Protein AF-A0A261T499-F1 (afdb_monomer)

Solvent-accessible surface area (backbone atoms only — not comparable to full-atom values): 21558 Å² total; per-residue (Å²): 135,63,75,66,61,63,52,48,68,69,45,49,63,60,60,67,48,43,62,57,56,48,48,56,54,39,64,68,35,53,83,40,78,66,40,46,52,54,44,49,53,50,52,51,50,52,51,52,50,51,52,50,49,30,61,75,69,71,56,75,77,94,83,65,94,80,44,19,73,73,61,52,52,71,59,53,93,66,90,48,74,77,70,66,90,45,70,39,83,73,48,76,42,63,59,60,94,92,41,67,51,31,30,28,33,32,39,59,86,32,37,48,50,67,31,18,70,50,79,72,43,65,44,43,93,89,49,44,31,43,29,42,26,46,45,85,91,73,40,68,28,35,31,40,35,31,75,91,76,38,34,33,23,58,48,76,80,61,105,59,63,39,69,60,52,42,56,50,35,51,74,28,47,68,59,39,50,52,52,53,74,66,44,90,48,68,49,49,44,40,82,52,45,63,30,28,36,44,51,86,36,64,48,64,71,56,57,80,62,71,56,51,78,46,71,46,99,77,68,52,37,39,36,28,40,52,62,73,64,72,47,33,67,42,44,94,49,41,65,60,43,54,75,55,47,43,18,48,32,25,49,73,84,40,82,60,90,40,34,24,72,61,84,84,55,70,47,64,10,92,78,57,41,21,39,39,33,48,25,35,23,27,38,68,81,57,42,76,77,43,57,24,37,37,33,39,34,88,94,39,81,47,42,32,49,32,44,33,35,61,64,71,73,61,94,70,94,54,79,85,67,67,26,42,47,44,81,76,48,43,36,54,86,32,39,37,36,28,40,30,24,39,78,46,82,54,97,93,41,79,46,76,47,63,37,69,63,47,50,29,37,35,50,32,42,89,43,68,71,54,48,80,37,62,31,52,85,14,31,35,73,47,76,53,78,90,123

Sequence (387 aa):
MCAMSQLWLRYRVWFKLLPVLVSGLVFLLLQSAEGAVGAFAVLIGLSVLADRIDRACGVVPDGAPHGGARLRSAAQWAPVGPQPRGDTALSEHEIGMGGPVAISWMLSDGAVVDGTAAGYAAPDAAGLRVGLVLVEHAAERVAIYSPAQKRMAVLEADAGPADVLYRRLHGDAAQTRACFEAAGHVIAFQPFRGLWLPENHAATRHPPSSMLRLETPRGHRLAAHLLLPNDLRLTPHPLRLAGAPPYALTLNGAESQRHVLALDEVFESPGGQCVVVRGYRLNEAMVPDEGLWHAWHAGRWFSLRAHVEAAIRPAVGGSITPYFTRPLSVTDDGHILFEAHQSTWTADGETREPVRSGRVALPVDWQNPPLMLAVANGVLTVALPRR

Nearest PDB structures (foldseek):
  7e5v-assembly3_C  TM=1.242E-01  e=1.861E-01  Pyrenochaetopsis sp.
  3c5n-assembly1_A  TM=1.553E-01  e=8.597E+00  Homo sapiens

Organism: NCBI:txid1395608

Structure (mmCIF, N/CA/C/O backbone):
data_AF-A0A261T499-F1
#
_entry.id   AF-A0A261T499-F1
#
loop_
_atom_site.group_PDB
_atom_site.id
_atom_site.type_symbol
_atom_site.label_atom_id
_atom_site.label_alt_id
_atom_site.label_comp_id
_atom_site.label_asym_id
_atom_site.label_entity_id
_atom_site.label_seq_id
_atom_site.pdbx_PDB_ins_code
_atom_site.Cartn_x
_atom_site.Cartn_y
_atom_site.Cartn_z
_atom_site.occupancy
_atom_site.B_iso_or_equiv
_atom_site.auth_seq_id
_atom_site.auth_comp_id
_atom_site.auth_asym_id
_atom_site.auth_atom_id
_atom_site.pdbx_PDB_model_num
ATOM 1 N N . MET A 1 1 ? -35.163 6.512 21.893 1.00 41.88 1 MET A N 1
ATOM 2 C CA . MET A 1 1 ? -35.565 6.784 20.493 1.00 41.88 1 MET A CA 1
ATOM 3 C C . MET A 1 1 ? -36.829 7.628 20.538 1.00 41.88 1 MET A C 1
ATOM 5 O O . MET A 1 1 ? -37.789 7.207 21.164 1.00 41.88 1 MET A O 1
ATOM 9 N N . CYS A 1 2 ? -36.783 8.858 20.024 1.00 33.09 2 CYS A N 1
ATOM 10 C CA . CYS A 1 2 ? -37.841 9.856 20.211 1.00 33.09 2 CYS A CA 1
ATOM 11 C C . CYS A 1 2 ? -39.031 9.575 19.274 1.00 33.09 2 CYS A C 1
ATOM 13 O O . CYS A 1 2 ? -38.811 9.256 18.109 1.00 33.09 2 CYS A O 1
ATOM 15 N N . ALA A 1 3 ? -40.274 9.727 19.748 1.00 33.78 3 ALA A N 1
ATOM 16 C CA . ALA A 1 3 ? -41.511 9.485 18.983 1.00 33.78 3 ALA A CA 1
ATOM 17 C C . ALA A 1 3 ? -41.578 10.238 17.631 1.00 33.78 3 ALA A C 1
ATOM 19 O O . ALA A 1 3 ? -42.254 9.805 16.698 1.00 33.78 3 ALA A O 1
ATOM 20 N N . MET A 1 4 ? -40.802 11.319 17.496 1.00 38.28 4 MET A N 1
ATOM 21 C CA . MET A 1 4 ? -40.621 12.085 16.260 1.00 38.28 4 MET A CA 1
ATOM 22 C C . MET A 1 4 ? -39.971 11.281 15.117 1.00 38.28 4 MET A C 1
ATOM 24 O O . MET A 1 4 ? -40.321 11.495 13.959 1.00 38.28 4 MET A O 1
ATOM 28 N N . SER A 1 5 ? -39.075 10.325 15.408 1.00 42.06 5 SER A N 1
ATOM 29 C CA . SER A 1 5 ? -38.369 9.569 14.359 1.00 42.06 5 SER A CA 1
ATOM 30 C C . SER A 1 5 ? -39.264 8.537 13.667 1.00 42.06 5 SER A C 1
ATOM 32 O O . SER A 1 5 ? -39.143 8.327 12.462 1.00 42.06 5 SER A O 1
ATOM 34 N N . GLN A 1 6 ? -40.207 7.931 14.397 1.00 42.41 6 GLN A N 1
ATOM 35 C CA . GLN A 1 6 ? -41.159 6.979 13.817 1.00 42.41 6 GLN A CA 1
ATOM 36 C C . GLN A 1 6 ? -42.264 7.665 13.007 1.00 42.41 6 GLN A C 1
ATOM 38 O O . GLN A 1 6 ? -42.678 7.125 11.981 1.00 42.41 6 GLN A O 1
ATOM 43 N N . LEU A 1 7 ? -42.702 8.866 13.408 1.00 47.28 7 LEU A N 1
ATOM 44 C CA . LEU A 1 7 ? -43.611 9.672 12.589 1.00 47.28 7 LEU A CA 1
ATOM 45 C C . LEU A 1 7 ? -42.949 10.068 11.263 1.00 47.28 7 LEU A C 1
ATOM 47 O O . LEU A 1 7 ? -43.551 9.895 10.206 1.00 47.28 7 LEU A O 1
ATOM 51 N N . TRP A 1 8 ? -41.697 10.526 11.291 1.00 52.56 8 TRP A N 1
ATOM 52 C CA . TRP A 1 8 ? -41.017 11.009 10.087 1.00 52.56 8 TRP A CA 1
ATOM 53 C C . TRP A 1 8 ? -40.777 9.901 9.044 1.00 52.56 8 TRP A C 1
ATOM 55 O O . TRP A 1 8 ? -41.040 10.095 7.858 1.00 52.56 8 TRP A O 1
ATOM 65 N N . LEU A 1 9 ? -40.411 8.690 9.483 1.00 49.94 9 LEU A N 1
ATOM 66 C CA . LEU A 1 9 ? -40.314 7.506 8.614 1.00 49.94 9 LEU A CA 1
ATOM 67 C C . LEU A 1 9 ? -41.653 7.132 7.949 1.00 49.94 9 LEU A C 1
ATOM 69 O O . LEU A 1 9 ? -41.655 6.711 6.793 1.00 49.94 9 LEU A O 1
ATOM 73 N N . ARG A 1 10 ? -42.788 7.332 8.638 1.00 50.78 10 ARG A N 1
ATOM 74 C CA . ARG A 1 10 ? -44.142 7.076 8.104 1.00 50.78 10 ARG A CA 1
ATOM 75 C C . ARG A 1 10 ? -44.589 8.111 7.064 1.00 50.78 10 ARG A C 1
ATOM 77 O O . ARG A 1 10 ? -45.304 7.755 6.132 1.00 50.78 10 ARG A O 1
ATOM 84 N N . TYR A 1 11 ? -44.157 9.368 7.191 1.00 54.22 11 TYR A N 1
ATOM 85 C CA . TYR A 1 11 ? -44.543 10.463 6.286 1.00 54.22 11 TYR A CA 1
ATOM 86 C C . TYR A 1 11 ? -43.529 10.749 5.162 1.00 54.22 11 TYR A C 1
ATOM 88 O O . TYR A 1 11 ? -43.854 11.467 4.217 1.00 54.22 11 TYR A O 1
ATOM 96 N N . ARG A 1 12 ? -42.338 10.133 5.188 1.00 52.62 12 ARG A N 1
ATOM 97 C CA . ARG A 1 12 ? -41.297 10.278 4.149 1.00 52.62 12 ARG A CA 1
ATOM 98 C C . ARG A 1 12 ? -41.783 9.911 2.740 1.00 52.62 12 ARG A C 1
ATOM 100 O O . ARG A 1 12 ? -41.360 10.530 1.770 1.00 52.62 12 ARG A O 1
ATOM 107 N N . VAL A 1 13 ? -42.696 8.943 2.614 1.00 54.34 13 VAL A N 1
ATOM 108 C CA . VAL A 1 13 ? -43.301 8.560 1.321 1.00 54.34 13 VAL A CA 1
ATOM 109 C C . VAL A 1 13 ? -44.203 9.673 0.773 1.00 54.34 13 VAL A C 1
ATOM 111 O O . VAL A 1 13 ? -44.136 9.984 -0.412 1.00 54.34 13 VAL A O 1
ATOM 114 N N . TRP A 1 14 ? -44.970 10.342 1.638 1.00 52.50 14 TRP A N 1
ATOM 115 C CA . TRP A 1 14 ? -45.800 11.491 1.259 1.00 52.50 14 TRP A CA 1
ATOM 116 C C . TRP A 1 14 ? -44.952 12.704 0.859 1.00 52.50 14 TRP A C 1
ATOM 118 O O . TRP A 1 14 ? -45.277 13.392 -0.105 1.00 52.50 14 TRP A O 1
ATOM 128 N N . PHE A 1 15 ? -43.809 12.911 1.520 1.00 57.66 15 PHE A N 1
ATOM 129 C CA . PHE A 1 15 ? -42.849 13.958 1.152 1.00 57.66 15 PHE A CA 1
ATOM 130 C C . PHE A 1 15 ? -42.160 13.692 -0.198 1.00 57.66 15 PHE A C 1
ATOM 132 O O . PHE A 1 15 ? -41.878 14.636 -0.927 1.00 57.66 15 PHE A O 1
ATOM 139 N N . LYS A 1 16 ? -41.949 12.420 -0.578 1.00 51.00 16 LYS A N 1
ATOM 140 C CA . LYS A 1 16 ? -41.441 12.029 -1.910 1.00 51.00 16 LYS A CA 1
ATOM 141 C C . LYS A 1 16 ? -42.476 12.192 -3.034 1.00 51.00 16 LYS A C 1
ATOM 143 O O . LYS A 1 16 ? -42.084 12.320 -4.188 1.00 51.00 16 LYS A O 1
ATOM 148 N N . LEU A 1 17 ? -43.773 12.209 -2.713 1.00 52.47 17 LEU A N 1
ATOM 149 C CA . LEU A 1 17 ? -44.862 12.474 -3.668 1.00 52.47 17 LEU A CA 1
ATOM 150 C C . LEU A 1 17 ? -45.180 13.973 -3.810 1.00 52.47 17 LEU A C 1
ATOM 152 O O . LEU A 1 17 ? -45.775 14.390 -4.804 1.00 52.47 17 LEU A O 1
ATOM 156 N N . LEU A 1 18 ? -44.738 14.794 -2.853 1.00 59.03 18 LEU A N 1
ATOM 157 C CA . LEU A 1 18 ? -44.906 16.247 -2.859 1.00 59.03 18 LEU A CA 1
ATOM 158 C C . LEU A 1 18 ? -44.341 16.923 -4.130 1.00 59.03 18 LEU A C 1
ATOM 160 O O . LEU A 1 18 ? -45.045 17.756 -4.690 1.00 59.03 18 LEU A O 1
ATOM 164 N N . PRO A 1 19 ? -43.156 16.555 -4.666 1.00 56.09 19 PRO A N 1
ATOM 165 C CA . PRO A 1 19 ? -42.637 17.120 -5.911 1.00 56.09 19 PRO A CA 1
ATOM 166 C C . PRO A 1 19 ? -43.511 16.800 -7.124 1.00 56.09 19 PRO A C 1
ATOM 168 O O . PRO A 1 19 ? -43.588 17.616 -8.034 1.00 56.09 19 PRO A O 1
ATOM 171 N N . VAL A 1 20 ? -44.201 15.654 -7.141 1.00 58.53 20 VAL A N 1
ATOM 172 C CA . VAL A 1 20 ? -45.107 15.262 -8.237 1.00 58.53 20 VAL A CA 1
ATOM 173 C C . VAL A 1 20 ? -46.404 16.076 -8.180 1.00 58.53 20 VAL A C 1
ATOM 175 O O . VAL A 1 20 ? -46.843 16.605 -9.199 1.00 58.53 20 VAL A O 1
ATOM 178 N N . LEU A 1 21 ? -46.976 16.255 -6.985 1.00 59.22 21 LEU A N 1
ATOM 179 C CA . LEU A 1 21 ? -48.156 17.105 -6.771 1.00 59.22 21 LEU A CA 1
ATOM 180 C C . LEU A 1 21 ? -47.856 18.588 -7.028 1.00 59.22 21 LEU A C 1
ATOM 182 O O . LEU A 1 21 ? -48.647 19.277 -7.669 1.00 59.22 21 LEU A O 1
ATOM 186 N N . VAL A 1 22 ? -46.688 19.062 -6.586 1.00 61.69 22 VAL A N 1
ATOM 187 C CA . VAL A 1 22 ? -46.204 20.415 -6.876 1.00 61.69 22 VAL A CA 1
ATOM 188 C C . VAL A 1 22 ? -45.954 20.561 -8.375 1.00 61.69 22 VAL A C 1
ATOM 190 O O . VAL A 1 22 ? -46.435 21.523 -8.946 1.00 61.69 22 VAL A O 1
ATOM 193 N N . SER A 1 23 ? -45.344 19.589 -9.061 1.00 58.81 23 SER A N 1
ATOM 194 C CA . SER A 1 23 ? -45.152 19.650 -10.523 1.00 58.81 23 SER A CA 1
ATOM 195 C C . SER A 1 23 ? -46.475 19.740 -11.297 1.00 58.81 23 SER A C 1
ATOM 197 O O . SER A 1 23 ? -46.552 20.483 -12.271 1.00 58.81 23 SER A O 1
ATOM 199 N N . GLY A 1 24 ? -47.536 19.062 -10.840 1.00 61.91 24 GLY A N 1
ATOM 200 C CA . GLY A 1 24 ? -48.885 19.198 -11.409 1.00 61.91 24 GLY A CA 1
ATOM 201 C C . GLY A 1 24 ? -49.500 20.590 -11.204 1.00 61.91 24 GLY A C 1
ATOM 202 O O . GLY A 1 24 ? -50.109 21.140 -12.119 1.00 61.91 24 GLY A O 1
ATOM 203 N N . LEU A 1 25 ? -49.284 21.200 -10.033 1.00 60.16 25 LEU A N 1
ATOM 204 C CA . LEU A 1 25 ? -49.713 22.573 -9.734 1.00 60.16 25 LEU A CA 1
ATOM 205 C C . LEU A 1 25 ? -48.889 23.617 -10.515 1.00 60.16 25 LEU A C 1
ATOM 207 O O . LEU A 1 25 ? -49.425 24.617 -10.985 1.00 60.16 25 LEU A O 1
ATOM 211 N N . VAL A 1 26 ? -47.593 23.360 -10.700 1.00 56.72 26 VAL A N 1
ATOM 212 C CA . VAL A 1 26 ? -46.662 24.188 -11.479 1.00 56.72 26 VAL A CA 1
ATOM 213 C C . VAL A 1 26 ? -46.995 24.140 -12.970 1.00 56.72 26 VAL A C 1
ATOM 215 O O . VAL A 1 26 ? -46.956 25.178 -13.620 1.00 56.72 26 VAL A O 1
ATOM 218 N N . PHE A 1 27 ? -47.424 22.992 -13.504 1.00 61.62 27 PHE A N 1
ATOM 219 C CA . PHE A 1 27 ? -47.911 22.868 -14.884 1.00 61.62 27 PHE A CA 1
ATOM 220 C C . PHE A 1 27 ? -49.176 23.710 -15.145 1.00 61.62 27 PHE A C 1
ATOM 222 O O . PHE A 1 27 ? -49.336 24.264 -16.229 1.00 61.62 27 PHE A O 1
ATOM 229 N N . LEU A 1 28 ? -50.044 23.868 -14.138 1.00 58.56 28 LEU A N 1
ATOM 230 C CA . LEU A 1 28 ? -51.220 24.748 -14.199 1.00 58.56 28 LEU A CA 1
ATOM 231 C C . LEU A 1 28 ? -50.858 26.241 -14.067 1.00 58.56 28 LEU A C 1
ATOM 233 O O . LEU A 1 28 ? -51.515 27.083 -14.673 1.00 58.56 28 LEU A O 1
ATOM 237 N N . LEU A 1 29 ? -49.806 26.571 -13.308 1.00 54.56 29 LEU A N 1
ATOM 238 C CA . LEU A 1 29 ? -49.325 27.944 -13.084 1.00 54.56 29 LEU A CA 1
ATOM 239 C C . LEU A 1 29 ? -48.330 28.442 -14.156 1.00 54.56 29 LEU A C 1
ATOM 241 O O . LEU A 1 29 ? -48.080 29.640 -14.245 1.00 54.56 29 LEU A O 1
ATOM 245 N N . LEU A 1 30 ? -47.810 27.552 -15.008 1.00 52.25 30 LEU A N 1
ATOM 246 C CA . LEU A 1 30 ? -46.896 27.837 -16.130 1.00 52.25 30 LEU A CA 1
ATOM 247 C C . LEU A 1 30 ? -47.550 28.558 -17.327 1.00 52.25 30 LEU A C 1
ATOM 249 O O . LEU A 1 30 ? -46.896 28.785 -18.341 1.00 52.25 30 LEU A O 1
ATOM 253 N N . GLN A 1 31 ? -48.817 28.962 -17.211 1.00 60.72 31 GLN A N 1
ATOM 254 C CA . GLN A 1 31 ? -49.488 29.832 -18.187 1.00 60.72 31 GLN A CA 1
ATOM 255 C C . GLN A 1 31 ? -48.967 31.285 -18.143 1.00 60.72 31 GLN A C 1
ATOM 257 O O . GLN A 1 31 ? -49.288 32.077 -19.026 1.00 60.72 31 GLN A O 1
ATOM 262 N N . SER A 1 32 ? -48.150 31.653 -17.146 1.00 61.84 32 SER A N 1
ATOM 263 C CA . SER A 1 32 ? -47.455 32.943 -17.100 1.00 61.84 32 SER A CA 1
ATOM 264 C C . SER A 1 32 ? -46.033 32.816 -16.537 1.00 61.84 32 SER A C 1
ATOM 266 O O . SER A 1 32 ? -45.743 31.970 -15.688 1.00 61.84 32 SER A O 1
ATOM 268 N N . ALA A 1 33 ? -45.128 33.681 -17.007 1.00 57.72 33 ALA A N 1
ATOM 269 C CA . ALA A 1 33 ? -43.724 33.696 -16.584 1.00 57.72 33 ALA A CA 1
ATOM 270 C C . ALA A 1 33 ? -43.556 33.939 -15.069 1.00 57.72 33 ALA A C 1
ATOM 272 O O . ALA A 1 33 ? -42.641 33.401 -14.450 1.00 57.72 33 ALA A O 1
ATOM 273 N N . GLU A 1 34 ? -44.469 34.690 -14.452 1.00 65.75 34 GLU A N 1
ATOM 274 C CA . GLU A 1 34 ? -44.460 34.976 -13.012 1.00 65.75 34 GLU A CA 1
ATOM 275 C C . GLU A 1 34 ? -44.826 33.740 -12.172 1.00 65.75 34 GLU A C 1
ATOM 277 O O . GLU A 1 34 ? -44.215 33.490 -11.129 1.00 65.75 34 GLU A O 1
ATOM 282 N N . GLY A 1 35 ? -45.757 32.909 -12.659 1.00 61.03 35 GLY A N 1
ATOM 283 C CA . GLY A 1 35 ? -46.141 31.654 -12.008 1.00 61.03 35 GLY A CA 1
ATOM 284 C C . GLY A 1 35 ? -45.000 30.633 -11.969 1.00 61.03 35 GLY A C 1
ATOM 285 O O . GLY A 1 35 ? -44.821 29.939 -10.966 1.00 61.03 35 GLY A O 1
ATOM 286 N N . ALA A 1 36 ? -44.165 30.604 -13.012 1.00 59.94 36 ALA A N 1
ATOM 287 C CA . ALA A 1 36 ? -42.978 29.753 -13.073 1.00 59.94 36 ALA A CA 1
ATOM 288 C C . ALA A 1 36 ? -41.906 30.158 -12.041 1.00 59.94 36 ALA A C 1
ATOM 290 O O . ALA A 1 36 ? -41.300 29.295 -11.403 1.00 59.94 36 ALA A O 1
ATOM 291 N N . VAL A 1 37 ? -41.698 31.461 -11.822 1.00 66.44 37 VAL A N 1
ATOM 292 C CA . VAL A 1 37 ? -40.736 31.955 -10.821 1.00 66.44 37 VAL A CA 1
ATOM 293 C C . VAL A 1 37 ? -41.206 31.623 -9.401 1.00 66.44 37 VAL A C 1
ATOM 295 O O . VAL A 1 37 ? -40.421 31.121 -8.594 1.00 66.44 37 VAL A O 1
ATOM 298 N N . GLY A 1 38 ? -42.495 31.825 -9.104 1.00 67.94 38 GLY A N 1
ATOM 299 C CA . GLY A 1 38 ? -43.076 31.472 -7.802 1.00 67.94 38 GLY A CA 1
ATOM 300 C C . GLY A 1 38 ? -42.990 29.971 -7.502 1.00 67.94 38 GLY A C 1
ATOM 301 O O . GLY A 1 38 ? -42.601 29.569 -6.405 1.00 67.94 38 GLY A O 1
ATOM 302 N N . ALA A 1 39 ? -43.267 29.137 -8.503 1.00 62.66 39 ALA A N 1
ATOM 303 C CA . ALA A 1 39 ? -43.126 27.687 -8.438 1.00 62.66 39 ALA A CA 1
ATOM 304 C C . ALA A 1 39 ? -41.700 27.228 -8.086 1.00 62.66 39 ALA A C 1
ATOM 306 O O . ALA A 1 39 ? -41.509 26.395 -7.194 1.00 62.66 39 ALA A O 1
ATOM 307 N N . PHE A 1 40 ? -40.695 27.795 -8.758 1.00 65.12 40 PHE A N 1
ATOM 308 C CA . PHE A 1 40 ? -39.290 27.497 -8.484 1.00 65.12 40 PHE A CA 1
ATOM 309 C C . PHE A 1 40 ? -38.877 27.931 -7.077 1.00 65.12 40 PHE A C 1
ATOM 311 O O . PHE A 1 40 ? -38.222 27.163 -6.373 1.00 65.12 40 PHE A O 1
ATOM 318 N N . ALA A 1 41 ? -39.302 29.115 -6.628 1.00 70.25 41 ALA A N 1
ATOM 319 C CA . ALA A 1 41 ? -39.014 29.592 -5.278 1.00 70.25 41 ALA A CA 1
ATOM 320 C C . ALA A 1 41 ? -39.595 28.659 -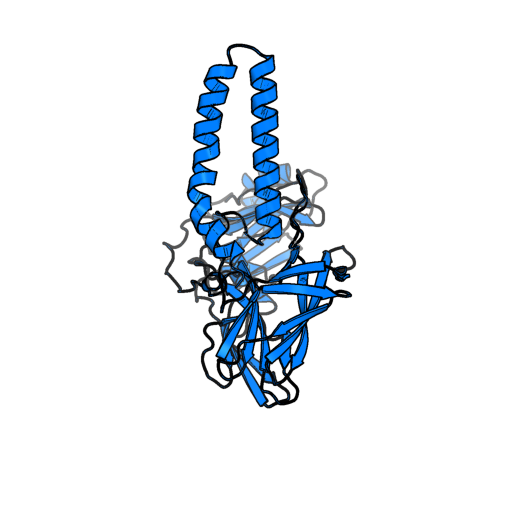4.199 1.00 70.25 41 ALA A C 1
ATOM 322 O O . ALA A 1 41 ? -38.923 28.366 -3.209 1.00 70.25 41 ALA A O 1
ATOM 323 N N . VAL A 1 42 ? -40.806 28.131 -4.412 1.00 70.81 42 VAL A N 1
ATOM 324 C CA . VAL A 1 42 ? -41.444 27.168 -3.500 1.00 70.81 42 VAL A CA 1
ATOM 325 C C . VAL A 1 42 ? -40.721 25.819 -3.506 1.00 70.81 42 VAL A C 1
ATOM 327 O O . VAL A 1 42 ? -40.474 25.268 -2.435 1.00 70.81 42 VAL A O 1
ATOM 330 N N . LEU A 1 43 ? -40.323 25.296 -4.671 1.00 67.38 43 LEU A N 1
ATOM 331 C CA . LEU A 1 43 ? -39.550 24.049 -4.764 1.00 67.38 43 LEU A CA 1
ATOM 332 C C . LEU A 1 43 ? -38.178 24.167 -4.090 1.00 67.38 43 LEU A C 1
ATOM 334 O O . LEU A 1 43 ? -37.771 23.259 -3.362 1.00 67.38 43 LEU A O 1
ATOM 338 N N . ILE A 1 44 ? -37.491 25.296 -4.276 1.00 68.81 44 ILE A N 1
ATOM 339 C CA . ILE A 1 44 ? -36.230 25.596 -3.589 1.00 68.81 44 ILE A CA 1
ATOM 340 C C . ILE A 1 44 ? -36.475 25.696 -2.080 1.00 68.81 44 ILE A C 1
ATOM 342 O O . ILE A 1 44 ? -35.766 25.057 -1.306 1.00 68.81 44 ILE A O 1
ATOM 346 N N . GLY A 1 45 ? -37.509 26.423 -1.648 1.00 69.88 45 GLY A N 1
ATOM 347 C CA . GLY A 1 45 ? -37.864 26.564 -0.234 1.00 69.88 45 GLY A CA 1
ATOM 348 C C . GLY A 1 45 ? -38.184 25.227 0.441 1.00 69.88 45 GLY A C 1
ATOM 349 O O . GLY A 1 45 ? -37.682 24.952 1.530 1.00 69.88 45 GLY A O 1
ATOM 350 N N . LEU A 1 46 ? -38.953 24.362 -0.224 1.00 69.50 46 LEU A N 1
ATOM 351 C CA . LEU A 1 46 ? -39.267 23.012 0.251 1.00 69.50 46 LEU A CA 1
ATOM 352 C C . LEU A 1 46 ? -38.029 22.112 0.290 1.00 69.50 46 LEU A C 1
ATOM 354 O O . LEU A 1 46 ? -37.864 21.362 1.249 1.00 69.50 46 LEU A O 1
ATOM 358 N N . SER A 1 47 ? -37.137 22.221 -0.697 1.00 59.75 47 SER A N 1
ATOM 359 C CA . SER A 1 47 ? -35.870 21.477 -0.722 1.00 59.75 47 SER A CA 1
ATOM 360 C C . SER A 1 47 ? -34.941 21.913 0.415 1.00 59.75 47 SER A C 1
ATOM 362 O O . SER A 1 47 ? -34.373 21.073 1.107 1.00 59.75 47 SER A O 1
ATOM 364 N N . VAL A 1 48 ? -34.846 23.220 0.680 1.00 63.62 48 VAL A N 1
ATOM 365 C CA . VAL A 1 48 ? -34.069 23.778 1.801 1.00 63.62 48 VAL A CA 1
ATOM 366 C C . VAL A 1 48 ? -34.671 23.381 3.151 1.00 63.62 48 VAL A C 1
ATOM 368 O O . VAL A 1 48 ? -33.936 23.103 4.099 1.00 63.62 48 VAL A O 1
ATOM 371 N N . LEU A 1 49 ? -36.001 23.345 3.261 1.00 65.12 49 LEU A N 1
ATOM 372 C CA . LEU A 1 49 ? -36.685 22.922 4.481 1.00 65.12 49 LEU A CA 1
ATOM 373 C C . LEU A 1 49 ? -36.495 21.422 4.740 1.00 65.12 49 LEU A C 1
ATOM 375 O O . LEU A 1 49 ? -36.201 21.047 5.874 1.00 65.12 49 LEU A O 1
ATOM 379 N N . ALA A 1 50 ? -36.609 20.585 3.706 1.00 59.44 50 ALA A N 1
ATOM 380 C CA . ALA A 1 50 ? -36.333 19.154 3.791 1.00 59.44 50 ALA A CA 1
ATOM 381 C C . ALA A 1 50 ? -34.886 18.900 4.236 1.00 59.44 50 ALA A C 1
ATOM 383 O O . ALA A 1 50 ? -34.668 18.187 5.210 1.00 59.44 50 ALA A O 1
ATOM 384 N N . ASP A 1 51 ? -33.920 19.590 3.628 1.00 52.66 51 ASP A N 1
ATOM 385 C CA . ASP A 1 51 ? -32.505 19.500 3.996 1.00 52.66 51 ASP A CA 1
ATOM 386 C C . ASP A 1 51 ? -32.230 19.987 5.435 1.00 52.66 51 ASP A C 1
ATOM 388 O O . ASP A 1 51 ? -31.423 19.408 6.162 1.00 52.66 51 ASP A O 1
ATOM 392 N N . ARG A 1 52 ? -32.933 21.021 5.919 1.00 57.25 52 ARG A N 1
ATOM 393 C CA . ARG A 1 52 ? -32.848 21.440 7.332 1.00 57.25 52 ARG A CA 1
ATOM 394 C C . ARG A 1 52 ? -33.424 20.401 8.292 1.00 57.25 52 ARG A C 1
ATOM 396 O O . ARG A 1 52 ? -32.875 20.227 9.380 1.00 57.25 52 ARG A O 1
ATOM 403 N N . ILE A 1 53 ? -34.512 19.730 7.918 1.00 56.88 53 ILE A N 1
ATOM 404 C CA . ILE A 1 53 ? -35.128 18.677 8.734 1.00 56.88 53 ILE A CA 1
ATOM 405 C C . ILE A 1 53 ? -34.245 17.422 8.745 1.00 56.88 53 ILE A C 1
ATOM 407 O O . ILE A 1 53 ? -34.026 16.863 9.820 1.00 56.88 53 ILE A O 1
ATOM 411 N N . ASP A 1 54 ? -33.663 17.040 7.607 1.00 50.06 54 ASP A N 1
ATOM 412 C CA . ASP A 1 54 ? -32.691 15.945 7.499 1.00 50.06 54 ASP A CA 1
ATOM 413 C C . ASP A 1 54 ? -31.451 16.217 8.360 1.00 50.06 54 ASP A C 1
ATOM 415 O O . ASP A 1 54 ? -31.039 15.360 9.147 1.00 50.06 54 ASP A O 1
ATOM 419 N N . ARG A 1 55 ? -30.929 17.453 8.329 1.00 50.28 55 ARG A N 1
ATOM 420 C CA . ARG A 1 55 ? -29.840 17.909 9.210 1.00 50.28 55 ARG A CA 1
ATOM 421 C C . ARG A 1 55 ? -30.206 17.857 10.694 1.00 50.28 55 ARG A C 1
ATOM 423 O O . ARG A 1 55 ? -29.396 17.407 11.501 1.00 50.28 55 ARG A O 1
ATOM 430 N N . ALA A 1 56 ? -31.411 18.290 11.068 1.00 47.28 56 ALA A N 1
ATOM 431 C CA . ALA A 1 56 ? -31.880 18.249 12.455 1.00 47.28 56 ALA A CA 1
ATOM 432 C C . ALA A 1 56 ? -32.122 16.813 12.958 1.00 47.28 56 ALA A C 1
ATOM 434 O O . ALA A 1 56 ? -31.964 16.538 14.148 1.00 47.28 56 ALA A O 1
ATOM 435 N N . CYS A 1 57 ? -32.473 15.895 12.055 1.00 42.22 57 CYS A N 1
ATOM 436 C CA . CYS A 1 57 ? -32.748 14.493 12.365 1.00 42.22 57 CYS A CA 1
ATOM 437 C C . CYS A 1 57 ? -31.538 13.563 12.162 1.00 42.22 57 CYS A C 1
ATOM 439 O O . CYS A 1 57 ? -31.644 12.371 12.451 1.00 42.22 57 CYS A O 1
ATOM 441 N N . GLY A 1 58 ? -30.395 14.082 11.697 1.00 42.53 58 GLY A N 1
ATOM 442 C CA . GLY A 1 58 ? -29.185 13.294 11.442 1.00 42.53 58 GLY A CA 1
ATOM 443 C C . GLY A 1 58 ? -29.330 12.287 10.297 1.00 42.53 58 GLY A C 1
ATOM 444 O O . GLY A 1 58 ? -28.661 11.253 10.305 1.00 42.53 58 GLY A O 1
ATOM 445 N N . VAL A 1 59 ? -30.221 12.552 9.341 1.00 41.47 59 VAL A N 1
ATOM 446 C CA . VAL A 1 59 ? -30.447 11.689 8.177 1.00 41.47 59 VAL A CA 1
ATOM 447 C C . VAL A 1 59 ? -29.418 12.052 7.110 1.00 41.47 59 VAL A C 1
ATOM 449 O O . VAL A 1 59 ? -29.384 13.178 6.623 1.00 41.47 59 VAL A O 1
ATOM 452 N N . VAL A 1 60 ? -28.551 11.101 6.767 1.00 46.66 60 VAL A N 1
ATOM 453 C CA . VAL A 1 60 ? -27.594 11.254 5.664 1.00 46.66 60 VAL A CA 1
ATOM 454 C C . VAL A 1 60 ? -28.297 10.878 4.346 1.00 46.66 60 VAL A C 1
ATOM 456 O O . VAL A 1 60 ? -29.060 9.908 4.357 1.00 46.66 60 VAL A O 1
ATOM 459 N N . PRO A 1 61 ? -28.090 11.605 3.226 1.00 39.06 61 PRO A N 1
ATOM 460 C CA . PRO A 1 61 ? -28.804 11.352 1.973 1.00 39.06 61 PRO A CA 1
ATOM 461 C C . PRO A 1 61 ? -28.589 9.930 1.435 1.00 39.06 61 PRO A C 1
ATOM 463 O O . PRO A 1 61 ? -27.465 9.420 1.432 1.00 39.06 61 PRO A O 1
ATOM 466 N N . ASP A 1 62 ? -29.663 9.311 0.932 1.00 36.31 62 ASP A N 1
ATOM 467 C CA . ASP A 1 62 ? -29.619 8.007 0.259 1.00 36.31 62 ASP A CA 1
ATOM 468 C C . ASP A 1 62 ? -28.668 8.081 -0.958 1.00 36.31 62 ASP A C 1
ATOM 470 O O . ASP A 1 62 ? -28.926 8.835 -1.895 1.00 36.31 62 ASP A O 1
ATOM 474 N N . GLY A 1 63 ? -27.585 7.292 -0.972 1.00 39.59 63 GLY A N 1
ATOM 475 C CA . GLY A 1 63 ? -26.744 7.110 -2.169 1.00 39.59 63 GLY A CA 1
ATOM 476 C C . GLY A 1 63 ? -25.245 6.947 -1.919 1.00 39.59 63 GLY A C 1
ATOM 477 O O . GLY A 1 63 ? -24.545 6.367 -2.744 1.00 39.59 63 GLY A O 1
ATOM 478 N N . ALA A 1 64 ? -24.737 7.369 -0.763 1.00 39.44 64 ALA A N 1
ATOM 479 C CA . ALA A 1 64 ? -23.414 6.955 -0.318 1.00 39.44 64 ALA A CA 1
ATOM 480 C C . ALA A 1 64 ? -23.586 5.657 0.485 1.00 39.44 64 ALA A C 1
ATOM 482 O O . ALA A 1 64 ? -24.389 5.630 1.416 1.00 39.44 64 ALA A O 1
ATOM 483 N N . PRO A 1 65 ? -22.916 4.543 0.150 1.00 36.81 65 PRO A N 1
ATOM 484 C CA . PRO A 1 65 ? -23.222 3.317 0.873 1.00 36.81 65 PRO A CA 1
ATOM 485 C C . PRO A 1 65 ? -22.659 3.436 2.300 1.00 36.81 65 PRO A C 1
ATOM 487 O O . PRO A 1 65 ? -21.490 3.751 2.528 1.00 36.81 65 PRO A O 1
ATOM 490 N N . HIS A 1 66 ? -23.529 3.342 3.294 1.00 41.47 66 HIS A N 1
ATOM 491 C CA . HIS A 1 66 ? -23.217 3.609 4.697 1.00 41.47 66 HIS A CA 1
ATOM 492 C C . HIS A 1 66 ? -23.376 2.309 5.481 1.00 41.47 66 HIS A C 1
ATOM 494 O O . HIS A 1 66 ? -24.395 1.639 5.326 1.00 41.47 66 HIS A O 1
ATOM 500 N N . GLY A 1 67 ? -22.377 1.942 6.295 1.00 43.75 67 GLY A N 1
ATOM 501 C CA . GLY A 1 67 ? -22.483 0.841 7.264 1.00 43.75 67 GLY A CA 1
ATOM 502 C C . GLY A 1 67 ? -21.315 -0.153 7.297 1.00 43.75 67 GLY A C 1
ATOM 503 O O . GLY A 1 67 ? -20.663 -0.418 6.285 1.00 43.75 67 GLY A O 1
ATOM 504 N N . GLY A 1 68 ? -21.083 -0.716 8.489 1.00 51.94 68 GLY A N 1
ATOM 505 C CA . GLY A 1 68 ? -19.893 -1.460 8.919 1.00 51.94 68 GLY A CA 1
ATOM 506 C C . GLY A 1 68 ? -19.414 -2.677 8.116 1.00 51.94 68 GLY A C 1
ATOM 507 O O . GLY A 1 68 ? -18.266 -3.088 8.275 1.00 51.94 68 GLY A O 1
ATOM 508 N N . ALA A 1 69 ? -20.205 -3.198 7.174 1.00 56.78 69 ALA A N 1
ATOM 509 C CA . ALA A 1 69 ? -19.726 -4.196 6.211 1.00 56.78 69 ALA A CA 1
ATOM 510 C C . ALA A 1 69 ? -18.611 -3.641 5.302 1.00 56.78 69 ALA A C 1
ATOM 512 O O . ALA A 1 69 ? -17.737 -4.387 4.872 1.00 56.78 69 ALA A O 1
ATOM 513 N N . ARG A 1 70 ? -18.594 -2.321 5.059 1.00 67.75 70 ARG A N 1
ATOM 514 C CA . ARG A 1 70 ? -17.615 -1.662 4.183 1.00 67.75 70 ARG A CA 1
ATOM 515 C C . ARG A 1 70 ? -16.201 -1.606 4.730 1.00 67.75 70 ARG A C 1
ATOM 517 O O . ARG A 1 70 ? -15.313 -1.324 3.945 1.00 67.75 70 ARG A O 1
ATOM 524 N N . LEU A 1 71 ? -15.977 -1.794 6.029 1.00 81.38 71 LEU A N 1
ATOM 525 C CA . LEU A 1 71 ? -14.620 -1.758 6.596 1.00 81.38 71 LEU A CA 1
ATOM 526 C C . LEU A 1 71 ? -13.971 -3.145 6.624 1.00 81.38 71 LEU A C 1
ATOM 528 O O . LEU A 1 71 ? -12.808 -3.280 6.995 1.00 81.38 71 LEU A O 1
ATOM 532 N N . ARG A 1 72 ? -14.710 -4.184 6.222 1.00 82.62 72 ARG A N 1
ATOM 533 C CA . ARG A 1 72 ? -14.155 -5.515 6.005 1.00 82.62 72 ARG A CA 1
ATOM 534 C C . ARG A 1 72 ? -13.584 -5.586 4.599 1.00 82.62 72 ARG A C 1
ATOM 536 O O . ARG A 1 72 ? -14.131 -5.008 3.664 1.00 82.62 72 ARG A O 1
ATOM 543 N N . SER A 1 73 ? -12.466 -6.282 4.465 1.00 80.25 73 SER A N 1
ATOM 544 C CA . SER A 1 73 ? -11.881 -6.522 3.148 1.00 80.25 73 SER A CA 1
ATOM 545 C C . SER A 1 73 ? -12.738 -7.529 2.384 1.00 80.25 73 SER A C 1
ATOM 547 O O . SER A 1 73 ? -13.205 -8.502 2.974 1.00 80.25 73 SER A O 1
ATOM 549 N N . ALA A 1 74 ? -12.911 -7.308 1.082 1.00 67.69 74 ALA A N 1
ATOM 550 C CA . ALA A 1 74 ? -13.495 -8.295 0.165 1.00 67.69 74 ALA A CA 1
ATOM 551 C C . ALA A 1 74 ? -12.450 -9.325 -0.325 1.00 67.69 74 ALA A C 1
ATOM 553 O O . ALA A 1 74 ? -12.768 -10.221 -1.098 1.00 67.69 74 ALA A O 1
ATOM 554 N N . ALA A 1 75 ? -11.206 -9.168 0.139 1.00 62.28 75 ALA A N 1
ATOM 555 C CA . ALA A 1 75 ? -9.997 -9.879 -0.243 1.00 62.28 75 ALA A CA 1
ATOM 556 C C . ALA A 1 75 ? -10.140 -11.407 -0.307 1.00 62.28 75 ALA A C 1
ATOM 558 O O . ALA A 1 75 ? -10.108 -12.104 0.707 1.00 62.28 75 ALA A O 1
ATOM 559 N N . GLN A 1 76 ? -10.193 -11.921 -1.529 1.00 65.56 76 GLN A N 1
ATOM 560 C CA . GLN A 1 76 ? -9.769 -13.270 -1.873 1.00 65.56 76 GLN A CA 1
ATOM 561 C C . GLN A 1 76 ? -8.889 -13.139 -3.110 1.00 65.56 76 GLN A C 1
ATOM 563 O O . GLN A 1 76 ? -9.237 -12.397 -4.028 1.00 65.56 76 GLN A O 1
ATOM 568 N N . TRP A 1 77 ? -7.753 -13.839 -3.145 1.00 66.00 77 TRP A N 1
ATOM 569 C CA . TRP A 1 77 ? -6.962 -13.938 -4.368 1.00 66.00 77 TRP A CA 1
ATOM 570 C C . TRP A 1 77 ? -7.796 -14.652 -5.430 1.00 66.00 77 TRP A C 1
ATOM 572 O O . TRP A 1 77 ? -7.826 -15.879 -5.491 1.00 66.00 77 TRP A O 1
ATOM 582 N N . ALA A 1 78 ? -8.483 -13.885 -6.267 1.00 58.94 78 ALA A N 1
ATOM 583 C CA . ALA A 1 78 ? -8.960 -14.391 -7.535 1.00 58.94 78 ALA A CA 1
ATOM 584 C C . ALA A 1 78 ? -7.752 -14.412 -8.484 1.00 58.94 78 ALA A C 1
ATOM 586 O O . ALA A 1 78 ? -7.070 -13.393 -8.610 1.00 58.94 78 ALA A O 1
ATOM 587 N N . PRO A 1 79 ? -7.430 -15.538 -9.137 1.00 52.19 79 PRO A N 1
ATOM 588 C CA . PRO A 1 79 ? -6.460 -15.521 -10.219 1.00 52.19 79 PRO A CA 1
ATOM 589 C C . PRO A 1 79 ? -7.008 -14.622 -11.332 1.00 52.19 79 PRO A C 1
ATOM 591 O O . PRO A 1 79 ? -8.030 -14.938 -11.942 1.00 52.19 79 PRO A O 1
ATOM 594 N N . VAL A 1 80 ? -6.358 -13.481 -11.569 1.00 58.38 80 VAL A N 1
ATOM 595 C CA . VAL A 1 80 ? -6.798 -12.521 -12.583 1.00 58.38 80 VAL A CA 1
ATOM 596 C C . VAL A 1 80 ? -5.943 -12.670 -13.835 1.00 58.38 80 VAL A C 1
ATOM 598 O O . VAL A 1 80 ? -4.803 -12.231 -13.889 1.00 58.38 80 VAL A O 1
ATOM 601 N N . GLY A 1 81 ? -6.556 -13.251 -14.864 1.00 58.09 81 GLY A N 1
ATOM 602 C CA . GLY A 1 81 ? -6.197 -13.039 -16.265 1.00 58.09 81 GLY A CA 1
ATOM 603 C C . GLY A 1 81 ? -4.925 -13.726 -16.790 1.00 58.09 81 GLY A C 1
ATOM 604 O O . GLY A 1 81 ? -4.063 -14.176 -16.037 1.00 58.09 81 GLY A O 1
ATOM 605 N N . PRO A 1 82 ? -4.813 -13.856 -18.125 1.00 58.44 82 PRO A N 1
ATOM 606 C CA . PRO A 1 82 ? -3.599 -14.340 -18.774 1.00 58.44 82 PRO A CA 1
ATOM 607 C C . PRO A 1 82 ? -2.440 -13.356 -18.562 1.00 58.44 82 PRO A C 1
ATOM 609 O O . PRO A 1 82 ? -2.663 -12.151 -18.455 1.00 58.44 82 PRO A O 1
ATOM 612 N N . GLN A 1 83 ? -1.201 -13.861 -18.569 1.00 66.12 83 GLN A N 1
ATOM 613 C CA . GLN A 1 83 ? -0.018 -12.997 -18.550 1.00 66.12 83 GLN A CA 1
ATOM 614 C C . GLN A 1 83 ? -0.098 -11.954 -19.679 1.00 66.12 83 GLN A C 1
ATOM 616 O O . GLN A 1 83 ? -0.423 -12.325 -20.817 1.00 66.12 83 GLN A O 1
ATOM 621 N N . PRO A 1 84 ? 0.205 -10.674 -19.392 1.00 66.62 84 PRO A N 1
ATOM 622 C CA . PRO A 1 84 ? 0.264 -9.653 -20.425 1.00 66.62 84 PRO A CA 1
ATOM 623 C C . PRO A 1 84 ? 1.260 -10.073 -21.510 1.00 66.62 84 PRO A C 1
ATOM 625 O O . PRO A 1 84 ? 2.387 -10.472 -21.225 1.00 66.62 84 PRO A O 1
ATOM 628 N N . ARG A 1 85 ? 0.812 -10.032 -22.770 1.00 68.44 85 ARG A N 1
ATOM 629 C CA . ARG A 1 85 ? 1.592 -10.479 -23.941 1.00 68.44 85 ARG A CA 1
ATOM 630 C C . ARG A 1 85 ? 2.478 -9.381 -24.540 1.00 68.44 85 ARG A C 1
ATOM 632 O O . ARG A 1 85 ? 3.187 -9.642 -25.505 1.00 68.44 85 ARG A O 1
ATOM 639 N N . GLY A 1 86 ? 2.417 -8.167 -24.000 1.00 81.75 86 GLY A N 1
ATOM 640 C CA . GLY A 1 86 ? 3.099 -6.987 -24.516 1.00 81.75 86 GLY A CA 1
ATOM 641 C C . GLY A 1 86 ? 3.278 -5.925 -23.437 1.00 81.75 86 GLY A C 1
ATOM 642 O O . GLY A 1 86 ? 2.883 -6.121 -22.285 1.00 81.75 86 GLY A O 1
ATOM 643 N N . ASP A 1 87 ? 3.871 -4.804 -23.831 1.00 86.44 87 ASP A N 1
ATOM 644 C CA . ASP A 1 87 ? 4.110 -3.677 -22.937 1.00 86.44 87 ASP A CA 1
ATOM 645 C C . ASP A 1 87 ? 2.763 -3.098 -22.462 1.00 86.44 87 ASP A C 1
ATOM 647 O O . ASP A 1 87 ? 1.833 -2.914 -23.248 1.00 86.44 87 ASP A O 1
ATOM 651 N N . THR A 1 88 ? 2.634 -2.870 -21.158 1.00 86.94 88 THR A N 1
ATOM 652 C CA . THR A 1 88 ? 1.376 -2.509 -20.493 1.00 86.94 88 THR A CA 1
ATOM 653 C C . THR A 1 88 ? 1.585 -1.276 -19.621 1.00 86.94 88 THR A C 1
ATOM 655 O O . THR A 1 88 ? 2.461 -1.278 -18.756 1.00 86.94 88 THR A O 1
ATOM 658 N N . ALA A 1 89 ? 0.774 -0.236 -19.817 1.00 86.88 89 ALA A N 1
ATOM 659 C CA . ALA A 1 89 ? 0.746 0.917 -18.921 1.00 86.88 89 ALA A CA 1
ATOM 660 C C . ALA A 1 89 ? 0.133 0.507 -17.570 1.00 86.88 89 ALA A C 1
ATOM 662 O O . ALA A 1 89 ? -0.938 -0.098 -17.524 1.00 86.88 89 ALA A O 1
ATOM 663 N N . LEU A 1 90 ? 0.832 0.800 -16.473 1.00 85.44 90 LEU A N 1
ATOM 664 C CA . LEU A 1 90 ? 0.426 0.429 -15.114 1.00 85.44 90 LEU A CA 1
ATOM 665 C C . LEU A 1 90 ? -0.261 1.573 -14.367 1.00 85.44 90 LEU A C 1
ATOM 667 O O . LEU A 1 90 ? -1.160 1.335 -13.559 1.00 85.44 90 LEU A O 1
ATOM 671 N N . SER A 1 91 ? 0.200 2.799 -14.599 1.00 82.62 91 SER A N 1
ATOM 672 C CA . SER A 1 91 ? -0.314 4.008 -13.960 1.00 82.62 91 SER A CA 1
ATOM 673 C C . SER A 1 91 ? 0.086 5.244 -14.744 1.00 82.62 91 SER A C 1
ATOM 675 O O . SER A 1 91 ? 1.173 5.284 -15.317 1.00 82.62 91 SER A O 1
ATOM 677 N N . GLU A 1 92 ? -0.773 6.255 -14.701 1.00 81.69 92 GLU A N 1
ATOM 678 C CA . GLU A 1 92 ? -0.563 7.568 -15.301 1.00 81.69 92 GLU A CA 1
ATOM 679 C C . GLU A 1 92 ? -0.670 8.617 -14.193 1.00 81.69 92 GLU A C 1
ATOM 681 O O . GLU A 1 92 ? -1.615 8.596 -13.399 1.00 81.69 92 GLU A O 1
ATOM 686 N N . HIS A 1 93 ? 0.310 9.511 -14.117 1.00 74.44 93 HIS A N 1
ATOM 687 C CA . HIS A 1 93 ? 0.377 10.563 -13.112 1.00 74.44 93 HIS A CA 1
ATOM 688 C C . HIS A 1 93 ? 0.669 11.895 -13.792 1.00 74.44 93 HIS A C 1
ATOM 690 O O . HIS A 1 93 ? 1.680 12.047 -14.470 1.00 74.44 93 HIS A O 1
ATOM 696 N N . GLU A 1 94 ? -0.202 12.875 -13.593 1.00 73.19 94 GLU A N 1
ATOM 697 C CA . GLU A 1 94 ? 0.022 14.234 -14.077 1.00 73.19 94 GLU A CA 1
ATOM 698 C C . GLU A 1 94 ? 0.905 15.005 -13.088 1.00 73.19 94 GLU A C 1
ATOM 700 O O . GLU A 1 94 ? 0.607 15.078 -11.890 1.00 73.19 94 GLU A O 1
ATOM 705 N N . ILE A 1 95 ? 2.008 15.580 -13.572 1.00 67.56 95 ILE A N 1
ATOM 706 C CA . ILE A 1 95 ? 2.904 16.392 -12.743 1.00 67.56 95 ILE A CA 1
ATOM 707 C C . ILE A 1 95 ? 2.339 17.819 -12.647 1.00 67.56 95 ILE A C 1
ATOM 709 O O . ILE A 1 95 ? 2.730 18.711 -13.394 1.00 67.56 95 ILE A O 1
ATOM 713 N N . GLY A 1 96 ? 1.421 18.042 -11.701 1.00 61.16 96 GLY A N 1
ATOM 714 C CA . GLY A 1 96 ? 0.754 19.337 -11.492 1.00 61.16 96 GLY A CA 1
ATOM 715 C C . GLY A 1 96 ? -0.462 19.553 -12.403 1.00 61.16 96 GLY A C 1
ATOM 716 O O . GLY A 1 96 ? -0.763 18.723 -13.246 1.00 61.16 96 GLY A O 1
ATOM 717 N N . MET A 1 97 ? -1.200 20.655 -12.218 1.00 66.31 97 MET A N 1
ATOM 718 C CA . MET A 1 97 ? -2.380 20.952 -13.047 1.00 66.31 97 MET A CA 1
ATOM 719 C C . MET A 1 97 ? -1.960 21.420 -14.450 1.00 66.31 97 MET A C 1
ATOM 721 O O . MET A 1 97 ? -1.375 22.494 -14.584 1.00 66.31 97 MET A O 1
ATOM 725 N N . GLY A 1 98 ? -2.298 20.651 -15.483 1.00 64.88 98 GLY A N 1
ATOM 726 C CA . GLY A 1 98 ? -1.931 20.882 -16.883 1.00 64.88 98 GLY A CA 1
ATOM 727 C C . GLY A 1 98 ? -0.501 20.460 -17.241 1.00 64.88 98 GLY A C 1
ATOM 728 O O . GLY A 1 98 ? 0.032 20.943 -18.241 1.00 64.88 98 GLY A O 1
ATOM 729 N N . GLY A 1 99 ? 0.145 19.645 -16.404 1.00 63.50 99 GLY A N 1
ATOM 730 C CA . GLY A 1 99 ? 1.548 19.254 -16.554 1.00 63.50 99 GLY A CA 1
ATOM 731 C C . GLY A 1 99 ? 1.770 18.004 -17.414 1.00 63.50 99 GLY A C 1
ATOM 732 O O . GLY A 1 99 ? 0.814 17.382 -17.879 1.00 63.50 99 GLY A O 1
ATOM 733 N N . PRO A 1 100 ? 3.036 17.608 -17.646 1.00 65.62 100 PRO A N 1
ATOM 734 C CA . PRO A 1 100 ? 3.336 16.384 -18.377 1.00 65.62 100 PRO A CA 1
ATOM 735 C C . PRO A 1 100 ? 2.824 15.157 -17.613 1.00 65.62 100 PRO A C 1
ATOM 737 O O . PRO A 1 100 ? 2.893 15.093 -16.382 1.00 65.62 100 PRO A O 1
ATOM 740 N N . VAL A 1 101 ? 2.319 14.175 -18.362 1.00 72.81 101 VAL A N 1
ATOM 741 C CA . VAL A 1 101 ? 1.857 12.898 -17.813 1.00 72.81 101 VAL A CA 1
ATOM 742 C C . VAL A 1 101 ? 3.030 11.926 -17.784 1.00 72.81 101 VAL A C 1
ATOM 744 O O . VAL A 1 101 ? 3.585 11.568 -18.820 1.00 72.81 101 VAL A O 1
ATOM 747 N N . ALA A 1 102 ? 3.397 11.501 -16.583 1.00 78.81 102 ALA A N 1
ATOM 748 C CA . ALA A 1 102 ? 4.342 10.430 -16.341 1.00 78.81 102 ALA A CA 1
ATOM 749 C C . ALA A 1 102 ? 3.600 9.092 -16.298 1.00 78.81 102 ALA A C 1
ATOM 751 O O . ALA A 1 102 ? 2.690 8.894 -15.490 1.00 78.81 102 ALA A O 1
ATOM 752 N N . ILE A 1 103 ? 4.008 8.159 -17.152 1.00 83.94 103 ILE A N 1
ATOM 753 C CA . ILE A 1 103 ? 3.435 6.818 -17.235 1.00 83.94 103 ILE A CA 1
ATOM 754 C C . ILE A 1 103 ? 4.465 5.800 -16.757 1.00 83.94 103 ILE A C 1
ATOM 756 O O . ILE A 1 103 ? 5.611 5.791 -17.220 1.00 83.94 103 ILE A O 1
ATOM 760 N N . SER A 1 104 ? 4.045 4.905 -15.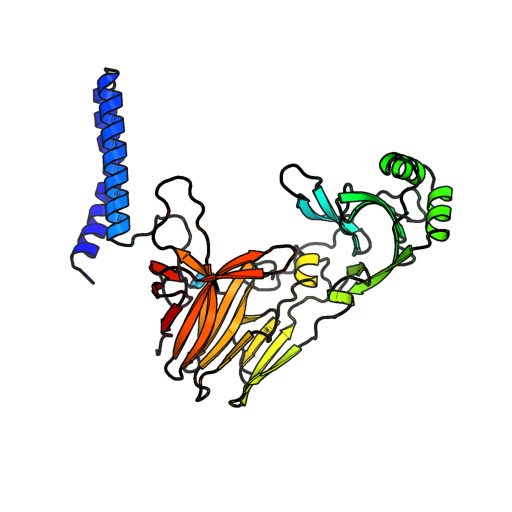868 1.00 88.81 104 SER A N 1
ATOM 761 C CA . SER A 1 104 ? 4.827 3.728 -15.492 1.00 88.81 104 SER A CA 1
ATOM 762 C C . SER A 1 104 ? 4.436 2.563 -16.402 1.00 88.81 104 SER A C 1
ATOM 764 O O . SER A 1 104 ? 3.260 2.198 -16.463 1.00 88.81 104 SER A O 1
ATOM 766 N N . TRP A 1 105 ? 5.397 1.952 -17.094 1.00 89.00 105 TRP A N 1
ATOM 767 C CA . TRP A 1 105 ? 5.158 0.802 -17.973 1.00 89.00 105 TRP A CA 1
ATOM 768 C C . TRP A 1 105 ? 5.739 -0.474 -17.396 1.00 89.00 105 TRP A C 1
ATOM 770 O O . TRP A 1 105 ? 6.835 -0.483 -16.843 1.00 89.00 105 TRP A O 1
ATOM 780 N N . MET A 1 106 ? 5.029 -1.574 -17.613 1.00 91.12 106 MET A N 1
ATOM 781 C CA . MET A 1 106 ? 5.580 -2.917 -17.549 1.00 91.12 106 MET A CA 1
ATOM 782 C C . MET A 1 106 ? 5.873 -3.390 -18.966 1.00 91.12 106 MET A C 1
ATOM 784 O O . MET A 1 106 ? 4.952 -3.568 -19.759 1.00 91.12 106 MET A O 1
ATOM 788 N N . LEU A 1 107 ? 7.142 -3.607 -19.284 1.00 90.44 107 LEU A N 1
ATOM 789 C CA . LEU A 1 107 ? 7.565 -4.171 -20.557 1.00 90.44 107 LEU A CA 1
ATOM 790 C C . LEU A 1 107 ? 7.199 -5.659 -20.639 1.00 90.44 107 LEU A C 1
ATOM 792 O O . LEU A 1 107 ? 6.989 -6.336 -19.632 1.00 90.44 107 LEU A O 1
ATOM 796 N N . SER A 1 108 ? 7.156 -6.180 -21.859 1.00 87.56 108 SER A N 1
ATOM 797 C CA . SER A 1 108 ? 6.831 -7.574 -22.197 1.00 87.56 108 SER A CA 1
ATOM 798 C C . SER A 1 108 ? 7.653 -8.638 -21.454 1.00 87.56 108 SER A C 1
ATOM 800 O O . SER A 1 108 ? 7.193 -9.766 -21.289 1.00 87.56 108 SER A O 1
ATOM 802 N N . ASP A 1 109 ? 8.850 -8.306 -20.973 1.00 89.44 109 ASP A N 1
ATOM 803 C CA . ASP A 1 109 ? 9.703 -9.192 -20.175 1.00 89.44 109 ASP A CA 1
ATOM 804 C C . ASP A 1 109 ? 9.499 -9.053 -18.651 1.00 89.44 109 ASP A C 1
ATOM 806 O O . ASP A 1 109 ? 10.201 -9.702 -17.871 1.00 89.44 109 ASP A O 1
ATOM 810 N N . GLY A 1 110 ? 8.535 -8.231 -18.225 1.00 91.06 110 GLY A N 1
ATOM 811 C CA . GLY A 1 110 ? 8.196 -7.949 -16.831 1.00 91.06 110 GLY A CA 1
ATOM 812 C C . GLY A 1 110 ? 8.986 -6.801 -16.201 1.00 91.06 110 GLY A C 1
ATOM 813 O O . GLY A 1 110 ? 8.847 -6.577 -14.998 1.00 91.06 110 GLY A O 1
ATOM 814 N N . ALA A 1 111 ? 9.828 -6.094 -16.960 1.00 93.69 111 ALA A N 1
ATOM 815 C CA . ALA A 1 111 ? 10.558 -4.948 -16.435 1.00 93.69 111 ALA A CA 1
ATOM 816 C C . ALA A 1 111 ? 9.662 -3.734 -16.242 1.00 93.69 111 ALA A C 1
ATOM 818 O O . ALA A 1 111 ? 8.887 -3.390 -17.129 1.00 93.69 111 ALA A O 1
ATOM 819 N N . VAL A 1 112 ? 9.778 -3.085 -15.086 1.00 92.81 112 VAL A N 1
ATOM 820 C CA . VAL A 1 112 ? 8.995 -1.896 -14.771 1.00 92.81 112 VAL A CA 1
ATOM 821 C C . VAL A 1 112 ? 9.854 -0.652 -14.884 1.00 92.81 112 VAL A C 1
ATOM 823 O O . VAL A 1 112 ? 10.854 -0.500 -14.187 1.00 92.81 112 VAL A O 1
ATOM 826 N N . VAL A 1 113 ? 9.443 0.234 -15.773 1.00 89.38 113 VAL A N 1
ATOM 827 C CA . VAL A 1 113 ? 10.123 1.478 -16.117 1.00 89.38 113 VAL A CA 1
ATOM 828 C C . VAL A 1 113 ? 9.177 2.627 -15.804 1.00 89.38 113 VAL A C 1
ATOM 830 O O . VAL A 1 113 ? 8.019 2.619 -16.223 1.00 89.38 113 VAL A O 1
ATOM 833 N N . ASP A 1 114 ? 9.644 3.573 -14.999 1.00 83.69 114 ASP A N 1
ATOM 834 C CA . ASP A 1 114 ? 8.817 4.656 -14.472 1.00 83.69 114 ASP A CA 1
ATOM 835 C C . ASP A 1 114 ? 9.120 5.992 -15.155 1.00 83.69 114 ASP A C 1
ATOM 837 O O . ASP A 1 114 ? 10.181 6.172 -15.757 1.00 83.69 114 ASP A O 1
ATOM 841 N N . GLY A 1 115 ? 8.180 6.930 -15.047 1.00 74.12 115 GLY A N 1
ATOM 842 C CA . GLY A 1 115 ? 8.383 8.314 -15.456 1.00 74.12 115 GLY A CA 1
ATOM 843 C C . GLY A 1 115 ? 8.335 8.550 -16.960 1.00 74.12 115 GLY A C 1
ATOM 844 O O . GLY A 1 115 ? 8.854 9.550 -17.421 1.00 74.12 115 GLY A O 1
ATOM 845 N N . THR A 1 116 ? 7.762 7.669 -17.769 1.00 68.94 116 THR A N 1
ATOM 846 C CA . THR A 1 116 ? 7.852 7.825 -19.231 1.00 68.94 116 THR A CA 1
ATOM 847 C C . THR A 1 116 ? 6.813 8.799 -19.781 1.00 68.94 116 THR A C 1
ATOM 849 O O . THR A 1 116 ? 5.667 8.788 -19.337 1.00 68.94 116 THR A O 1
ATOM 852 N N . ALA A 1 117 ? 7.189 9.609 -20.772 1.00 63.34 117 ALA A N 1
ATOM 853 C CA . ALA A 1 117 ? 6.252 10.483 -21.491 1.00 63.34 117 ALA A CA 1
ATOM 854 C C . ALA A 1 117 ? 5.516 9.742 -22.631 1.00 63.34 117 ALA A C 1
ATOM 856 O O . ALA A 1 117 ? 4.430 10.134 -23.050 1.00 63.34 117 ALA A O 1
ATOM 857 N N . ALA A 1 118 ? 6.106 8.651 -23.133 1.00 63.62 118 ALA A N 1
ATOM 858 C CA . ALA A 1 118 ? 5.553 7.764 -24.153 1.00 63.62 118 ALA A CA 1
ATOM 859 C C . ALA A 1 118 ? 6.066 6.328 -23.934 1.00 63.62 118 ALA A C 1
ATOM 861 O O . ALA A 1 118 ? 7.077 6.128 -23.261 1.00 63.62 118 ALA A O 1
ATOM 862 N N . GLY A 1 119 ? 5.390 5.326 -24.506 1.00 65.75 119 GLY A N 1
ATOM 863 C CA . GLY A 1 119 ? 5.829 3.926 -24.428 1.00 65.75 119 GLY A CA 1
ATOM 864 C C . GLY A 1 119 ? 7.232 3.686 -25.013 1.00 65.75 119 GLY A C 1
ATOM 865 O O . GLY A 1 119 ? 7.772 4.510 -25.755 1.00 65.75 119 GLY A O 1
ATOM 866 N N . TYR A 1 120 ? 7.828 2.534 -24.697 1.00 72.12 120 TYR A N 1
ATOM 867 C CA . TYR A 1 120 ? 9.137 2.146 -25.228 1.00 72.12 120 TYR A CA 1
ATOM 868 C C . TYR A 1 120 ? 9.020 1.533 -26.627 1.00 72.12 120 TYR A C 1
ATOM 870 O O . TYR A 1 120 ? 8.150 0.708 -26.897 1.00 72.12 120 TYR A O 1
ATOM 878 N N . ALA A 1 121 ? 9.951 1.883 -27.509 1.00 77.06 121 ALA A N 1
ATOM 879 C CA . ALA A 1 121 ? 10.060 1.313 -28.847 1.00 77.06 121 ALA A CA 1
ATOM 880 C C . ALA A 1 121 ? 11.297 0.416 -28.965 1.00 77.06 121 ALA A C 1
ATOM 882 O O . ALA A 1 121 ? 12.307 0.647 -28.302 1.00 77.06 121 ALA A O 1
ATOM 883 N N . ALA A 1 122 ? 11.233 -0.605 -29.820 1.00 76.38 122 ALA A N 1
ATOM 884 C CA . ALA A 1 122 ? 12.390 -1.432 -30.160 1.00 76.38 122 ALA A CA 1
ATOM 885 C C . ALA A 1 122 ? 12.994 -0.967 -31.497 1.00 76.38 122 ALA A C 1
ATOM 887 O O . ALA A 1 122 ? 12.367 -1.198 -32.531 1.00 76.38 122 ALA A O 1
ATOM 888 N N . PRO A 1 123 ? 14.186 -0.339 -31.507 1.00 64.12 123 PRO A N 1
ATOM 889 C CA . PRO A 1 123 ? 14.876 0.030 -32.742 1.00 64.12 123 PRO A CA 1
ATOM 890 C C . PRO A 1 123 ? 15.470 -1.176 -33.490 1.00 64.12 123 PRO A C 1
ATOM 892 O O . PRO A 1 123 ? 15.810 -1.052 -34.664 1.00 64.12 123 PRO A O 1
ATOM 895 N N . ASP A 1 124 ? 15.613 -2.345 -32.846 1.00 64.56 124 ASP A N 1
ATOM 896 C CA . ASP A 1 124 ? 16.140 -3.557 -33.478 1.00 64.56 124 ASP A CA 1
ATOM 897 C C . ASP A 1 124 ? 15.515 -4.869 -32.983 1.00 64.56 124 ASP A C 1
ATOM 899 O O . ASP A 1 124 ? 14.847 -4.943 -31.953 1.00 64.56 124 ASP A O 1
ATOM 903 N N . ALA A 1 125 ? 15.781 -5.945 -33.732 1.00 57.22 125 ALA A N 1
ATOM 904 C CA . ALA A 1 125 ? 15.470 -7.316 -33.326 1.00 57.22 125 ALA A CA 1
ATOM 905 C C . ALA A 1 125 ? 16.387 -7.834 -32.199 1.00 57.22 125 ALA A C 1
ATOM 907 O O . ALA A 1 125 ? 16.094 -8.871 -31.606 1.00 57.22 125 ALA A O 1
ATOM 908 N N . ALA A 1 126 ? 17.496 -7.138 -31.906 1.00 53.59 126 ALA A N 1
ATOM 909 C CA . ALA A 1 126 ? 18.417 -7.496 -30.825 1.00 53.59 126 ALA A CA 1
ATOM 910 C C . ALA A 1 126 ? 17.873 -7.116 -29.435 1.00 53.59 126 ALA A C 1
ATOM 912 O O . ALA A 1 126 ? 18.418 -7.549 -28.419 1.00 53.59 126 ALA A O 1
ATOM 913 N N . GLY A 1 127 ? 16.775 -6.358 -29.392 1.00 78.19 127 GLY A N 1
ATOM 914 C CA . GLY A 1 127 ? 15.884 -6.262 -28.247 1.00 78.19 127 GLY A CA 1
ATOM 915 C C . GLY A 1 127 ? 16.131 -5.073 -27.328 1.00 78.19 127 GLY A C 1
ATOM 916 O O . GLY A 1 127 ? 15.459 -5.007 -26.303 1.00 78.19 127 GLY A O 1
ATOM 917 N N . LEU A 1 128 ? 17.035 -4.136 -27.653 1.00 88.31 128 LEU A N 1
ATOM 918 C CA . LEU A 1 128 ? 17.130 -2.886 -26.884 1.00 88.31 128 LEU A CA 1
ATOM 919 C C . LEU A 1 128 ? 15.809 -2.112 -26.994 1.00 88.31 128 LEU A C 1
ATOM 921 O O . LEU A 1 128 ? 15.092 -2.214 -27.986 1.00 88.31 128 LEU A O 1
ATOM 925 N N . ARG A 1 129 ? 15.464 -1.359 -25.953 1.00 89.12 129 ARG A N 1
ATOM 926 C CA . ARG A 1 129 ? 14.223 -0.586 -25.868 1.00 89.12 129 ARG A CA 1
ATOM 927 C C . ARG A 1 129 ? 14.568 0.868 -25.599 1.00 89.12 129 ARG A C 1
ATOM 929 O O . ARG A 1 129 ? 15.280 1.143 -24.641 1.00 89.12 129 ARG A O 1
ATOM 936 N N . VAL A 1 130 ? 14.062 1.789 -26.408 1.00 88.94 130 VAL A N 1
ATOM 937 C CA . VAL A 1 130 ? 14.318 3.230 -26.275 1.00 88.94 130 VAL A CA 1
ATOM 938 C C . VAL A 1 130 ? 13.021 3.934 -25.896 1.00 88.94 130 VAL A C 1
ATOM 940 O O . VAL A 1 130 ? 11.981 3.680 -26.503 1.00 88.94 130 VAL A O 1
ATOM 943 N N . GLY A 1 131 ? 13.078 4.809 -24.897 1.00 88.12 131 GLY A N 1
ATOM 944 C CA . GLY A 1 131 ? 11.932 5.568 -24.400 1.00 88.12 131 GLY A CA 1
ATOM 945 C C . GLY A 1 131 ? 12.326 6.978 -23.971 1.00 88.12 131 GLY A C 1
ATOM 946 O O . GLY A 1 131 ? 13.501 7.256 -23.724 1.00 88.12 131 GLY A O 1
ATOM 947 N N . LEU A 1 132 ? 11.336 7.865 -23.887 1.00 85.94 132 LEU A N 1
ATOM 948 C CA . LEU A 1 132 ? 11.478 9.181 -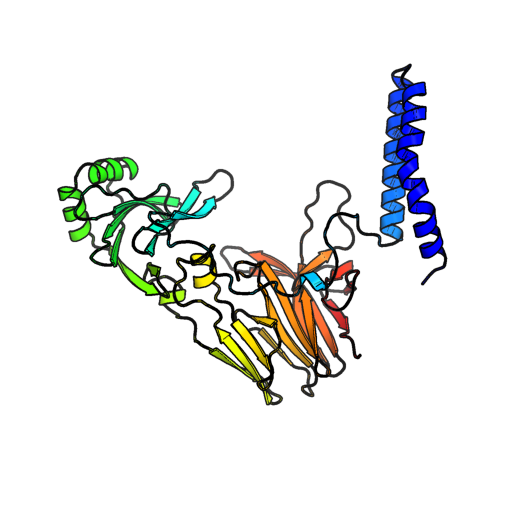23.266 1.00 85.94 132 LEU A CA 1
ATOM 949 C C . LEU A 1 132 ? 11.027 9.089 -21.811 1.00 85.94 132 LEU A C 1
ATOM 951 O O . LEU A 1 132 ? 9.902 8.667 -21.544 1.00 85.94 132 LEU A O 1
ATOM 955 N N . VAL A 1 133 ? 11.898 9.490 -20.889 1.00 84.62 133 VAL A N 1
ATOM 956 C CA . VAL A 1 133 ? 11.640 9.512 -19.446 1.00 84.62 133 VAL A CA 1
ATOM 957 C C . VAL A 1 133 ? 11.738 10.931 -18.905 1.00 84.62 133 VAL A C 1
ATOM 959 O O . VAL A 1 133 ? 12.592 11.712 -19.313 1.00 84.62 133 VAL A O 1
ATOM 962 N N . LEU A 1 134 ? 10.856 11.253 -17.975 1.00 78.12 134 LEU A N 1
ATOM 963 C CA . LEU A 1 134 ? 10.846 12.451 -17.161 1.00 78.12 134 LEU A CA 1
ATOM 964 C C . LEU A 1 134 ? 11.704 12.174 -15.931 1.00 78.12 134 LEU A C 1
ATOM 966 O O . LEU A 1 134 ? 11.428 11.260 -15.153 1.00 78.12 134 LEU A O 1
ATOM 970 N N . VAL A 1 135 ? 12.757 12.965 -15.771 1.00 73.94 135 VAL A N 1
ATOM 971 C CA . VAL A 1 135 ? 13.601 12.968 -14.573 1.00 73.94 135 VAL A CA 1
ATOM 972 C C . VAL A 1 135 ? 13.260 14.180 -13.701 1.00 73.94 135 VAL A C 1
ATOM 974 O O . VAL A 1 135 ? 12.281 14.887 -13.957 1.00 73.94 135 VAL A O 1
ATOM 977 N N . GLU A 1 136 ? 14.035 14.408 -12.639 1.00 67.44 136 GLU A N 1
ATOM 978 C CA . GLU A 1 136 ? 13.834 15.510 -11.691 1.00 67.44 136 GLU A CA 1
ATOM 979 C C . GLU A 1 136 ? 13.509 16.846 -12.391 1.00 67.44 136 GLU A C 1
ATOM 981 O O . GLU A 1 136 ? 14.078 17.189 -13.429 1.00 67.44 136 GLU A O 1
ATOM 986 N N . HIS A 1 137 ? 12.553 17.592 -11.823 1.00 64.69 137 HIS A N 1
ATOM 987 C CA . HIS A 1 137 ? 12.018 18.845 -12.379 1.00 64.69 137 HIS A CA 1
ATOM 988 C C . HIS A 1 137 ? 11.349 18.725 -13.761 1.00 64.69 137 HIS A C 1
ATOM 990 O O . HIS A 1 137 ? 11.298 19.703 -14.504 1.00 64.69 137 HIS A O 1
ATOM 996 N N . ALA A 1 138 ? 10.801 17.548 -14.085 1.00 66.88 138 ALA A N 1
ATOM 997 C CA . ALA A 1 138 ? 10.086 17.272 -15.335 1.00 66.88 138 ALA A CA 1
ATOM 998 C C . ALA A 1 138 ? 10.943 17.463 -16.600 1.00 66.88 138 ALA A C 1
ATOM 1000 O O . ALA A 1 138 ? 10.423 17.742 -17.680 1.00 66.88 138 ALA A O 1
ATOM 1001 N N . ALA A 1 139 ? 12.264 17.305 -16.481 1.00 76.00 139 ALA A N 1
ATOM 1002 C CA . ALA A 1 139 ? 13.148 17.335 -17.635 1.00 76.00 139 ALA A CA 1
ATOM 1003 C C . ALA A 1 139 ? 13.041 16.017 -18.415 1.00 76.00 139 ALA A C 1
ATOM 1005 O O . ALA A 1 139 ? 13.182 14.937 -17.845 1.00 76.00 139 ALA A O 1
ATOM 1006 N N . GLU A 1 140 ? 12.839 16.094 -19.728 1.00 83.19 140 GLU A N 1
ATOM 1007 C CA . GLU A 1 140 ? 12.857 14.911 -20.589 1.00 83.19 140 GLU A CA 1
ATOM 1008 C C . GLU A 1 140 ? 14.294 14.433 -20.846 1.00 83.19 140 GLU A C 1
ATOM 1010 O O . GLU A 1 140 ? 15.228 15.220 -21.065 1.00 83.19 140 GLU A O 1
ATOM 1015 N N . ARG A 1 141 ? 14.474 13.113 -20.816 1.00 87.00 141 ARG A N 1
ATOM 1016 C CA . ARG A 1 141 ? 15.715 12.391 -21.110 1.00 87.00 141 ARG A CA 1
ATOM 1017 C C . ARG A 1 141 ? 15.403 11.150 -21.933 1.00 87.00 141 ARG A C 1
ATOM 1019 O O . ARG A 1 141 ? 14.281 10.649 -21.930 1.00 87.00 141 ARG A O 1
ATOM 1026 N N . VAL A 1 142 ? 16.412 10.629 -22.625 1.00 89.25 142 VAL A N 1
ATOM 1027 C CA . VAL A 1 142 ? 16.283 9.364 -23.354 1.00 89.25 142 VAL A CA 1
ATOM 1028 C C . VAL A 1 142 ? 16.796 8.227 -22.483 1.00 89.25 142 VAL A C 1
ATOM 1030 O O . VAL A 1 142 ? 17.930 8.267 -22.010 1.00 89.25 142 VAL A O 1
ATOM 1033 N N . ALA A 1 143 ? 15.969 7.204 -22.292 1.00 90.62 143 ALA A N 1
ATOM 1034 C CA . ALA A 1 143 ? 16.343 5.972 -21.618 1.00 90.62 143 ALA A CA 1
ATOM 1035 C C . ALA A 1 143 ? 16.490 4.830 -22.627 1.00 90.62 143 ALA A C 1
ATOM 1037 O O . ALA A 1 143 ? 15.646 4.652 -23.507 1.00 90.62 143 ALA A O 1
ATOM 1038 N N . ILE A 1 144 ? 17.539 4.025 -22.463 1.00 92.56 144 ILE A N 1
ATOM 1039 C CA . ILE A 1 144 ? 17.765 2.793 -23.217 1.00 92.56 144 ILE A CA 1
ATOM 1040 C C . ILE A 1 144 ? 17.763 1.624 -22.235 1.00 92.56 144 ILE A C 1
ATOM 1042 O O . ILE A 1 144 ? 18.646 1.515 -21.387 1.00 92.56 144 ILE A O 1
ATOM 1046 N N . TYR A 1 145 ? 16.790 0.729 -22.358 1.00 93.25 145 TYR A N 1
ATOM 1047 C CA . TYR A 1 145 ? 16.691 -0.499 -21.581 1.00 93.25 145 TYR A CA 1
ATOM 1048 C C . TYR A 1 145 ? 17.177 -1.711 -22.384 1.00 93.25 145 TYR A C 1
ATOM 1050 O O . TYR A 1 145 ? 16.856 -1.869 -23.562 1.00 93.25 145 TYR A O 1
ATOM 1058 N N . SER A 1 146 ? 17.930 -2.594 -21.730 1.00 93.00 146 SER A N 1
ATOM 1059 C CA . SER A 1 146 ? 18.391 -3.869 -22.276 1.00 93.00 146 SER A CA 1
ATOM 1060 C C . SER A 1 146 ? 17.695 -5.043 -21.575 1.00 93.00 146 SER A C 1
ATOM 1062 O O . SER A 1 146 ? 18.076 -5.387 -20.451 1.00 93.00 146 SER A O 1
ATOM 1064 N N . PRO A 1 147 ? 16.730 -5.722 -22.230 1.00 91.69 147 PRO A N 1
ATOM 1065 C CA . PRO A 1 147 ? 16.082 -6.922 -21.700 1.00 91.69 147 PRO A CA 1
ATOM 1066 C C . PRO A 1 147 ? 17.050 -8.074 -21.434 1.00 91.69 147 PRO A C 1
ATOM 1068 O O . PRO A 1 147 ? 16.826 -8.857 -20.513 1.00 91.69 147 PRO A O 1
ATOM 1071 N N . ALA A 1 148 ? 18.121 -8.192 -22.223 1.00 91.50 148 ALA A N 1
ATOM 1072 C CA . ALA A 1 148 ? 19.121 -9.242 -22.050 1.00 91.50 148 ALA A CA 1
ATOM 1073 C C . ALA A 1 148 ? 19.991 -9.001 -20.808 1.00 91.50 148 ALA A C 1
ATOM 1075 O O . ALA A 1 148 ? 20.298 -9.940 -20.081 1.00 91.50 148 ALA A O 1
ATOM 1076 N N . GLN A 1 149 ? 20.369 -7.742 -20.554 1.00 93.19 149 GLN A N 1
ATOM 1077 C CA . GLN A 1 149 ? 21.245 -7.390 -19.433 1.00 93.19 149 GLN A CA 1
ATOM 1078 C C . GLN A 1 149 ? 20.490 -6.989 -18.161 1.00 93.19 149 GLN A C 1
ATOM 1080 O O . GLN A 1 149 ? 21.121 -6.872 -17.116 1.00 93.19 149 GLN A O 1
ATOM 1085 N N . LYS A 1 150 ? 19.172 -6.753 -18.236 1.00 95.00 150 LYS A N 1
ATOM 1086 C CA . LYS A 1 150 ? 18.349 -6.201 -17.143 1.00 95.00 150 LYS A CA 1
ATOM 1087 C C . LYS A 1 150 ? 18.938 -4.901 -16.593 1.00 95.00 150 LYS A C 1
ATOM 1089 O O . LYS A 1 150 ? 19.134 -4.733 -15.394 1.00 95.00 150 LYS A O 1
ATOM 1094 N N . ARG A 1 151 ? 19.257 -3.984 -17.506 1.00 95.19 151 ARG A N 1
ATOM 1095 C CA . ARG A 1 151 ? 19.913 -2.705 -17.211 1.00 95.19 151 ARG A CA 1
ATOM 1096 C C . ARG A 1 151 ? 19.308 -1.589 -18.046 1.00 95.19 151 ARG A C 1
ATOM 1098 O O . ARG A 1 151 ? 18.949 -1.819 -19.200 1.00 95.19 151 ARG A O 1
ATOM 1105 N N . MET A 1 152 ? 19.234 -0.392 -17.477 1.00 93.69 152 MET A N 1
ATOM 1106 C CA . MET A 1 152 ? 18.749 0.808 -18.151 1.00 93.69 152 MET A CA 1
ATOM 1107 C C . MET A 1 152 ? 19.790 1.917 -18.075 1.00 93.69 152 MET A C 1
ATOM 1109 O O . MET A 1 152 ? 20.198 2.301 -16.985 1.00 93.69 152 MET A O 1
ATOM 1113 N N . ALA A 1 153 ? 20.200 2.443 -19.221 1.00 92.62 153 ALA A N 1
ATOM 1114 C CA . ALA A 1 153 ? 20.971 3.672 -19.305 1.00 92.62 153 ALA A CA 1
ATOM 1115 C C . ALA A 1 153 ? 20.007 4.854 -19.421 1.00 92.62 153 ALA A C 1
ATOM 1117 O O . ALA A 1 153 ? 19.101 4.818 -20.254 1.00 92.62 153 ALA A O 1
ATOM 1118 N N . VAL A 1 154 ? 20.209 5.898 -18.622 1.00 90.00 154 VAL A N 1
ATOM 1119 C CA . VAL A 1 154 ? 19.549 7.194 -18.822 1.00 90.00 154 VAL A CA 1
ATOM 1120 C C . VAL A 1 154 ? 20.610 8.126 -19.378 1.00 90.00 154 VAL A C 1
ATOM 1122 O O . VAL A 1 154 ? 21.631 8.355 -18.734 1.00 90.00 154 VAL A O 1
ATOM 1125 N N . LEU A 1 155 ? 20.416 8.581 -20.611 1.00 88.38 155 LEU A N 1
ATOM 1126 C CA . LEU A 1 155 ? 21.389 9.423 -21.287 1.00 88.38 155 LEU A CA 1
ATOM 1127 C C . LEU A 1 155 ? 21.295 10.845 -20.744 1.00 88.38 155 LEU A C 1
ATOM 1129 O O . LEU A 1 155 ? 20.198 11.394 -20.615 1.00 88.38 155 LEU A O 1
ATOM 1133 N N . GLU A 1 156 ? 22.451 11.438 -20.462 1.00 78.88 156 GLU A N 1
ATOM 1134 C CA . GLU A 1 156 ? 22.545 12.859 -20.150 1.00 78.88 156 GLU A CA 1
ATOM 1135 C C . GLU A 1 156 ? 22.035 13.696 -21.326 1.00 78.88 156 GLU A C 1
ATOM 1137 O O . GLU A 1 156 ? 22.085 13.277 -22.487 1.00 78.88 156 GLU A O 1
ATOM 1142 N N . ALA A 1 157 ? 21.525 14.891 -21.029 1.00 65.06 157 ALA A N 1
ATOM 1143 C CA . ALA A 1 157 ? 21.160 15.812 -22.093 1.00 65.06 157 ALA A CA 1
ATOM 1144 C C . ALA A 1 157 ? 22.426 16.288 -22.811 1.00 65.06 157 ALA A C 1
ATOM 1146 O O . ALA A 1 157 ? 23.213 17.054 -22.255 1.00 65.06 157 ALA A O 1
ATOM 1147 N N . ASP A 1 158 ? 22.581 15.887 -24.072 1.00 63.25 158 ASP A N 1
ATOM 1148 C CA . ASP A 1 158 ? 23.369 16.669 -25.021 1.00 63.25 158 ASP A CA 1
ATOM 1149 C C . ASP A 1 158 ? 22.767 18.089 -25.115 1.00 63.25 158 ASP A C 1
ATOM 1151 O O . ASP A 1 158 ? 21.630 18.328 -24.706 1.00 63.25 158 ASP A O 1
ATOM 1155 N N . ALA A 1 159 ? 23.492 19.051 -25.694 1.00 56.31 159 ALA A N 1
ATOM 1156 C CA . ALA A 1 159 ? 23.047 20.443 -25.868 1.00 56.31 159 ALA A CA 1
ATOM 1157 C C . ALA A 1 159 ? 21.814 20.634 -26.799 1.00 56.31 159 ALA A C 1
ATOM 1159 O O . ALA A 1 159 ? 21.628 21.708 -27.369 1.00 56.31 159 ALA A O 1
ATOM 1160 N N . GLY A 1 160 ? 20.981 19.607 -26.989 1.00 71.00 160 GLY A N 1
ATOM 1161 C CA . GLY A 1 160 ? 19.795 19.618 -27.832 1.00 71.00 160 GLY A CA 1
ATOM 1162 C C . GLY A 1 160 ? 18.592 18.877 -27.227 1.00 71.00 160 GLY A C 1
ATOM 1163 O O . GLY A 1 160 ? 18.703 18.236 -26.183 1.00 71.00 160 GLY A O 1
ATOM 1164 N N . PRO A 1 161 ? 17.421 18.970 -27.880 1.00 81.69 161 PRO A N 1
ATOM 1165 C CA . PRO A 1 161 ? 16.167 18.408 -27.375 1.00 81.69 161 PRO A CA 1
ATOM 1166 C C . PRO A 1 161 ? 16.163 16.871 -27.275 1.00 81.69 161 PRO A C 1
ATOM 1168 O O . PRO A 1 161 ? 16.658 16.173 -28.167 1.00 81.69 161 PRO A O 1
ATOM 1171 N N . ALA A 1 162 ? 15.554 16.331 -26.212 1.00 84.19 162 ALA A N 1
ATOM 1172 C CA . ALA A 1 162 ? 15.488 14.889 -25.955 1.00 84.19 162 ALA A CA 1
ATOM 1173 C C . ALA A 1 162 ? 14.699 14.120 -27.032 1.00 84.19 162 ALA A C 1
ATOM 1175 O O . ALA A 1 162 ? 15.063 12.996 -27.376 1.00 84.19 162 ALA A O 1
ATOM 1176 N N . ASP A 1 163 ? 13.670 14.728 -27.624 1.00 83.38 163 ASP A N 1
ATOM 1177 C CA . ASP A 1 163 ? 12.862 14.141 -28.699 1.00 83.38 163 ASP A CA 1
ATOM 1178 C C . ASP A 1 163 ? 13.666 13.925 -29.995 1.00 83.38 163 ASP A C 1
ATOM 1180 O O . ASP A 1 163 ? 13.436 12.962 -30.734 1.00 83.38 163 ASP A O 1
ATOM 1184 N N . VAL A 1 164 ? 14.632 14.804 -30.279 1.00 86.31 164 VAL A N 1
ATOM 1185 C CA . VAL A 1 164 ? 15.531 14.679 -31.433 1.00 86.31 164 VAL A CA 1
ATOM 1186 C C . VAL A 1 164 ? 16.485 13.509 -31.217 1.00 86.31 164 VAL A C 1
ATOM 1188 O O . VAL A 1 164 ? 16.654 12.677 -32.113 1.00 86.31 164 VAL A O 1
ATOM 1191 N N . LEU A 1 165 ? 17.061 13.405 -30.016 1.00 86.88 165 LEU A N 1
ATOM 1192 C CA . LEU A 1 165 ? 17.903 12.274 -29.635 1.00 86.88 165 LEU A CA 1
ATOM 1193 C C . LEU A 1 165 ? 17.115 10.959 -29.683 1.00 86.88 165 LEU A C 1
ATOM 1195 O O . LEU A 1 165 ? 17.590 9.986 -30.265 1.00 86.88 165 LEU A O 1
ATOM 1199 N N . TYR A 1 166 ? 15.894 10.946 -29.145 1.00 87.12 166 TYR A N 1
ATOM 1200 C CA . TYR A 1 166 ? 15.001 9.792 -29.182 1.00 87.12 166 TYR A CA 1
ATOM 1201 C C . TYR A 1 166 ? 14.739 9.330 -30.615 1.00 87.12 166 TYR A C 1
ATOM 1203 O O . TYR A 1 166 ? 14.969 8.165 -30.922 1.00 87.12 166 TYR A O 1
ATOM 1211 N N . ARG A 1 167 ? 14.324 10.233 -31.517 1.00 86.06 167 ARG A N 1
ATOM 1212 C CA . ARG A 1 167 ? 14.044 9.889 -32.924 1.00 86.06 167 ARG A CA 1
ATOM 1213 C C . ARG A 1 167 ? 15.269 9.338 -33.645 1.00 86.06 167 ARG A C 1
ATOM 1215 O O . ARG A 1 167 ? 15.143 8.405 -34.435 1.00 86.06 167 ARG A O 1
ATOM 1222 N N . ARG A 1 168 ? 16.448 9.894 -33.358 1.00 86.50 168 ARG A N 1
ATOM 1223 C CA . ARG A 1 168 ? 17.720 9.424 -33.913 1.00 86.50 168 ARG A CA 1
ATOM 1224 C C . ARG A 1 168 ? 18.025 7.992 -33.466 1.00 86.50 168 ARG A C 1
ATOM 1226 O O . ARG A 1 168 ? 18.254 7.134 -34.309 1.00 86.50 168 ARG A O 1
ATOM 1233 N N . LEU A 1 169 ? 17.972 7.728 -32.161 1.00 87.50 169 LEU A N 1
ATOM 1234 C CA . LEU A 1 169 ? 18.262 6.404 -31.601 1.00 87.50 169 LEU A CA 1
ATOM 1235 C C . LEU A 1 169 ? 17.201 5.370 -31.992 1.00 87.50 169 LEU A C 1
ATOM 1237 O O . LEU A 1 169 ? 17.526 4.252 -32.375 1.00 87.50 169 LEU A O 1
ATOM 1241 N N . HIS A 1 170 ? 15.931 5.768 -32.014 1.00 83.94 170 HIS A N 1
ATOM 1242 C CA . HIS A 1 170 ? 14.838 4.939 -32.512 1.00 83.94 170 HIS A CA 1
ATOM 1243 C C . HIS A 1 170 ? 15.082 4.442 -33.952 1.00 83.94 170 HIS A C 1
ATOM 1245 O O . HIS A 1 170 ? 14.677 3.335 -34.297 1.00 83.94 170 HIS A O 1
ATOM 1251 N N . GLY A 1 171 ? 15.711 5.254 -34.808 1.00 83.19 171 GLY A N 1
ATOM 1252 C CA . GLY A 1 171 ? 16.008 4.899 -36.199 1.00 83.19 171 GLY A CA 1
ATOM 1253 C C . GLY A 1 171 ? 17.343 4.180 -36.421 1.00 83.19 171 GLY A C 1
ATOM 1254 O O . GLY A 1 171 ? 17.571 3.690 -37.526 1.00 83.19 171 GLY A O 1
ATOM 1255 N N . ASP A 1 172 ? 18.218 4.116 -35.412 1.00 88.38 172 ASP A N 1
ATOM 1256 C CA . ASP A 1 172 ? 19.583 3.602 -35.546 1.00 88.38 172 ASP A CA 1
ATOM 1257 C C . ASP A 1 172 ? 19.963 2.681 -34.375 1.00 88.38 172 ASP A C 1
ATOM 1259 O O . ASP A 1 172 ? 20.339 3.097 -33.272 1.00 88.38 172 ASP A O 1
ATOM 1263 N N . ALA A 1 173 ? 19.893 1.381 -34.648 1.00 87.12 173 ALA A N 1
ATOM 1264 C CA . ALA A 1 173 ? 20.239 0.318 -33.714 1.00 87.12 173 ALA A CA 1
ATOM 1265 C C . ALA A 1 173 ? 21.717 0.320 -33.298 1.00 87.12 173 ALA A C 1
ATOM 1267 O O . ALA A 1 173 ? 22.041 0.056 -32.137 1.00 87.12 173 ALA A O 1
ATOM 1268 N N . ALA A 1 174 ? 22.621 0.599 -34.242 1.00 88.69 174 ALA A N 1
ATOM 1269 C CA . ALA A 1 174 ? 24.056 0.593 -33.984 1.00 88.69 174 ALA A CA 1
ATOM 1270 C C . ALA A 1 174 ? 24.424 1.766 -33.0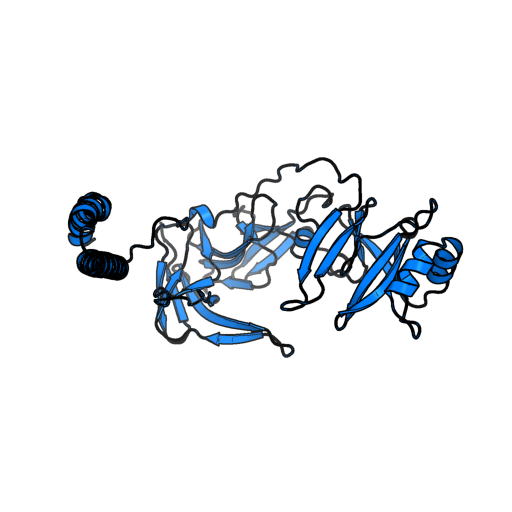75 1.00 88.69 174 ALA A C 1
ATOM 1272 O O . ALA A 1 174 ? 25.146 1.584 -32.092 1.00 88.69 174 ALA A O 1
ATOM 1273 N N . GLN A 1 175 ? 23.850 2.940 -33.346 1.00 89.50 175 GLN A N 1
ATOM 1274 C CA . GLN A 1 175 ? 24.017 4.104 -32.490 1.00 89.50 175 GLN A CA 1
ATOM 1275 C C . GLN A 1 175 ? 23.388 3.894 -31.110 1.00 89.50 175 GLN A C 1
ATOM 1277 O O . GLN A 1 175 ? 24.017 4.219 -30.107 1.00 89.50 175 GLN A O 1
ATOM 1282 N N . THR A 1 176 ? 22.197 3.294 -31.030 1.00 90.44 176 THR A N 1
ATOM 1283 C CA . THR A 1 176 ? 21.564 2.949 -29.745 1.00 90.44 176 THR A CA 1
ATOM 1284 C C . THR A 1 176 ? 22.453 2.042 -28.902 1.00 90.44 176 THR A C 1
ATOM 1286 O O . THR A 1 176 ? 22.646 2.305 -27.714 1.00 90.44 176 THR A O 1
ATOM 1289 N N . ARG A 1 177 ? 23.044 1.004 -29.506 1.00 90.75 177 ARG A N 1
ATOM 1290 C CA . ARG A 1 177 ? 23.979 0.114 -28.808 1.00 90.75 177 ARG A CA 1
ATOM 1291 C C . ARG A 1 177 ? 25.221 0.860 -28.329 1.00 90.75 177 ARG A C 1
ATOM 1293 O O . ARG A 1 177 ? 25.562 0.746 -27.157 1.00 90.75 177 ARG A O 1
ATOM 1300 N N . ALA A 1 178 ? 25.838 1.664 -29.195 1.00 91.00 178 ALA A N 1
ATOM 1301 C CA . ALA A 1 178 ? 27.010 2.458 -28.837 1.00 91.00 178 ALA A CA 1
ATOM 1302 C C . ALA A 1 178 ? 26.716 3.435 -27.683 1.00 91.00 178 ALA A C 1
ATOM 1304 O O . ALA A 1 178 ? 27.502 3.530 -26.745 1.00 91.00 178 ALA A O 1
ATOM 1305 N N . CYS A 1 179 ? 25.563 4.114 -27.705 1.00 90.75 179 CYS A N 1
ATOM 1306 C CA . CYS A 1 179 ? 25.135 5.000 -26.621 1.00 90.75 179 CYS A CA 1
ATOM 1307 C C . CYS A 1 179 ? 24.887 4.244 -25.310 1.00 90.75 179 CYS A C 1
ATOM 1309 O O . CYS A 1 179 ? 25.273 4.733 -24.253 1.00 90.75 179 CYS A O 1
ATOM 1311 N N . PHE A 1 180 ? 24.272 3.059 -25.361 1.00 91.19 180 PHE A N 1
ATOM 1312 C CA . PHE A 1 180 ? 24.059 2.229 -24.174 1.00 91.19 180 PHE A CA 1
ATOM 1313 C C . PHE A 1 180 ? 25.382 1.745 -23.561 1.00 91.19 180 PHE A C 1
ATOM 1315 O O . PHE A 1 180 ? 25.544 1.785 -22.345 1.00 91.19 180 PHE A O 1
ATOM 1322 N N . GLU A 1 181 ? 26.335 1.314 -24.389 1.00 90.38 181 GLU A N 1
ATOM 1323 C CA . GLU A 1 181 ? 27.652 0.839 -23.940 1.00 90.38 181 GLU A CA 1
ATOM 1324 C C . GLU A 1 181 ? 28.542 1.971 -23.408 1.00 90.38 181 GLU A C 1
ATOM 1326 O O . GLU A 1 181 ? 29.321 1.755 -22.482 1.00 90.38 181 GLU A O 1
ATOM 1331 N N . ALA A 1 182 ? 28.404 3.179 -23.961 1.00 90.25 182 ALA A N 1
ATOM 1332 C CA . ALA A 1 182 ? 29.135 4.367 -23.524 1.00 90.25 182 ALA A CA 1
ATOM 1333 C C . ALA A 1 182 ? 28.496 5.084 -22.320 1.00 90.25 182 ALA A C 1
ATOM 1335 O O . ALA A 1 182 ? 29.092 6.020 -21.783 1.00 90.25 182 ALA A O 1
ATOM 1336 N N . ALA A 1 183 ? 27.289 4.692 -21.899 1.00 87.06 183 ALA A N 1
ATOM 1337 C CA . ALA A 1 183 ? 26.573 5.367 -20.824 1.00 87.06 183 ALA A CA 1
ATOM 1338 C C . ALA A 1 183 ? 27.321 5.244 -19.486 1.00 87.06 183 ALA A C 1
ATOM 1340 O O . ALA A 1 183 ? 27.543 4.148 -18.972 1.00 87.06 183 ALA A O 1
ATOM 1341 N N . GLY A 1 184 ? 27.668 6.389 -18.891 1.00 76.75 184 GLY A N 1
ATOM 1342 C CA . GLY A 1 184 ? 28.349 6.440 -17.593 1.00 76.75 184 GLY A CA 1
ATOM 1343 C C . GLY A 1 184 ? 27.443 6.082 -16.411 1.00 76.75 184 GLY A C 1
ATOM 1344 O O . GLY A 1 184 ? 27.927 5.577 -15.399 1.00 76.75 184 GLY A O 1
ATOM 1345 N N . HIS A 1 185 ? 26.131 6.305 -16.543 1.00 83.19 185 HIS A N 1
ATOM 1346 C CA . HIS A 1 185 ? 25.139 5.964 -15.529 1.00 83.19 185 HIS A CA 1
ATOM 1347 C C . HIS A 1 185 ? 24.172 4.900 -16.051 1.00 83.19 185 HIS A C 1
ATOM 1349 O O . HIS A 1 185 ? 23.447 5.108 -17.027 1.00 83.19 185 HIS A O 1
ATOM 1355 N N . VAL A 1 186 ? 24.164 3.745 -15.384 1.00 91.44 186 VAL A N 1
ATOM 1356 C CA . VAL A 1 186 ? 23.316 2.606 -15.735 1.00 91.44 186 VAL A CA 1
ATOM 1357 C C . VAL A 1 186 ? 22.682 2.048 -14.471 1.00 91.44 186 VAL A C 1
ATOM 1359 O O . VAL A 1 186 ? 23.388 1.685 -13.536 1.00 91.44 186 VAL A O 1
ATOM 1362 N N . ILE A 1 187 ? 21.360 1.931 -14.486 1.00 92.88 187 ILE A N 1
ATOM 1363 C CA . ILE A 1 187 ? 20.539 1.403 -13.401 1.00 92.88 187 ILE A CA 1
ATOM 1364 C C . ILE A 1 187 ? 20.363 -0.099 -13.622 1.00 92.88 187 ILE A C 1
ATOM 1366 O O . ILE A 1 187 ? 19.865 -0.524 -14.672 1.00 92.88 187 ILE A O 1
ATOM 1370 N N . ALA A 1 188 ? 20.769 -0.917 -12.652 1.00 95.75 188 ALA A N 1
ATOM 1371 C CA . ALA A 1 188 ? 20.515 -2.355 -12.695 1.00 95.75 188 ALA A CA 1
ATOM 1372 C C . ALA A 1 188 ? 19.071 -2.672 -12.284 1.00 95.75 188 ALA A C 1
ATOM 1374 O O . ALA A 1 188 ? 18.474 -1.960 -11.481 1.00 95.75 188 ALA A O 1
ATOM 1375 N N . PHE A 1 189 ? 18.498 -3.743 -12.832 1.00 96.88 189 PHE A N 1
ATOM 1376 C CA . PHE A 1 189 ? 17.171 -4.228 -12.463 1.00 96.88 189 PHE A CA 1
ATOM 1377 C C . PHE A 1 189 ? 17.296 -5.548 -11.710 1.00 96.88 189 PHE A C 1
ATOM 1379 O O . PHE A 1 189 ? 18.029 -6.450 -12.119 1.00 96.88 189 PHE A O 1
ATOM 1386 N N . GLN A 1 190 ? 16.545 -5.678 -10.623 1.00 96.38 190 GLN A N 1
ATOM 1387 C CA . GLN A 1 190 ? 16.538 -6.852 -9.763 1.00 96.38 190 GLN A CA 1
ATOM 1388 C C . GLN A 1 190 ? 15.195 -7.585 -9.855 1.00 96.38 190 GLN A C 1
ATOM 1390 O O . GLN A 1 190 ? 14.146 -6.946 -10.000 1.00 96.38 190 GLN A O 1
ATOM 1395 N N . PRO A 1 191 ? 15.203 -8.926 -9.783 1.00 96.25 191 PRO A N 1
ATOM 1396 C CA . PRO A 1 191 ? 13.978 -9.700 -9.847 1.00 96.25 191 PRO A CA 1
ATOM 1397 C C . PRO A 1 191 ? 13.181 -9.531 -8.551 1.00 96.25 191 PRO A C 1
ATOM 1399 O O . PRO A 1 191 ? 13.710 -9.688 -7.451 1.00 96.25 191 PRO A O 1
ATOM 1402 N N . PHE A 1 192 ? 11.883 -9.277 -8.677 1.00 95.75 192 PHE A N 1
ATOM 1403 C CA . PHE A 1 192 ? 10.968 -9.210 -7.546 1.00 95.75 192 PHE A CA 1
ATOM 1404 C C . PHE A 1 192 ? 9.604 -9.771 -7.936 1.00 95.75 192 PHE A C 1
ATOM 1406 O O . PHE A 1 192 ? 8.845 -9.138 -8.665 1.00 95.75 192 PHE A O 1
ATOM 1413 N N . ARG A 1 193 ? 9.290 -10.973 -7.438 1.00 93.50 193 ARG A N 1
ATOM 1414 C CA . ARG A 1 193 ? 7.971 -11.617 -7.585 1.00 93.50 193 ARG A CA 1
ATOM 1415 C C . ARG A 1 193 ? 7.425 -11.550 -9.021 1.00 93.50 193 ARG A C 1
ATOM 1417 O O . ARG A 1 193 ? 6.342 -11.028 -9.258 1.00 93.50 193 ARG A O 1
ATOM 1424 N N . GLY A 1 194 ? 8.210 -12.022 -9.990 1.00 92.31 194 GLY A N 1
ATOM 1425 C CA . GLY A 1 194 ? 7.849 -12.030 -11.415 1.00 92.31 194 GLY A CA 1
ATOM 1426 C C . GLY A 1 194 ? 8.104 -10.723 -12.179 1.00 92.31 194 GLY A C 1
ATOM 1427 O O . GLY A 1 194 ? 8.053 -10.738 -13.405 1.00 92.31 194 GLY A O 1
ATOM 1428 N N . LEU A 1 195 ? 8.428 -9.623 -11.495 1.00 94.94 195 LEU A N 1
ATOM 1429 C CA . LEU A 1 195 ? 8.824 -8.346 -12.099 1.00 94.94 195 LEU A CA 1
ATOM 1430 C C . LEU A 1 195 ? 10.347 -8.192 -12.139 1.00 94.94 195 LEU A C 1
ATOM 1432 O O . LEU A 1 195 ? 11.062 -8.823 -11.357 1.00 94.94 195 LEU A O 1
ATOM 1436 N N . TRP A 1 196 ? 10.826 -7.282 -12.985 1.00 96.44 196 TRP A N 1
ATOM 1437 C CA . TRP A 1 196 ? 12.159 -6.689 -12.872 1.00 96.44 196 TRP A CA 1
ATOM 1438 C C . TRP A 1 196 ? 12.004 -5.232 -12.460 1.00 96.44 196 TRP A C 1
ATOM 1440 O O . TRP A 1 196 ? 11.451 -4.433 -13.213 1.00 96.44 196 TRP A O 1
ATOM 1450 N N . LEU A 1 197 ? 12.465 -4.890 -11.263 1.00 96.06 197 LEU A N 1
ATOM 1451 C CA . LEU A 1 197 ? 12.357 -3.539 -10.720 1.00 96.06 197 LEU A CA 1
ATOM 1452 C C . LEU A 1 197 ? 13.739 -2.879 -10.700 1.00 96.06 197 LEU A C 1
ATOM 1454 O O . LEU A 1 197 ? 14.722 -3.581 -10.450 1.00 96.06 197 LEU A O 1
ATOM 1458 N N . PRO A 1 198 ? 13.840 -1.560 -10.924 1.00 93.94 198 PRO A N 1
ATOM 1459 C CA . PRO A 1 198 ? 15.082 -0.820 -10.728 1.00 93.94 198 PRO A CA 1
ATOM 1460 C C . PRO A 1 198 ? 15.687 -1.108 -9.349 1.00 93.94 198 PRO A C 1
ATOM 1462 O O . PRO A 1 198 ? 14.961 -1.189 -8.363 1.00 93.94 198 PRO A O 1
ATOM 1465 N N . GLU A 1 199 ? 17.008 -1.236 -9.240 1.00 92.75 199 GLU A N 1
ATOM 1466 C CA . GLU A 1 199 ? 17.695 -1.541 -7.973 1.00 92.75 199 GLU A CA 1
ATOM 1467 C C . GLU A 1 199 ? 17.397 -0.513 -6.874 1.00 92.75 199 GLU A C 1
ATOM 1469 O O . GLU A 1 199 ? 17.409 -0.827 -5.683 1.00 92.75 199 GLU A O 1
ATOM 1474 N N . ASN A 1 200 ? 17.065 0.707 -7.290 1.00 89.69 200 ASN A N 1
ATOM 1475 C CA . ASN A 1 200 ? 16.729 1.829 -6.441 1.00 89.69 200 ASN A CA 1
ATOM 1476 C C . ASN A 1 200 ? 15.239 1.827 -6.000 1.00 89.69 200 ASN A C 1
ATOM 1478 O O . ASN A 1 200 ? 14.839 2.701 -5.226 1.00 89.69 200 ASN A O 1
ATOM 1482 N N . HIS A 1 201 ? 14.430 0.854 -6.423 1.00 91.69 201 HIS A N 1
ATOM 1483 C CA . HIS A 1 201 ? 13.039 0.693 -6.003 1.00 91.69 201 HIS A CA 1
ATOM 1484 C C . HIS A 1 201 ? 12.939 0.244 -4.530 1.00 91.69 201 HIS A C 1
ATOM 1486 O O . HIS A 1 201 ? 13.766 -0.516 -4.027 1.00 91.69 201 HIS A O 1
ATOM 1492 N N . ALA A 1 202 ? 11.904 0.679 -3.803 1.00 90.56 202 ALA A N 1
ATOM 1493 C CA . ALA A 1 202 ? 11.754 0.359 -2.377 1.00 90.56 202 ALA A CA 1
ATOM 1494 C C . ALA A 1 202 ? 11.693 -1.160 -2.115 1.00 90.56 202 ALA A C 1
ATOM 1496 O O . ALA A 1 202 ? 12.392 -1.667 -1.243 1.00 90.56 202 ALA A O 1
ATOM 1497 N N . ALA A 1 203 ? 10.926 -1.893 -2.929 1.00 92.81 203 ALA A N 1
ATOM 1498 C CA . ALA A 1 203 ? 10.775 -3.349 -2.823 1.00 92.81 203 ALA A CA 1
ATOM 1499 C C . ALA A 1 203 ? 12.060 -4.158 -3.093 1.00 92.81 203 ALA A C 1
ATOM 1501 O O . ALA A 1 203 ? 12.128 -5.322 -2.709 1.00 92.81 203 ALA A O 1
ATOM 1502 N N . THR A 1 204 ? 13.062 -3.578 -3.762 1.00 92.38 204 THR A N 1
ATOM 1503 C CA . THR A 1 204 ? 14.361 -4.230 -4.007 1.00 92.38 204 THR A CA 1
ATOM 1504 C C . THR A 1 204 ? 15.395 -3.813 -2.969 1.00 92.38 204 THR A C 1
ATOM 1506 O O . THR A 1 204 ? 16.134 -4.663 -2.482 1.00 92.38 204 THR A O 1
ATOM 1509 N N . ARG A 1 205 ? 15.417 -2.533 -2.561 1.00 92.25 205 ARG A N 1
ATOM 1510 C CA . ARG A 1 205 ? 16.303 -2.052 -1.482 1.00 92.25 205 ARG A CA 1
ATOM 1511 C C . ARG A 1 205 ? 15.936 -2.633 -0.119 1.00 92.25 205 ARG A C 1
ATOM 1513 O O . ARG A 1 205 ? 16.816 -2.971 0.669 1.00 92.25 205 ARG A O 1
ATOM 1520 N N . HIS A 1 206 ? 14.639 -2.749 0.148 1.00 90.50 206 HIS A N 1
ATOM 1521 C CA . HIS A 1 206 ? 14.084 -3.267 1.393 1.00 90.50 206 HIS A CA 1
ATOM 1522 C C . HIS A 1 206 ? 12.992 -4.299 1.082 1.00 90.50 206 HIS A C 1
ATOM 1524 O O . HIS A 1 206 ? 11.802 -3.997 1.202 1.00 90.50 206 HIS A O 1
ATOM 1530 N N . PRO A 1 207 ? 13.373 -5.519 0.651 1.00 91.56 207 PRO A N 1
ATOM 1531 C CA . PRO A 1 207 ? 12.403 -6.548 0.311 1.00 91.56 207 PRO A CA 1
ATOM 1532 C C . PRO A 1 207 ? 11.473 -6.859 1.490 1.00 91.56 207 PRO A C 1
ATOM 1534 O O . PRO A 1 207 ? 11.958 -7.042 2.611 1.00 91.56 207 PRO A O 1
ATOM 1537 N N . PRO A 1 208 ? 10.148 -6.948 1.269 1.00 93.25 208 PRO A N 1
ATOM 1538 C CA . PRO A 1 208 ? 9.209 -7.267 2.332 1.00 93.25 208 PRO A CA 1
ATOM 1539 C C . PRO A 1 208 ? 9.494 -8.645 2.924 1.00 93.25 208 PRO A C 1
ATOM 1541 O O . PRO A 1 208 ? 9.561 -9.651 2.209 1.00 93.25 208 PRO A O 1
ATOM 1544 N N . SER A 1 209 ? 9.610 -8.690 4.249 1.00 95.00 209 SER A N 1
ATOM 1545 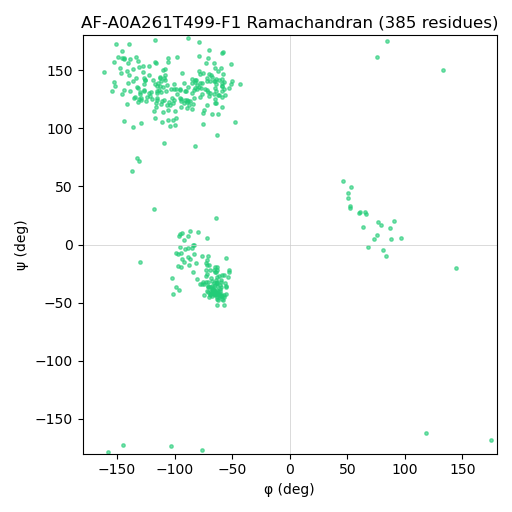C CA . SER A 1 209 ? 9.692 -9.934 5.009 1.00 95.00 209 SER A CA 1
ATOM 1546 C C . SER A 1 209 ? 8.468 -10.810 4.745 1.00 95.00 209 SER A C 1
ATOM 1548 O O . SER A 1 209 ? 7.355 -10.320 4.588 1.00 95.00 209 SER A O 1
ATOM 1550 N N . SER A 1 210 ? 8.631 -12.134 4.764 1.00 95.50 210 SER A N 1
ATOM 1551 C CA . SER A 1 210 ? 7.489 -13.058 4.657 1.00 95.50 210 SER A CA 1
ATOM 1552 C C . SER A 1 210 ? 6.515 -12.939 5.836 1.00 95.50 210 SER A C 1
ATOM 1554 O O . SER A 1 210 ? 5.346 -13.315 5.724 1.00 95.50 210 SER A O 1
ATOM 1556 N N . MET A 1 211 ? 6.993 -12.418 6.966 1.00 97.25 211 MET A N 1
ATOM 1557 C CA . MET A 1 211 ? 6.207 -12.183 8.163 1.00 97.25 211 MET A CA 1
ATOM 1558 C C . MET A 1 211 ? 6.777 -11.012 8.964 1.00 97.25 211 MET A C 1
ATOM 1560 O O . MET A 1 211 ? 7.984 -10.937 9.194 1.00 97.25 211 MET A O 1
ATOM 1564 N N . LEU A 1 212 ? 5.890 -10.142 9.437 1.00 98.00 212 LEU A N 1
ATOM 1565 C CA . LEU A 1 212 ? 6.180 -9.115 10.434 1.00 98.00 212 LEU A CA 1
ATOM 1566 C C . LEU A 1 212 ? 5.849 -9.656 11.823 1.00 98.00 212 LEU A C 1
ATOM 1568 O O . LEU A 1 212 ? 4.918 -10.450 11.970 1.00 98.00 212 LEU A O 1
ATOM 1572 N N . ARG A 1 213 ? 6.598 -9.233 12.842 1.00 98.00 213 ARG A N 1
ATOM 1573 C CA . ARG A 1 213 ? 6.381 -9.641 14.233 1.00 98.00 213 ARG A CA 1
ATOM 1574 C C . ARG A 1 213 ? 6.589 -8.463 15.169 1.00 98.00 213 ARG A C 1
ATOM 1576 O O . ARG A 1 213 ? 7.550 -7.718 15.002 1.00 98.00 213 ARG A O 1
ATOM 1583 N N . LEU A 1 214 ? 5.721 -8.352 16.163 1.00 98.19 214 LEU A N 1
ATOM 1584 C CA . LEU A 1 214 ? 5.845 -7.405 17.259 1.00 98.19 214 LEU A CA 1
ATOM 1585 C C . LEU A 1 214 ? 5.286 -8.043 18.534 1.00 98.19 214 LEU A C 1
ATOM 1587 O O . LEU A 1 214 ? 4.176 -8.571 18.530 1.00 98.19 214 LEU A O 1
ATOM 1591 N N . GLU A 1 215 ? 6.053 -7.997 19.618 1.00 97.75 215 GLU A N 1
ATOM 1592 C CA . GLU A 1 215 ? 5.565 -8.323 20.958 1.00 97.75 215 GLU A CA 1
ATOM 1593 C C . GLU A 1 215 ? 5.327 -7.014 21.710 1.00 97.75 215 GLU A C 1
ATOM 1595 O O . GLU A 1 215 ? 6.198 -6.144 21.756 1.00 97.75 215 GLU A O 1
ATOM 1600 N N . THR A 1 216 ? 4.120 -6.839 22.233 1.00 95.88 216 THR A N 1
ATOM 1601 C CA . THR A 1 216 ? 3.740 -5.642 22.977 1.00 95.88 216 THR A CA 1
ATOM 1602 C C . THR A 1 216 ? 4.285 -5.693 24.411 1.00 95.88 216 THR A C 1
ATOM 1604 O O . THR A 1 216 ? 4.603 -6.776 24.918 1.00 95.88 216 THR A O 1
ATOM 1607 N N . PRO A 1 217 ? 4.352 -4.553 25.123 1.00 94.75 217 PRO A N 1
ATOM 1608 C CA . PRO A 1 217 ? 4.769 -4.514 26.525 1.00 94.75 217 PRO A CA 1
ATOM 1609 C C . PRO A 1 217 ? 3.995 -5.442 27.477 1.00 94.75 217 PRO A C 1
ATOM 1611 O O . PRO A 1 217 ? 4.557 -5.849 28.496 1.00 94.75 217 PRO A O 1
ATOM 1614 N N . ARG A 1 218 ? 2.727 -5.780 27.193 1.00 95.12 218 ARG A N 1
ATOM 1615 C CA . ARG A 1 218 ? 1.933 -6.729 28.007 1.00 95.12 218 ARG A CA 1
ATOM 1616 C C . ARG A 1 218 ? 1.946 -8.167 27.492 1.00 95.12 218 ARG A C 1
ATOM 1618 O O . ARG A 1 218 ? 1.239 -9.011 28.037 1.00 95.12 218 ARG A O 1
ATOM 1625 N N . GLY A 1 219 ? 2.791 -8.471 26.507 1.00 94.06 219 GLY A N 1
ATOM 1626 C CA . GLY A 1 219 ? 3.020 -9.832 26.021 1.00 94.06 219 GLY A CA 1
ATOM 1627 C C . GLY A 1 219 ? 2.047 -10.288 24.934 1.00 94.06 219 GLY A C 1
ATOM 1628 O O . GLY A 1 219 ? 1.987 -11.483 24.636 1.00 94.06 219 GLY A O 1
ATOM 1629 N N . HIS A 1 220 ? 1.293 -9.373 24.315 1.00 95.94 220 HIS A N 1
ATOM 1630 C CA . HIS A 1 220 ? 0.570 -9.699 23.091 1.00 95.94 220 HIS A CA 1
ATOM 1631 C C . HIS A 1 220 ? 1.545 -9.864 21.934 1.00 95.94 220 HIS A C 1
ATOM 1633 O O . HIS A 1 220 ? 2.393 -9.015 21.677 1.00 95.94 220 HIS A O 1
ATOM 1639 N N . ARG A 1 221 ? 1.394 -10.956 21.191 1.00 97.88 221 ARG A N 1
ATOM 1640 C CA . ARG A 1 221 ? 2.214 -11.265 20.022 1.00 97.88 221 ARG A CA 1
ATOM 1641 C C . ARG A 1 221 ? 1.419 -10.984 18.765 1.00 97.88 221 ARG A C 1
ATOM 1643 O O . ARG A 1 221 ? 0.560 -11.777 18.380 1.00 97.88 221 ARG A O 1
ATOM 1650 N N . LEU A 1 222 ? 1.711 -9.860 18.132 1.00 98.31 222 LEU A N 1
ATOM 1651 C CA . LEU A 1 222 ? 1.215 -9.530 16.808 1.00 98.31 222 LEU A CA 1
ATOM 1652 C C . LEU A 1 222 ? 2.143 -10.160 15.771 1.00 98.31 222 LEU A C 1
ATOM 1654 O O . LEU A 1 222 ? 3.365 -9.997 15.820 1.00 98.31 222 LEU A O 1
ATOM 1658 N N . ALA A 1 223 ? 1.561 -10.868 14.814 1.00 98.25 223 ALA A N 1
ATOM 1659 C CA . ALA A 1 223 ? 2.276 -11.314 13.629 1.00 98.25 223 ALA A CA 1
ATOM 1660 C C . ALA A 1 223 ? 1.439 -11.025 12.389 1.00 98.25 223 ALA A C 1
ATOM 1662 O O . ALA A 1 223 ? 0.216 -11.140 12.431 1.00 98.25 223 ALA A O 1
ATOM 1663 N N . ALA A 1 224 ? 2.086 -10.647 11.292 1.00 98.12 224 ALA A N 1
ATOM 1664 C CA . ALA A 1 224 ? 1.404 -10.363 10.040 1.00 98.12 224 ALA A CA 1
ATOM 1665 C C . ALA A 1 224 ? 2.070 -11.130 8.895 1.00 98.12 224 ALA A C 1
ATOM 1667 O O . ALA A 1 224 ? 3.277 -11.004 8.707 1.00 98.12 224 ALA A O 1
ATOM 1668 N N . HIS A 1 225 ? 1.309 -11.934 8.151 1.00 97.06 225 HIS A N 1
ATOM 1669 C CA . HIS A 1 225 ? 1.817 -12.809 7.087 1.00 97.06 225 HIS A CA 1
ATOM 1670 C C . HIS A 1 225 ? 1.651 -12.168 5.715 1.00 97.06 225 HIS A C 1
ATOM 1672 O O . HIS A 1 225 ? 0.559 -11.712 5.385 1.00 97.06 225 HIS A O 1
ATOM 1678 N N . LEU A 1 226 ? 2.725 -12.139 4.925 1.00 96.12 226 LEU A N 1
ATOM 1679 C CA . LEU A 1 226 ? 2.737 -11.481 3.622 1.00 96.12 226 LEU A CA 1
ATOM 1680 C C . LEU A 1 226 ? 1.735 -12.145 2.674 1.00 96.12 226 LEU A C 1
ATOM 1682 O O . LEU A 1 226 ? 1.778 -13.358 2.478 1.00 96.12 226 LEU A O 1
ATOM 1686 N N . LEU A 1 227 ? 0.870 -11.339 2.058 1.00 93.75 227 LEU A N 1
ATOM 1687 C CA . LEU A 1 227 ? -0.166 -11.837 1.154 1.00 93.75 227 LEU A CA 1
ATOM 1688 C C . LEU A 1 227 ? 0.239 -11.813 -0.318 1.00 93.75 227 LEU A C 1
ATOM 1690 O O . LEU A 1 227 ? -0.504 -12.349 -1.129 1.00 93.75 227 LEU A O 1
ATOM 1694 N N . LEU A 1 228 ? 1.382 -11.224 -0.684 1.00 92.75 228 LEU A N 1
ATOM 1695 C CA . LEU A 1 228 ? 1.774 -11.085 -2.088 1.00 92.75 228 LEU A CA 1
ATOM 1696 C C . LEU A 1 228 ? 1.896 -12.436 -2.820 1.00 92.75 228 LEU A C 1
ATOM 1698 O O . LEU A 1 228 ? 2.537 -13.358 -2.302 1.00 92.75 228 LEU A O 1
ATOM 1702 N N . PRO A 1 229 ? 1.382 -12.538 -4.061 1.00 90.44 229 PRO A N 1
ATOM 1703 C CA . PRO A 1 229 ? 1.547 -13.722 -4.885 1.00 90.44 229 PRO A CA 1
ATOM 1704 C C . PRO A 1 229 ? 3.000 -13.842 -5.349 1.00 90.44 229 PRO A C 1
ATOM 1706 O O . PRO A 1 229 ? 3.801 -12.913 -5.242 1.00 90.44 229 PRO A O 1
ATOM 1709 N N . ASN A 1 230 ? 3.357 -15.001 -5.893 1.00 89.31 230 ASN A N 1
ATOM 1710 C CA . ASN A 1 230 ? 4.706 -15.231 -6.412 1.00 89.31 230 ASN A CA 1
ATOM 1711 C C . ASN A 1 230 ? 4.990 -14.473 -7.719 1.00 89.31 230 ASN A C 1
ATOM 1713 O O . ASN A 1 230 ? 6.151 -14.183 -7.992 1.00 89.31 230 ASN A O 1
ATOM 1717 N N . ASP A 1 231 ? 3.953 -14.153 -8.499 1.00 91.12 231 ASP A N 1
ATOM 1718 C CA . ASP A 1 231 ? 4.055 -13.412 -9.759 1.00 91.12 231 ASP A CA 1
ATOM 1719 C C . ASP A 1 231 ? 3.064 -12.239 -9.766 1.00 91.12 231 ASP A C 1
ATOM 1721 O O . ASP A 1 231 ? 1.855 -12.424 -9.914 1.00 91.12 231 ASP A O 1
ATOM 1725 N N . LEU A 1 232 ? 3.578 -11.023 -9.582 1.00 91.44 232 LEU A N 1
ATOM 1726 C CA . LEU A 1 232 ? 2.792 -9.792 -9.556 1.00 91.44 232 LEU A CA 1
ATOM 1727 C C . LEU A 1 232 ? 2.274 -9.394 -10.940 1.00 91.44 232 LEU A C 1
ATOM 1729 O O . LEU A 1 232 ? 1.305 -8.642 -11.011 1.00 91.44 232 LEU A O 1
ATOM 1733 N N . ARG A 1 233 ? 2.833 -9.928 -12.034 1.00 89.38 233 ARG A N 1
ATOM 1734 C CA . ARG A 1 233 ? 2.345 -9.654 -13.402 1.00 89.38 233 ARG A CA 1
ATOM 1735 C C . ARG A 1 233 ? 0.917 -10.145 -13.634 1.00 89.38 233 ARG A C 1
ATOM 1737 O O . ARG A 1 233 ? 0.269 -9.711 -14.577 1.00 89.38 233 ARG A O 1
ATOM 1744 N N . LEU A 1 234 ? 0.451 -11.060 -12.786 1.00 85.94 234 LEU A N 1
ATOM 1745 C CA . LEU A 1 234 ? -0.906 -11.612 -12.790 1.00 85.94 234 LEU A CA 1
ATOM 1746 C C . LEU A 1 234 ? -1.884 -10.784 -11.945 1.00 85.94 234 LEU A C 1
ATOM 1748 O O . LEU A 1 234 ? -3.001 -11.217 -11.676 1.00 85.94 234 LEU A O 1
ATOM 1752 N N . THR A 1 235 ? -1.453 -9.624 -11.450 1.00 86.44 235 THR A N 1
ATOM 1753 C CA . THR A 1 235 ? -2.285 -8.744 -10.630 1.00 86.44 235 THR A CA 1
ATOM 1754 C C . THR A 1 235 ? -2.665 -7.490 -11.417 1.00 86.44 235 THR A C 1
ATOM 1756 O O . THR A 1 235 ? -1.880 -7.042 -12.251 1.00 86.44 235 THR A O 1
ATOM 1759 N N . PRO A 1 236 ? -3.827 -6.871 -11.143 1.00 85.31 236 PRO A N 1
ATOM 1760 C CA . PRO A 1 236 ? -4.217 -5.623 -11.806 1.00 85.31 236 PRO A CA 1
ATOM 1761 C C . PRO A 1 236 ? -3.312 -4.426 -11.476 1.00 85.31 236 PRO A C 1
ATOM 1763 O O . PRO A 1 236 ? -3.260 -3.462 -12.233 1.00 85.31 236 PRO A O 1
ATOM 1766 N N . HIS A 1 237 ? -2.622 -4.459 -10.331 1.00 88.19 237 HIS A N 1
ATOM 1767 C CA . HIS A 1 237 ? -1.852 -3.326 -9.812 1.00 88.19 237 HIS A CA 1
ATOM 1768 C C . HIS A 1 237 ? -0.483 -3.764 -9.251 1.00 88.19 237 HIS A C 1
ATOM 1770 O O . HIS A 1 237 ? -0.226 -3.596 -8.052 1.00 88.19 237 HIS A O 1
ATOM 1776 N N . PRO A 1 238 ? 0.419 -4.304 -10.093 1.00 90.75 238 PRO A N 1
ATOM 1777 C CA . PRO A 1 238 ? 1.694 -4.879 -9.655 1.00 90.75 238 PRO A CA 1
ATOM 1778 C C . PRO A 1 238 ? 2.560 -3.889 -8.870 1.00 90.75 238 PRO A C 1
ATOM 1780 O O . PRO A 1 238 ? 3.088 -4.238 -7.816 1.00 90.75 238 PRO A O 1
ATOM 1783 N N . LEU A 1 239 ? 2.662 -2.639 -9.337 1.00 90.31 239 LEU A N 1
ATOM 1784 C CA . LEU A 1 239 ? 3.466 -1.607 -8.676 1.00 90.31 239 LEU A CA 1
ATOM 1785 C C . LEU A 1 239 ? 2.904 -1.181 -7.320 1.00 90.31 239 LEU A C 1
ATOM 1787 O O . LEU A 1 239 ? 3.661 -1.048 -6.361 1.00 90.31 239 LEU A O 1
ATOM 1791 N N . ARG A 1 240 ? 1.578 -1.019 -7.204 1.00 89.69 240 ARG A N 1
ATOM 1792 C CA . ARG A 1 240 ? 0.956 -0.663 -5.918 1.00 89.69 240 ARG A CA 1
ATOM 1793 C C . ARG A 1 240 ? 1.188 -1.757 -4.878 1.00 89.69 240 ARG A C 1
ATOM 1795 O O . ARG A 1 240 ? 1.481 -1.442 -3.731 1.00 89.69 240 ARG A O 1
ATOM 1802 N N . LEU A 1 241 ? 1.109 -3.025 -5.282 1.00 92.50 241 LEU A N 1
ATOM 1803 C CA . LEU A 1 241 ? 1.381 -4.169 -4.410 1.00 92.50 241 LEU A CA 1
ATOM 1804 C C . LEU A 1 241 ? 2.868 -4.312 -4.058 1.00 92.50 241 LEU A C 1
ATOM 1806 O O . LEU A 1 241 ? 3.190 -4.679 -2.931 1.00 92.50 241 LEU A O 1
ATOM 1810 N N . ALA A 1 242 ? 3.774 -4.005 -4.990 1.00 93.19 242 ALA A N 1
ATOM 1811 C CA . ALA A 1 242 ? 5.208 -3.987 -4.713 1.00 93.19 242 ALA A CA 1
ATOM 1812 C C . ALA A 1 242 ? 5.591 -2.865 -3.731 1.00 93.19 242 ALA A C 1
ATOM 1814 O O . ALA A 1 242 ? 6.426 -3.084 -2.857 1.00 93.19 242 ALA A O 1
ATOM 1815 N N . GLY A 1 243 ? 4.982 -1.681 -3.859 1.00 91.12 243 GLY A N 1
ATOM 1816 C CA . GLY A 1 243 ? 5.250 -0.532 -2.989 1.00 91.12 243 GLY A CA 1
ATOM 1817 C C . GLY A 1 243 ? 4.569 -0.602 -1.618 1.00 91.12 243 GLY A C 1
ATOM 1818 O O . GLY A 1 243 ? 5.141 -0.151 -0.631 1.00 91.12 243 GLY A O 1
ATOM 1819 N N . ALA A 1 244 ? 3.371 -1.186 -1.540 1.00 92.44 244 ALA A N 1
ATOM 1820 C CA . ALA A 1 244 ? 2.576 -1.296 -0.316 1.00 92.44 244 ALA A CA 1
ATOM 1821 C C . ALA A 1 244 ? 2.086 -2.745 -0.104 1.00 92.44 244 ALA A C 1
ATOM 1823 O O . ALA A 1 244 ? 0.899 -3.032 -0.289 1.00 92.44 244 ALA A O 1
ATOM 1824 N N . PRO A 1 245 ? 2.989 -3.675 0.259 1.00 94.56 245 PRO A N 1
ATOM 1825 C CA . PRO A 1 245 ? 2.667 -5.091 0.405 1.00 94.56 245 PRO A CA 1
ATOM 1826 C C . PRO A 1 245 ? 1.675 -5.336 1.557 1.00 94.56 245 PRO A C 1
ATOM 1828 O O . PRO A 1 245 ? 1.989 -5.010 2.703 1.00 94.56 245 PRO A O 1
ATOM 1831 N N . PRO A 1 246 ? 0.501 -5.943 1.301 1.00 95.69 246 PRO A N 1
ATOM 1832 C CA . PRO A 1 246 ? -0.459 -6.272 2.345 1.00 95.69 246 PRO A CA 1
ATOM 1833 C C . PRO A 1 246 ? -0.066 -7.527 3.129 1.00 95.69 246 PRO A C 1
ATOM 1835 O O . PRO A 1 246 ? 0.454 -8.500 2.573 1.00 95.69 246 PRO A O 1
ATOM 1838 N N . TYR A 1 247 ? -0.399 -7.529 4.419 1.00 97.06 247 TYR A N 1
ATOM 1839 C CA . TYR A 1 247 ? -0.211 -8.653 5.330 1.00 97.06 247 TYR A CA 1
ATOM 1840 C C . TYR A 1 247 ? -1.514 -9.015 6.050 1.00 97.06 247 TYR A C 1
ATOM 1842 O O . TYR A 1 247 ? -2.269 -8.130 6.450 1.00 97.06 247 TYR A O 1
ATOM 1850 N N . ALA A 1 248 ? -1.754 -10.308 6.276 1.00 96.38 248 ALA A N 1
ATOM 1851 C CA . ALA A 1 248 ? -2.833 -10.802 7.132 1.00 96.38 248 ALA A CA 1
ATOM 1852 C C . ALA A 1 248 ? -2.398 -10.802 8.599 1.00 96.38 248 ALA A C 1
ATOM 1854 O O . ALA A 1 248 ? -1.422 -11.460 8.958 1.00 96.38 248 ALA A O 1
ATOM 1855 N N . LEU A 1 249 ? -3.129 -10.077 9.441 1.00 97.69 249 LEU A N 1
ATOM 1856 C CA . LEU A 1 249 ? -2.820 -9.897 10.854 1.00 97.69 249 LEU A CA 1
ATOM 1857 C C . LEU A 1 249 ? -3.298 -11.087 11.698 1.00 97.69 249 LEU A C 1
ATOM 1859 O O . LEU A 1 249 ? -4.407 -11.606 11.536 1.00 97.69 249 LEU A O 1
ATOM 1863 N N . THR A 1 250 ? -2.488 -11.454 12.678 1.00 97.44 250 THR A N 1
ATOM 1864 C CA . THR A 1 250 ? -2.796 -12.415 13.735 1.00 97.44 250 THR A CA 1
ATOM 1865 C C . THR A 1 250 ? -2.428 -11.815 15.089 1.00 97.44 250 THR A C 1
ATOM 1867 O O . THR A 1 250 ? -1.532 -10.972 15.188 1.00 97.44 250 THR A O 1
ATOM 1870 N N . LEU A 1 251 ? -3.118 -12.254 16.137 1.00 97.50 251 LEU A N 1
ATOM 1871 C CA . LEU A 1 251 ? -2.828 -11.884 17.519 1.00 97.50 251 LEU A CA 1
ATOM 1872 C C . LEU A 1 251 ? -2.779 -13.143 18.368 1.00 97.50 251 LEU A C 1
ATOM 1874 O O . LEU A 1 251 ? -3.730 -13.920 18.386 1.00 97.50 251 LEU A O 1
ATOM 1878 N N . ASN A 1 252 ? -1.666 -13.340 19.070 1.00 96.31 252 ASN A N 1
ATOM 1879 C CA . ASN A 1 252 ? -1.404 -14.524 19.886 1.00 96.31 252 ASN A CA 1
ATOM 1880 C C . ASN A 1 252 ? -1.600 -15.837 19.100 1.00 96.31 252 ASN A C 1
ATOM 1882 O O . ASN A 1 252 ? -2.045 -16.839 19.650 1.00 96.31 252 ASN A O 1
ATOM 1886 N N . GLY A 1 253 ? -1.289 -15.817 17.798 1.00 93.38 253 GLY A N 1
ATOM 1887 C CA . GLY A 1 253 ? -1.470 -16.948 16.884 1.00 93.38 253 GLY A CA 1
ATOM 1888 C C . GLY A 1 253 ? -2.893 -17.136 16.343 1.00 93.38 253 GLY A C 1
ATOM 1889 O O . GLY A 1 253 ? -3.090 -17.990 15.486 1.00 93.38 253 GLY A O 1
ATOM 1890 N N . ALA A 1 254 ? -3.876 -16.347 16.789 1.00 94.62 254 ALA A N 1
ATOM 1891 C CA . ALA A 1 254 ? -5.239 -16.391 16.265 1.00 94.62 254 ALA A CA 1
ATOM 1892 C C . ALA A 1 254 ? -5.408 -15.451 15.062 1.00 94.62 254 ALA A C 1
ATOM 1894 O O . ALA A 1 254 ? -4.979 -14.292 15.098 1.00 94.62 254 ALA A O 1
ATOM 1895 N N . GLU A 1 255 ? -6.069 -15.930 14.007 1.00 91.81 255 GLU A N 1
ATOM 1896 C CA . GLU A 1 255 ? -6.393 -15.119 12.833 1.00 91.81 255 GLU A CA 1
ATOM 1897 C C . GLU A 1 255 ? -7.362 -13.985 13.179 1.00 91.81 255 GLU A C 1
ATOM 1899 O O . GLU A 1 255 ? -8.373 -14.182 13.855 1.00 91.81 255 GLU A O 1
ATOM 1904 N N . SER A 1 256 ? -7.070 -12.783 12.679 1.00 91.81 256 SER A N 1
ATOM 1905 C CA . SER A 1 256 ? -7.927 -11.609 12.898 1.00 91.81 256 SER A CA 1
ATOM 1906 C C . SER A 1 256 ? -8.891 -11.323 11.742 1.00 91.81 256 SER A C 1
ATOM 1908 O O . SER A 1 256 ? -9.854 -10.574 11.917 1.00 91.81 256 SER A O 1
ATOM 1910 N N . GLN A 1 257 ? -8.627 -11.875 10.549 1.00 91.06 257 GLN A N 1
ATOM 1911 C CA . GLN A 1 257 ? -9.240 -11.436 9.283 1.00 91.06 257 GLN A CA 1
ATOM 1912 C C . GLN A 1 257 ? -9.096 -9.919 9.051 1.00 91.06 257 GLN A C 1
ATOM 1914 O O . GLN A 1 257 ? -9.995 -9.265 8.509 1.00 91.06 257 GLN A O 1
ATOM 1919 N N . ARG A 1 258 ? -8.006 -9.330 9.549 1.00 93.94 258 ARG A N 1
ATOM 1920 C CA . ARG A 1 258 ? -7.635 -7.925 9.375 1.00 93.94 258 ARG A CA 1
ATOM 1921 C C . ARG A 1 258 ? -6.323 -7.832 8.618 1.00 93.94 258 ARG A C 1
ATOM 1923 O O . ARG A 1 258 ? -5.536 -8.780 8.615 1.00 93.94 258 ARG A O 1
ATOM 1930 N N . HIS A 1 259 ? -6.102 -6.688 7.985 1.00 96.25 259 HIS A N 1
ATOM 1931 C CA . HIS A 1 259 ? -4.956 -6.486 7.115 1.00 96.25 259 HIS A CA 1
ATOM 1932 C C . HIS A 1 259 ? -4.163 -5.263 7.539 1.00 96.25 259 HIS A C 1
ATOM 1934 O O . HIS A 1 259 ? -4.721 -4.243 7.942 1.00 96.25 259 HIS A O 1
ATOM 1940 N N . VAL A 1 260 ? -2.848 -5.379 7.442 1.00 97.44 260 VAL A N 1
ATOM 1941 C CA . VAL A 1 260 ? -1.899 -4.322 7.789 1.00 97.44 260 VAL A CA 1
ATOM 1942 C C . VAL A 1 260 ? -0.853 -4.200 6.689 1.00 97.44 260 VAL A C 1
ATOM 1944 O O . VAL A 1 260 ? -0.677 -5.120 5.891 1.00 97.44 260 VAL A O 1
ATOM 1947 N N . LEU A 1 261 ? -0.164 -3.062 6.644 1.00 96.62 261 LEU A N 1
ATOM 1948 C CA . LEU A 1 261 ? 1.021 -2.871 5.795 1.00 96.62 261 LEU A CA 1
ATOM 1949 C C . LEU A 1 261 ? 2.320 -2.959 6.603 1.00 96.62 261 LEU A C 1
ATOM 1951 O O . LEU A 1 261 ? 3.351 -3.369 6.081 1.00 96.62 261 LEU A O 1
ATOM 1955 N N . ALA A 1 262 ? 2.248 -2.601 7.884 1.00 96.44 262 ALA A N 1
ATOM 1956 C CA . ALA A 1 262 ? 3.346 -2.610 8.836 1.00 96.44 262 ALA A CA 1
ATOM 1957 C C . ALA A 1 262 ? 2.805 -2.846 10.259 1.00 96.44 262 ALA A C 1
ATOM 1959 O O . ALA A 1 262 ? 1.592 -2.873 10.474 1.00 96.44 262 ALA A O 1
ATOM 1960 N N . LEU A 1 263 ? 3.708 -3.031 11.226 1.00 97.38 263 LEU A N 1
ATOM 1961 C CA . LEU A 1 263 ? 3.405 -3.104 12.665 1.00 97.38 263 LEU A CA 1
ATOM 1962 C C . LEU A 1 263 ? 4.107 -1.970 13.438 1.00 97.38 263 LEU A C 1
ATOM 1964 O O . LEU A 1 263 ? 4.507 -2.149 14.582 1.00 97.38 263 LEU A O 1
ATOM 1968 N N . ASP A 1 264 ? 4.308 -0.824 12.794 1.00 94.56 264 ASP A N 1
ATOM 1969 C CA . ASP A 1 264 ? 4.976 0.364 13.342 1.00 94.56 264 ASP A CA 1
ATOM 1970 C C . ASP A 1 264 ? 4.057 1.225 14.227 1.00 94.56 264 ASP A C 1
ATOM 1972 O O . ASP A 1 264 ? 4.514 1.855 15.180 1.00 94.56 264 ASP A O 1
ATOM 1976 N N . GLU A 1 265 ? 2.753 1.220 13.955 1.00 96.50 265 GLU A N 1
ATOM 1977 C CA . GLU A 1 265 ? 1.741 1.944 14.724 1.00 96.50 265 GLU A CA 1
ATOM 1978 C C . GLU A 1 265 ? 0.854 0.983 15.536 1.00 96.50 265 GLU A C 1
ATOM 1980 O O . GLU A 1 265 ? -0.224 0.565 15.093 1.00 96.50 265 GLU A O 1
ATOM 1985 N N . VAL A 1 266 ? 1.308 0.649 16.750 1.00 97.75 266 VAL A N 1
ATOM 1986 C CA . VAL A 1 266 ? 0.603 -0.222 17.706 1.00 97.75 266 VAL A CA 1
ATOM 1987 C C . VAL A 1 266 ? 0.457 0.461 19.063 1.00 97.75 266 VAL A C 1
ATOM 1989 O O . VAL A 1 266 ? 1.418 0.992 19.614 1.00 97.75 266 VAL A O 1
ATOM 1992 N N . PHE A 1 267 ? -0.750 0.405 19.619 1.00 97.62 267 PHE A N 1
ATOM 1993 C CA . PHE A 1 267 ? -1.108 0.964 20.917 1.00 97.62 267 PHE A CA 1
ATOM 1994 C C . PHE A 1 267 ? -1.730 -0.121 21.785 1.00 97.62 267 PHE A C 1
ATOM 1996 O O . PHE A 1 267 ? -2.508 -0.943 21.306 1.00 97.62 267 PHE A O 1
ATOM 2003 N N . GLU A 1 268 ? -1.416 -0.110 23.071 1.00 97.25 268 GLU A N 1
ATOM 2004 C CA . GLU A 1 268 ? -1.868 -1.121 24.018 1.00 97.25 268 GLU A CA 1
ATOM 2005 C C . GLU A 1 268 ? -2.334 -0.451 25.308 1.00 97.25 268 GLU A C 1
ATOM 2007 O O . GLU A 1 268 ? -1.734 0.522 25.771 1.00 97.25 268 GLU A O 1
ATOM 2012 N N . SER A 1 269 ? -3.420 -0.963 25.881 1.00 97.50 269 SER A N 1
ATOM 2013 C CA . SER A 1 269 ? -3.930 -0.489 27.159 1.00 97.50 269 SER A CA 1
ATOM 2014 C C . SER A 1 269 ? -3.049 -0.933 28.340 1.00 97.50 269 SER A C 1
ATOM 2016 O O . SER A 1 269 ? -2.352 -1.947 28.255 1.00 97.50 269 SER A O 1
ATOM 2018 N N . PRO A 1 270 ? -3.067 -0.220 29.484 1.00 96.06 270 PRO A N 1
ATOM 2019 C CA . PRO A 1 270 ? -2.176 -0.513 30.610 1.00 96.06 270 PRO A CA 1
ATOM 2020 C C . PRO A 1 270 ? -2.232 -1.954 31.138 1.00 96.06 270 PRO A C 1
ATOM 2022 O O . PRO A 1 270 ? -1.190 -2.487 31.515 1.00 96.06 270 PRO A O 1
ATOM 2025 N N . GLY A 1 271 ? -3.405 -2.585 31.154 1.00 94.38 271 GLY A N 1
ATOM 2026 C CA . GLY A 1 271 ? -3.618 -3.974 31.561 1.00 94.38 271 GLY A CA 1
ATOM 2027 C C . GLY A 1 271 ? -3.645 -4.984 30.409 1.00 94.38 271 GLY A C 1
ATOM 2028 O O . GLY A 1 271 ? -3.975 -6.147 30.648 1.00 94.38 271 GLY A O 1
ATOM 2029 N N . GLY A 1 272 ? -3.336 -4.571 29.173 1.00 94.38 272 GLY A N 1
ATOM 2030 C CA . GLY A 1 272 ? -3.315 -5.455 28.002 1.00 94.38 272 GLY A CA 1
ATOM 2031 C C . GLY A 1 272 ? -4.693 -6.012 27.632 1.00 94.38 272 GLY A C 1
ATOM 2032 O O . GLY A 1 272 ? -4.803 -7.117 27.125 1.00 94.38 272 GLY A O 1
ATOM 2033 N N . GLN A 1 273 ? -5.778 -5.305 27.945 1.00 94.69 273 GLN A N 1
ATOM 2034 C CA . GLN A 1 273 ? -7.134 -5.748 27.587 1.00 94.69 273 GLN A CA 1
ATOM 2035 C C . GLN A 1 273 ? -7.604 -5.197 26.236 1.00 94.69 273 GLN A C 1
ATOM 2037 O O . GLN A 1 273 ? -8.589 -5.686 25.674 1.00 94.69 273 GLN A O 1
ATOM 2042 N N . CYS A 1 274 ? -6.907 -4.187 25.709 1.00 96.81 274 CYS A N 1
ATOM 2043 C CA . CYS A 1 274 ? -7.191 -3.591 24.417 1.00 96.81 274 CYS A CA 1
ATOM 2044 C C . CYS A 1 274 ? -5.899 -3.302 23.641 1.00 96.81 274 CYS A C 1
ATOM 2046 O O . CYS A 1 274 ? -4.966 -2.693 24.166 1.00 96.81 274 CYS A O 1
ATOM 2048 N N . VAL A 1 275 ? -5.868 -3.700 22.369 1.00 97.50 275 VAL A N 1
ATOM 2049 C CA . VAL A 1 275 ? -4.753 -3.456 21.438 1.00 97.50 275 VAL A CA 1
ATOM 2050 C C . VAL A 1 275 ? -5.303 -2.790 20.185 1.00 97.50 275 VAL A C 1
ATOM 2052 O O . VAL A 1 275 ? -6.286 -3.262 19.625 1.00 97.50 275 VAL A O 1
ATOM 2055 N N . VAL A 1 276 ? -4.682 -1.708 19.727 1.00 98.25 276 VAL A N 1
ATOM 2056 C CA . VAL A 1 276 ? -5.066 -0.983 18.511 1.00 98.25 276 VAL A CA 1
ATOM 2057 C C . VAL A 1 276 ? -3.885 -0.963 17.552 1.00 98.25 276 VAL A C 1
ATOM 2059 O O . VAL A 1 276 ? -2.787 -0.568 17.928 1.00 98.25 276 VAL A O 1
ATOM 2062 N N . VAL A 1 277 ? -4.110 -1.384 16.312 1.00 98.12 277 VAL A N 1
ATOM 2063 C CA . VAL A 1 277 ? -3.083 -1.506 15.270 1.00 98.12 277 VAL A CA 1
ATOM 2064 C C . VAL A 1 277 ? -3.531 -0.735 14.035 1.00 98.12 277 VAL A C 1
ATOM 2066 O O . VAL A 1 277 ? -4.705 -0.810 13.649 1.00 98.12 277 VAL A O 1
ATOM 2069 N N . ARG A 1 278 ? -2.612 -0.004 13.396 1.00 98.00 278 ARG A N 1
ATOM 2070 C CA . ARG A 1 278 ? -2.885 0.603 12.089 1.00 98.00 278 ARG A CA 1
ATOM 2071 C C . ARG A 1 278 ? -3.085 -0.487 11.046 1.00 98.00 278 ARG A C 1
ATOM 2073 O O . ARG A 1 278 ? -2.261 -1.383 10.897 1.00 98.00 278 ARG A O 1
ATOM 2080 N N . GLY A 1 279 ? -4.171 -0.392 10.297 1.00 96.94 279 GLY A N 1
ATOM 2081 C CA . GLY A 1 279 ? -4.499 -1.352 9.258 1.00 96.94 279 GLY A CA 1
ATOM 2082 C C . GLY A 1 279 ? -5.174 -0.723 8.062 1.00 96.94 279 GLY A C 1
ATOM 2083 O O . GLY A 1 279 ? -5.256 0.501 7.934 1.00 96.94 279 GLY A O 1
ATOM 2084 N N . TYR A 1 280 ? -5.624 -1.587 7.162 1.00 95.00 280 TYR A N 1
ATOM 2085 C CA . TYR A 1 280 ? -6.185 -1.187 5.883 1.00 95.00 280 TYR A CA 1
ATOM 2086 C C . TYR A 1 280 ? -7.292 -2.136 5.451 1.00 95.00 280 TYR A C 1
ATOM 2088 O O . TYR A 1 280 ? -7.248 -3.345 5.692 1.00 95.00 280 TYR A O 1
ATOM 2096 N N . ARG A 1 281 ? -8.280 -1.584 4.754 1.00 93.19 281 ARG A N 1
ATOM 2097 C CA . ARG A 1 281 ? -9.160 -2.388 3.919 1.00 93.19 281 ARG A CA 1
ATOM 2098 C C . ARG A 1 281 ? -8.437 -2.696 2.618 1.00 93.19 281 ARG A C 1
ATOM 2100 O O . ARG A 1 281 ? -7.836 -1.809 2.013 1.00 93.19 281 ARG A O 1
ATOM 2107 N N . LEU A 1 282 ? -8.524 -3.951 2.200 1.00 91.69 282 LEU A N 1
ATOM 2108 C CA . LEU A 1 282 ? -8.107 -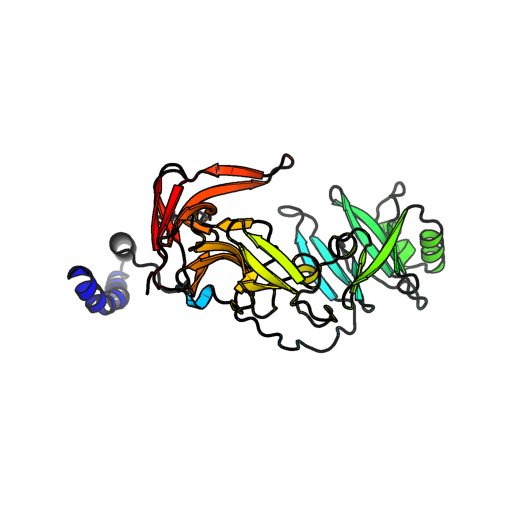4.376 0.874 1.00 91.69 282 LEU A CA 1
ATOM 2109 C C . LEU A 1 282 ? -9.335 -4.478 -0.033 1.00 91.69 282 LEU A C 1
ATOM 2111 O O . LEU A 1 282 ? -10.361 -5.053 0.361 1.00 91.69 282 LEU A O 1
ATOM 2115 N N . ASN A 1 283 ? -9.208 -3.932 -1.240 1.00 88.00 283 ASN A N 1
ATOM 2116 C CA . ASN A 1 283 ? -10.197 -4.093 -2.301 1.00 88.00 283 ASN A CA 1
ATOM 2117 C C . ASN A 1 283 ? -10.113 -5.494 -2.945 1.00 88.00 283 ASN A C 1
ATOM 2119 O O . ASN A 1 283 ? -9.321 -6.343 -2.535 1.00 88.00 283 ASN A O 1
ATOM 2123 N N . GLU A 1 284 ? -10.928 -5.741 -3.971 1.00 85.44 284 GLU A N 1
ATOM 2124 C CA . GLU A 1 284 ? -10.959 -7.021 -4.702 1.00 85.44 284 GLU A CA 1
ATOM 2125 C C . GLU A 1 284 ? -9.624 -7.363 -5.389 1.00 85.44 284 GLU A C 1
ATOM 2127 O O . GLU A 1 284 ? -9.286 -8.533 -5.534 1.00 85.44 284 GLU A O 1
ATOM 2132 N N . ALA A 1 285 ? -8.825 -6.355 -5.750 1.00 85.06 285 ALA A N 1
ATOM 2133 C CA . ALA A 1 285 ? -7.490 -6.520 -6.325 1.00 85.06 285 ALA A CA 1
ATOM 2134 C C . ALA A 1 285 ? -6.383 -6.659 -5.260 1.00 85.06 285 ALA A C 1
ATOM 2136 O O . ALA A 1 285 ? -5.201 -6.565 -5.594 1.00 85.06 285 ALA A O 1
ATOM 2137 N N . MET A 1 286 ? -6.751 -6.857 -3.987 1.00 88.06 286 MET A N 1
ATOM 2138 C CA . MET A 1 286 ? -5.845 -6.959 -2.834 1.00 88.06 286 MET A CA 1
ATOM 2139 C C . MET A 1 286 ? -5.041 -5.686 -2.540 1.00 88.06 286 MET A C 1
ATOM 2141 O O . MET A 1 286 ? -4.084 -5.717 -1.768 1.00 88.06 286 MET A O 1
ATOM 2145 N N . VAL A 1 287 ? -5.429 -4.551 -3.120 1.00 89.44 287 VAL A N 1
ATOM 2146 C CA . VAL A 1 287 ? -4.747 -3.271 -2.924 1.00 89.44 287 VAL A CA 1
ATOM 2147 C C . VAL A 1 287 ? -5.395 -2.508 -1.765 1.00 89.44 287 VAL A C 1
ATOM 2149 O O . VAL A 1 287 ? -6.627 -2.474 -1.682 1.00 89.44 287 VAL A O 1
ATOM 2152 N N . PRO A 1 288 ? -4.602 -1.860 -0.890 1.00 90.44 288 PRO A N 1
ATOM 2153 C CA . PRO A 1 288 ? -5.128 -0.966 0.135 1.00 90.44 288 PRO A CA 1
ATOM 2154 C C . PRO A 1 288 ? -5.928 0.185 -0.480 1.00 90.44 288 PRO A C 1
ATOM 2156 O O . PRO A 1 288 ? -5.427 0.903 -1.353 1.00 90.44 288 PRO A O 1
ATOM 2159 N N . ASP A 1 289 ? -7.161 0.373 -0.018 1.00 87.88 289 ASP A N 1
ATOM 2160 C CA . ASP A 1 289 ? -8.054 1.424 -0.522 1.00 87.88 289 ASP A CA 1
ATOM 2161 C C . ASP A 1 289 ? -8.693 2.289 0.575 1.00 87.88 289 ASP A C 1
ATOM 2163 O O . ASP A 1 289 ? -9.196 3.369 0.282 1.00 87.88 289 ASP A O 1
ATOM 2167 N N . GLU A 1 290 ? -8.644 1.852 1.834 1.00 89.44 290 GLU A N 1
ATOM 2168 C CA . GLU A 1 290 ? -9.129 2.611 2.985 1.00 89.44 290 GLU A CA 1
ATOM 2169 C C . GLU A 1 290 ? -8.225 2.368 4.197 1.00 89.44 290 GLU A C 1
ATOM 2171 O O . GLU A 1 290 ? -7.892 1.225 4.517 1.00 89.44 290 GLU A O 1
ATOM 2176 N N . GLY A 1 291 ? -7.839 3.442 4.884 1.00 93.56 291 GLY A N 1
ATOM 2177 C CA . GLY A 1 291 ? -7.043 3.369 6.108 1.00 93.56 291 GLY A CA 1
ATOM 2178 C C . GLY A 1 291 ? -7.931 3.077 7.314 1.00 93.56 291 GLY A C 1
ATOM 2179 O O . GLY A 1 291 ? -8.974 3.708 7.485 1.00 93.56 291 GLY A O 1
ATOM 2180 N N . LEU A 1 292 ? -7.514 2.150 8.176 1.00 96.00 292 LEU A N 1
ATOM 2181 C CA . LEU A 1 292 ? -8.287 1.682 9.326 1.00 96.00 292 LEU A CA 1
ATOM 2182 C C . LEU A 1 292 ? -7.459 1.664 10.616 1.00 96.00 292 LEU A C 1
ATOM 2184 O O . LEU A 1 292 ? -6.241 1.525 10.599 1.00 96.00 292 LEU A O 1
ATOM 2188 N N . TRP A 1 293 ? -8.153 1.706 11.746 1.00 97.69 293 TRP A N 1
ATOM 2189 C CA . TRP A 1 293 ? -7.652 1.254 13.038 1.00 97.69 293 TRP A CA 1
ATOM 2190 C C . TRP A 1 293 ? -8.344 -0.059 13.388 1.00 97.69 293 TRP A C 1
ATOM 2192 O O . TRP A 1 293 ? -9.573 -0.111 13.487 1.00 97.69 293 TRP A O 1
ATOM 2202 N N . HIS A 1 294 ? -7.564 -1.124 13.556 1.00 97.50 294 HIS A N 1
ATOM 2203 C CA . HIS A 1 294 ? -8.057 -2.412 14.029 1.00 97.50 294 HIS A CA 1
ATOM 2204 C C . HIS A 1 294 ? -7.860 -2.495 15.534 1.00 97.50 294 HIS A C 1
ATOM 2206 O O . HIS A 1 294 ? -6.729 -2.446 16.008 1.00 97.50 294 HIS A O 1
ATOM 2212 N N . ALA A 1 295 ? -8.954 -2.619 16.278 1.00 97.19 295 ALA A N 1
ATOM 2213 C CA . ALA A 1 295 ? -8.932 -2.705 17.728 1.00 97.19 295 ALA A CA 1
ATOM 2214 C C . ALA A 1 295 ? -9.349 -4.104 18.181 1.00 97.19 295 ALA A C 1
ATOM 2216 O O . ALA A 1 295 ? -10.437 -4.569 17.843 1.00 97.19 295 ALA A O 1
ATOM 2217 N N . TRP A 1 296 ? -8.496 -4.773 18.945 1.00 96.44 296 TRP A N 1
ATOM 2218 C CA . TRP A 1 296 ? -8.837 -5.984 19.670 1.00 96.44 296 TRP A CA 1
ATOM 2219 C C . TRP A 1 296 ? -9.240 -5.618 21.094 1.00 96.44 296 TRP A C 1
ATOM 2221 O O . TRP A 1 296 ? -8.463 -4.980 21.795 1.00 96.44 296 TRP A O 1
ATOM 2231 N N . HIS A 1 297 ? -10.439 -6.013 21.514 1.00 95.38 297 HIS A N 1
ATOM 2232 C CA . HIS A 1 297 ? -10.954 -5.789 22.864 1.00 95.38 297 HIS A CA 1
ATOM 2233 C C . HIS A 1 297 ? -11.959 -6.884 23.223 1.00 95.38 297 HIS A C 1
ATOM 2235 O O . HIS A 1 297 ? -12.755 -7.304 22.379 1.00 95.38 297 HIS A O 1
ATOM 2241 N N . ALA A 1 298 ? -11.919 -7.362 24.471 1.00 88.06 298 ALA A N 1
ATOM 2242 C CA . ALA A 1 298 ? -12.808 -8.417 24.971 1.00 88.06 298 ALA A CA 1
ATOM 2243 C C . ALA A 1 298 ? -12.854 -9.661 24.051 1.00 88.06 298 ALA A C 1
ATOM 2245 O O . ALA A 1 298 ? -13.914 -10.233 23.792 1.00 88.06 298 ALA A O 1
ATOM 2246 N N . GLY A 1 299 ? -11.693 -10.058 23.511 1.00 89.00 299 GLY A N 1
ATOM 2247 C CA . GLY A 1 299 ? -11.561 -11.222 22.630 1.00 89.00 299 GLY A CA 1
ATOM 2248 C C . GLY A 1 299 ? -12.064 -11.021 21.197 1.00 89.00 299 GLY A C 1
ATOM 2249 O O . GLY A 1 299 ? -12.132 -11.992 20.445 1.00 89.00 299 GLY A O 1
ATOM 2250 N N . ARG A 1 300 ? -12.425 -9.798 20.791 1.00 92.12 300 ARG A N 1
ATOM 2251 C CA . ARG A 1 300 ? -13.023 -9.511 19.479 1.00 92.12 300 ARG A CA 1
ATOM 2252 C C . ARG A 1 300 ? -12.282 -8.406 18.747 1.00 92.12 300 ARG A C 1
ATOM 2254 O O . ARG A 1 300 ? -11.776 -7.475 19.361 1.00 92.12 300 ARG A O 1
ATOM 2261 N N . TRP A 1 301 ? -12.279 -8.508 17.422 1.00 94.38 301 TRP A N 1
ATOM 2262 C CA . TRP A 1 301 ? -11.741 -7.488 16.530 1.00 94.38 301 TRP A CA 1
ATOM 2263 C C . TRP A 1 301 ? -12.824 -6.538 16.036 1.00 94.38 301 TRP A C 1
ATOM 2265 O O . TRP A 1 301 ? -13.858 -6.965 15.517 1.00 94.38 301 TRP A O 1
ATOM 2275 N N . PHE A 1 302 ? -12.511 -5.254 16.114 1.00 94.38 302 PHE A N 1
ATOM 2276 C CA . PHE A 1 302 ? -13.290 -4.137 15.610 1.00 94.38 302 PHE A CA 1
ATOM 2277 C C . PHE A 1 302 ? -12.451 -3.339 14.618 1.00 94.38 302 PHE A C 1
ATOM 2279 O O . PHE A 1 302 ? -11.221 -3.329 14.691 1.00 94.38 302 PHE A O 1
ATOM 2286 N N . SER A 1 303 ? -13.115 -2.660 13.693 1.00 95.38 303 SER A N 1
ATOM 2287 C CA . SER A 1 303 ? -12.454 -1.810 12.702 1.00 95.38 303 SER A CA 1
ATOM 2288 C C . SER A 1 303 ? -13.125 -0.451 12.672 1.00 95.38 303 SER A C 1
ATOM 2290 O O . SER A 1 303 ? -14.350 -0.349 12.591 1.00 95.38 303 SER A O 1
ATOM 2292 N N . LEU A 1 304 ? -12.305 0.589 12.726 1.00 95.00 304 LEU A N 1
ATOM 2293 C CA . LEU A 1 304 ? -12.710 1.982 12.648 1.00 95.00 304 LEU A CA 1
ATOM 2294 C C . LEU A 1 304 ? -11.984 2.611 11.471 1.00 95.00 304 LEU A C 1
ATOM 2296 O O . LEU A 1 304 ? -10.839 2.257 11.198 1.00 95.00 304 LEU A O 1
ATOM 2300 N N . ARG A 1 305 ? -12.615 3.552 10.776 1.00 93.62 305 ARG A N 1
ATOM 2301 C CA . ARG A 1 305 ? -11.907 4.309 9.742 1.00 93.62 305 ARG A CA 1
ATOM 2302 C C . ARG A 1 305 ? -10.805 5.164 10.377 1.00 93.62 305 ARG A C 1
ATOM 2304 O O . ARG A 1 305 ? -11.014 5.744 11.436 1.00 93.62 305 ARG A O 1
ATOM 2311 N N . ALA A 1 306 ? -9.645 5.265 9.733 1.00 93.75 306 ALA A N 1
ATOM 2312 C CA . ALA A 1 306 ? -8.518 6.077 10.210 1.00 93.75 306 ALA A CA 1
ATOM 2313 C C . ALA A 1 306 ? -8.669 7.576 9.897 1.00 93.75 306 ALA A C 1
ATOM 2315 O O . ALA A 1 306 ? -7.717 8.345 10.029 1.00 93.75 306 ALA A O 1
ATOM 2316 N N . HIS A 1 307 ? -9.856 7.983 9.452 1.00 90.19 307 HIS A N 1
ATOM 2317 C CA . HIS A 1 307 ? -10.214 9.369 9.233 1.00 90.19 307 HIS A CA 1
ATOM 2318 C C . HIS A 1 307 ? -11.705 9.601 9.513 1.00 90.19 307 HIS A C 1
ATOM 2320 O O . HIS A 1 307 ? -12.555 8.712 9.351 1.00 90.19 307 HIS A O 1
ATOM 2326 N N . VAL A 1 308 ? -12.025 10.826 9.912 1.00 87.50 308 VAL A N 1
ATOM 2327 C CA . VAL A 1 308 ? -13.375 11.304 10.214 1.00 87.50 308 VAL A CA 1
ATOM 2328 C C . VAL A 1 308 ? -13.788 12.404 9.247 1.00 87.50 308 VAL A C 1
ATOM 2330 O O . VAL A 1 308 ? -12.953 13.088 8.662 1.00 87.50 308 VAL A O 1
ATOM 2333 N N . GLU A 1 309 ? -15.094 12.579 9.084 1.00 83.31 309 GLU A N 1
ATOM 2334 C CA . GLU A 1 309 ? -15.669 13.658 8.277 1.00 83.31 309 GLU A CA 1
ATOM 2335 C C . GLU A 1 309 ? -16.411 14.645 9.178 1.00 83.31 309 GLU A C 1
ATOM 2337 O O . GLU A 1 309 ? -17.065 14.241 10.144 1.00 83.31 309 GLU A O 1
ATOM 2342 N N . ALA A 1 310 ? -16.347 15.938 8.860 1.00 76.94 310 ALA A N 1
ATOM 2343 C CA . ALA A 1 310 ? -17.168 16.940 9.531 1.00 76.94 310 ALA A CA 1
ATOM 2344 C C . ALA A 1 310 ? -18.663 16.618 9.354 1.00 76.94 310 ALA A C 1
ATOM 2346 O O . ALA A 1 310 ? -19.133 16.361 8.246 1.00 76.94 310 ALA A O 1
ATOM 2347 N N . ALA A 1 311 ? -19.432 16.660 10.446 1.00 66.12 311 ALA A N 1
ATOM 2348 C CA . ALA A 1 311 ? -20.861 16.342 10.413 1.00 66.12 311 ALA A CA 1
ATOM 2349 C C . ALA A 1 311 ? -21.707 17.392 9.671 1.00 66.12 311 ALA A C 1
ATOM 2351 O O . ALA A 1 311 ? -22.816 17.095 9.233 1.00 66.12 311 ALA A O 1
ATOM 2352 N N . ILE A 1 312 ? -21.202 18.622 9.540 1.00 59.81 312 ILE A N 1
ATOM 2353 C CA . ILE A 1 312 ? -21.857 19.702 8.801 1.00 59.81 312 ILE A CA 1
ATOM 2354 C C . ILE A 1 312 ? -21.101 19.879 7.488 1.00 59.81 312 ILE A C 1
ATOM 2356 O O . ILE A 1 312 ? -19.987 20.401 7.478 1.00 59.81 312 ILE A O 1
ATOM 2360 N N . ARG A 1 313 ? -21.712 19.451 6.378 1.00 56.84 313 ARG A N 1
ATOM 2361 C CA . ARG A 1 313 ? -21.196 19.779 5.047 1.00 56.84 313 ARG A CA 1
ATOM 2362 C C . ARG A 1 313 ? -21.379 21.280 4.783 1.00 56.84 313 ARG A C 1
ATOM 2364 O O . ARG A 1 313 ? -22.421 21.829 5.157 1.00 56.84 313 ARG A O 1
ATOM 2371 N N . PRO A 1 314 ? -20.409 21.957 4.148 1.00 50.12 314 PRO A N 1
ATOM 2372 C CA . PRO A 1 314 ? -20.607 23.322 3.678 1.00 50.12 314 PRO A CA 1
ATOM 2373 C C . PRO A 1 314 ? -21.812 23.383 2.727 1.00 50.12 314 PRO A C 1
ATOM 2375 O O . PRO A 1 314 ? -22.033 22.477 1.926 1.00 50.12 314 PRO A O 1
ATOM 2378 N N . ALA A 1 315 ? -22.612 24.445 2.849 1.00 45.19 315 ALA A N 1
ATOM 2379 C CA . ALA A 1 315 ? -23.938 24.536 2.236 1.00 45.19 315 ALA A CA 1
ATOM 2380 C C . ALA A 1 315 ? -23.927 24.526 0.694 1.00 45.19 315 ALA A C 1
ATOM 2382 O O . ALA A 1 315 ? -24.935 24.161 0.100 1.00 45.19 315 ALA A O 1
ATOM 2383 N N . VAL A 1 316 ? -22.817 24.909 0.049 1.00 38.09 316 VAL A N 1
ATOM 2384 C CA . VAL A 1 316 ? -22.638 24.886 -1.413 1.00 38.09 316 VAL A CA 1
ATOM 2385 C C . VAL A 1 316 ? -21.143 24.766 -1.733 1.00 38.09 316 VAL A C 1
ATOM 2387 O O . VAL A 1 316 ? -20.340 25.504 -1.168 1.00 38.09 316 VAL A O 1
ATOM 2390 N N . GLY A 1 317 ? -20.767 23.857 -2.640 1.00 41.78 317 GLY A N 1
ATOM 2391 C CA . GLY A 1 317 ? -19.470 23.856 -3.341 1.00 41.78 317 GLY A CA 1
ATOM 2392 C C . GLY A 1 317 ? -18.202 23.567 -2.523 1.00 41.78 317 GLY A C 1
ATOM 2393 O O . GLY A 1 317 ? -17.122 23.522 -3.101 1.00 41.78 317 GLY A O 1
ATOM 2394 N N . GLY A 1 318 ? -18.294 23.368 -1.207 1.00 42.72 318 GLY A N 1
ATOM 2395 C CA . GLY A 1 318 ? -17.123 23.064 -0.383 1.00 42.72 318 GLY A CA 1
ATOM 2396 C C . GLY A 1 318 ? -16.762 21.578 -0.410 1.00 42.72 318 GLY A C 1
ATOM 2397 O O . GLY A 1 318 ? -17.627 20.716 -0.245 1.00 42.72 318 GLY A O 1
ATOM 2398 N N . SER A 1 319 ? -15.474 21.287 -0.599 1.00 46.06 319 SER A N 1
ATOM 2399 C CA . SER A 1 319 ? -14.929 19.935 -0.468 1.00 46.06 319 SER A CA 1
ATOM 2400 C C . SER A 1 319 ? -15.124 19.413 0.959 1.00 46.06 319 SER A C 1
ATOM 2402 O O . SER A 1 319 ? -15.003 20.164 1.930 1.00 46.06 319 SER A O 1
ATOM 2404 N N . ILE A 1 320 ? -15.438 18.124 1.096 1.00 59.34 320 ILE A N 1
ATOM 2405 C CA . ILE A 1 320 ? -15.439 17.449 2.396 1.00 59.34 320 ILE A CA 1
ATOM 2406 C C . ILE A 1 320 ? -13.976 17.226 2.752 1.00 59.34 320 ILE A C 1
ATOM 2408 O O . ILE A 1 320 ? -13.346 16.336 2.190 1.00 59.34 320 ILE A O 1
ATOM 2412 N N . THR A 1 321 ? -13.426 18.032 3.656 1.00 63.50 321 THR A N 1
ATOM 2413 C CA . THR A 1 321 ? -12.069 17.805 4.159 1.00 63.50 321 THR A CA 1
ATOM 2414 C C . THR A 1 321 ? -12.096 16.625 5.136 1.00 63.50 321 THR A C 1
ATOM 2416 O O . THR A 1 321 ? -12.734 16.741 6.188 1.00 63.50 321 THR A O 1
ATOM 2419 N N . PRO A 1 322 ? -11.460 15.480 4.821 1.00 77.50 322 PRO A N 1
ATOM 2420 C CA . PRO A 1 322 ? -11.285 14.413 5.794 1.00 77.50 322 PRO A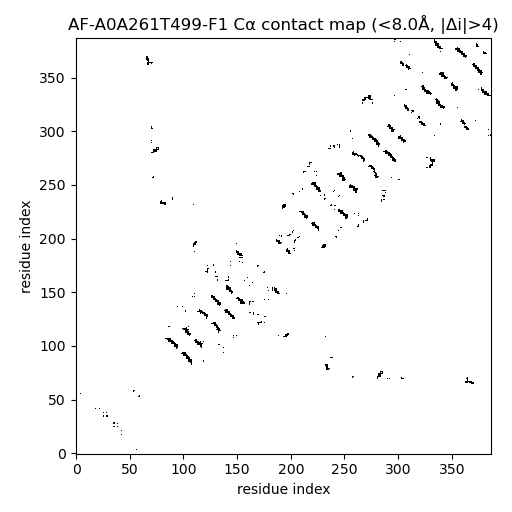 CA 1
ATOM 2421 C C . PRO A 1 322 ? -10.244 14.836 6.838 1.00 77.50 322 PRO A C 1
ATOM 2423 O O . PRO A 1 322 ? -9.246 15.475 6.508 1.00 77.50 322 PRO A O 1
ATOM 2426 N N . TYR A 1 323 ? -10.458 14.445 8.091 1.00 88.06 323 TYR A N 1
ATOM 2427 C CA . TYR A 1 323 ? -9.476 14.611 9.161 1.00 88.06 323 TYR A CA 1
ATOM 2428 C C . TYR A 1 323 ? -8.915 13.254 9.551 1.00 88.06 323 TYR A C 1
ATOM 2430 O O . TYR A 1 323 ? -9.677 12.351 9.899 1.00 88.06 323 TYR A O 1
ATOM 2438 N N . PHE A 1 324 ? -7.597 13.099 9.504 1.00 91.31 324 PHE A N 1
ATOM 2439 C CA . PHE A 1 324 ? -6.934 11.877 9.935 1.00 91.31 324 PHE A CA 1
ATOM 2440 C C . PHE A 1 324 ? -7.057 11.720 11.444 1.00 91.31 324 PHE A C 1
ATOM 2442 O O . PHE A 1 324 ? -7.050 12.704 12.183 1.00 91.31 324 PHE A O 1
ATOM 2449 N N . THR A 1 325 ? -7.175 10.476 11.904 1.00 94.00 325 THR A N 1
ATOM 2450 C CA . THR A 1 325 ? -7.208 10.161 13.329 1.00 94.00 325 THR A CA 1
ATOM 2451 C C . THR A 1 325 ? -6.022 9.303 13.726 1.00 94.00 325 THR A C 1
ATOM 2453 O O . THR A 1 325 ? -5.709 8.325 13.044 1.00 94.00 325 THR A O 1
ATOM 2456 N N . ARG A 1 326 ? -5.416 9.603 14.874 1.00 95.06 326 ARG A N 1
ATOM 2457 C CA . ARG A 1 326 ? -4.332 8.817 15.472 1.00 95.06 326 ARG A CA 1
ATOM 2458 C C . ARG A 1 326 ? -4.634 8.533 16.947 1.00 95.06 326 ARG A C 1
ATOM 2460 O O . ARG A 1 326 ? -4.970 9.473 17.664 1.00 95.06 326 ARG A O 1
ATOM 2467 N N . PRO A 1 327 ? -4.546 7.279 17.424 1.00 96.62 327 PRO A N 1
ATOM 2468 C CA . PRO A 1 327 ? -4.682 6.983 18.842 1.00 96.62 327 PRO A CA 1
ATOM 2469 C C . PRO A 1 327 ? -3.631 7.735 19.667 1.00 96.62 327 PRO A C 1
ATOM 2471 O O . PRO A 1 327 ? -2.456 7.782 19.309 1.00 96.62 327 PRO A O 1
ATOM 2474 N N . LEU A 1 328 ? -4.066 8.310 20.782 1.00 96.06 328 LEU A N 1
ATOM 2475 C CA . LEU A 1 328 ? -3.219 8.891 21.822 1.00 96.06 328 LEU A CA 1
ATOM 2476 C C . LEU A 1 328 ? -3.098 7.939 23.009 1.00 96.06 328 LEU A C 1
ATOM 2478 O O . LEU A 1 328 ? -2.018 7.755 23.563 1.00 96.06 328 LEU A O 1
ATOM 2482 N N . SER A 1 329 ? -4.215 7.330 23.402 1.00 96.25 329 SER A N 1
ATOM 2483 C CA . SER A 1 329 ? -4.262 6.365 24.493 1.00 96.25 329 SER A CA 1
ATOM 2484 C C . SER A 1 329 ? -5.406 5.376 24.311 1.00 96.25 329 SER A C 1
ATOM 2486 O O . SER A 1 329 ? -6.392 5.636 23.616 1.00 96.25 329 SER A O 1
ATOM 2488 N N . VAL A 1 330 ? -5.246 4.217 24.943 1.00 97.19 330 VAL A N 1
ATOM 2489 C CA . VAL A 1 330 ? -6.206 3.116 24.935 1.00 97.19 330 VAL A CA 1
ATOM 2490 C C . VAL A 1 330 ? -6.398 2.663 26.378 1.00 97.19 330 VAL A C 1
ATOM 2492 O O . VAL A 1 330 ? -5.423 2.518 27.116 1.00 97.19 330 VAL A O 1
ATOM 2495 N N . THR A 1 331 ? -7.639 2.451 26.798 1.00 97.38 331 THR A N 1
ATOM 2496 C CA . THR A 1 331 ? -7.975 1.989 28.148 1.00 97.38 331 THR A CA 1
ATOM 2497 C C . THR A 1 331 ? -8.389 0.519 28.141 1.00 97.38 331 THR A C 1
ATOM 2499 O O . THR A 1 331 ? -8.823 -0.020 27.121 1.00 97.38 331 THR A O 1
ATOM 2502 N N . ASP A 1 332 ? -8.266 -0.143 29.293 1.00 96.31 332 ASP A N 1
ATOM 2503 C CA . ASP A 1 332 ? -8.608 -1.567 29.426 1.00 96.31 332 ASP A CA 1
ATOM 2504 C C . ASP A 1 332 ? -10.100 -1.854 29.241 1.00 96.31 332 ASP A C 1
ATOM 2506 O O . ASP A 1 332 ? -10.489 -2.973 28.926 1.00 96.31 332 ASP A O 1
ATOM 2510 N N . ASP A 1 333 ? -10.943 -0.844 29.429 1.00 95.25 333 ASP A N 1
ATOM 2511 C CA . ASP A 1 333 ? -12.392 -0.954 29.333 1.00 95.25 333 ASP A CA 1
ATOM 2512 C C . ASP A 1 333 ? -12.946 -0.595 27.941 1.00 95.25 333 ASP A C 1
ATOM 2514 O O . ASP A 1 333 ? -14.170 -0.500 27.763 1.00 95.25 333 ASP A O 1
ATOM 2518 N N . GLY A 1 334 ? -12.040 -0.442 26.966 1.00 95.00 334 GLY A N 1
ATOM 2519 C CA . GLY A 1 334 ? -12.338 -0.302 25.546 1.00 95.00 334 GLY A CA 1
ATOM 2520 C C . GLY A 1 334 ? -12.531 1.136 25.073 1.00 95.00 334 GLY A C 1
ATOM 2521 O O . GLY A 1 334 ? -13.150 1.333 24.028 1.00 95.00 334 GLY A O 1
ATOM 2522 N N . HIS A 1 335 ? -12.044 2.144 25.803 1.00 97.56 335 HIS A N 1
ATOM 2523 C CA . HIS A 1 335 ? -12.037 3.523 25.318 1.00 97.56 335 HIS A CA 1
ATOM 2524 C C . HIS A 1 335 ? -10.730 3.838 24.591 1.00 97.56 335 HIS A C 1
ATOM 2526 O O . HIS A 1 335 ? -9.636 3.576 25.086 1.00 97.56 335 HIS A O 1
ATOM 2532 N N . ILE A 1 336 ? -10.851 4.438 23.411 1.00 98.00 336 ILE A N 1
ATOM 2533 C CA . ILE A 1 336 ? -9.721 4.912 22.618 1.00 98.00 336 ILE A CA 1
ATOM 2534 C C . ILE A 1 336 ? -9.835 6.425 22.509 1.00 98.00 336 ILE A C 1
ATOM 2536 O O . ILE A 1 336 ? -10.836 6.945 22.008 1.00 98.00 336 ILE A O 1
ATOM 2540 N N . LEU A 1 337 ? -8.806 7.122 22.976 1.00 97.75 337 LEU A N 1
ATOM 2541 C CA . LEU A 1 337 ? -8.647 8.552 22.777 1.00 97.75 337 LEU A CA 1
ATOM 2542 C C . LEU A 1 337 ? -7.891 8.767 21.470 1.00 97.75 337 LEU A C 1
ATOM 2544 O O . LEU A 1 337 ? -6.778 8.269 21.320 1.00 97.75 337 LEU A O 1
ATOM 2548 N N . PHE A 1 338 ? -8.475 9.503 20.536 1.00 97.06 338 PHE A N 1
ATOM 2549 C CA . PHE A 1 338 ? -7.851 9.859 19.269 1.00 97.06 338 PHE A CA 1
ATOM 2550 C C . PHE A 1 338 ? -7.560 11.352 19.219 1.00 97.06 338 PHE A C 1
ATOM 2552 O O . PHE A 1 338 ? -8.396 12.166 19.606 1.00 97.06 338 PHE A O 1
ATOM 2559 N N . GLU A 1 339 ? -6.416 11.696 18.650 1.00 95.19 339 GLU A N 1
ATOM 2560 C CA . GLU A 1 339 ? -6.202 12.990 18.021 1.00 95.19 339 GLU A CA 1
ATOM 2561 C C . GLU A 1 339 ? -6.815 12.963 16.617 1.00 95.19 339 GLU A C 1
ATOM 2563 O O . GLU A 1 339 ? -6.648 11.987 15.886 1.00 95.19 339 GLU A O 1
ATOM 2568 N N . ALA A 1 340 ? -7.501 14.035 16.238 1.00 93.19 340 ALA A N 1
ATOM 2569 C CA . ALA A 1 340 ? -7.988 14.321 14.903 1.00 93.19 340 ALA A CA 1
ATOM 2570 C C . ALA A 1 340 ? -7.273 15.564 14.367 1.00 93.19 340 ALA A C 1
ATOM 2572 O O . ALA A 1 340 ? -7.296 16.625 14.999 1.00 93.19 340 ALA A O 1
ATOM 2573 N N . HIS A 1 341 ? -6.671 15.444 13.189 1.00 90.56 341 HIS A N 1
ATOM 2574 C CA . HIS A 1 341 ? -5.901 16.514 12.566 1.00 90.56 341 HIS A CA 1
ATOM 2575 C C . HIS A 1 341 ? -6.070 16.531 11.046 1.00 90.56 341 HIS A C 1
ATOM 2577 O O . HIS A 1 341 ? -6.455 15.545 10.414 1.00 90.56 341 HIS A O 1
ATOM 2583 N N . GLN A 1 342 ? -5.774 17.679 10.456 1.00 88.00 342 GLN A N 1
ATOM 2584 C CA . GLN A 1 342 ? -5.531 17.828 9.034 1.00 88.00 342 GLN A CA 1
ATOM 2585 C C . GLN A 1 342 ? -4.025 17.750 8.792 1.00 88.00 342 GLN A C 1
ATOM 2587 O O . GLN A 1 342 ? -3.260 18.396 9.503 1.00 88.00 342 GLN A O 1
ATOM 2592 N N . SER A 1 343 ? -3.616 16.977 7.791 1.00 82.81 343 SER A N 1
ATOM 2593 C CA . SER A 1 343 ? -2.221 16.912 7.355 1.00 82.81 343 SER A CA 1
ATOM 2594 C C . SER A 1 343 ? -2.046 17.711 6.072 1.00 82.81 343 SER A C 1
ATOM 2596 O O . SER A 1 343 ? -2.841 17.581 5.136 1.00 82.81 343 SER A O 1
ATOM 2598 N N . THR A 1 344 ? -1.003 18.528 6.024 1.00 81.25 344 THR A N 1
ATOM 2599 C CA . THR A 1 344 ? -0.511 19.182 4.812 1.00 81.25 344 THR A CA 1
ATOM 2600 C C . THR A 1 344 ? 0.927 18.741 4.584 1.00 81.25 344 THR A C 1
ATOM 2602 O O . THR A 1 344 ? 1.743 18.739 5.501 1.00 81.25 344 THR A O 1
ATOM 2605 N N . TRP A 1 345 ? 1.239 18.317 3.362 1.00 78.50 345 TRP A N 1
ATOM 2606 C CA . TRP A 1 345 ? 2.591 17.913 2.986 1.00 78.50 345 TRP A CA 1
ATOM 2607 C C . TRP A 1 345 ? 3.248 19.048 2.210 1.00 78.50 345 TRP A C 1
ATOM 2609 O O . TRP A 1 345 ? 2.725 19.486 1.185 1.00 78.50 345 TRP A O 1
ATOM 2619 N N . THR A 1 346 ? 4.383 19.526 2.708 1.00 78.00 346 THR A N 1
ATOM 2620 C CA . THR A 1 346 ? 5.256 20.486 2.027 1.00 78.00 346 THR A CA 1
ATOM 2621 C C . THR A 1 346 ? 6.619 19.841 1.766 1.00 78.00 346 THR A C 1
ATOM 2623 O O . THR A 1 346 ? 6.872 18.709 2.184 1.00 78.00 346 THR A O 1
ATOM 2626 N N . ALA A 1 347 ? 7.516 20.549 1.072 1.00 74.06 347 ALA A N 1
ATOM 2627 C CA . ALA A 1 347 ? 8.898 20.095 0.888 1.00 74.06 347 ALA A CA 1
ATOM 2628 C C . ALA A 1 347 ? 9.639 19.895 2.228 1.00 74.06 347 ALA A C 1
ATOM 2630 O O . ALA A 1 347 ? 10.536 19.061 2.314 1.00 74.06 347 ALA A O 1
ATOM 2631 N N . ASP A 1 348 ? 9.217 20.614 3.272 1.00 76.94 348 ASP A N 1
ATOM 2632 C CA . ASP A 1 348 ? 9.791 20.556 4.620 1.00 76.94 348 ASP A CA 1
ATOM 2633 C C . ASP A 1 348 ? 9.206 19.418 5.478 1.00 76.94 348 ASP A C 1
ATOM 2635 O O . ASP A 1 348 ? 9.635 19.206 6.613 1.00 76.94 348 ASP A O 1
ATOM 2639 N N . GLY A 1 349 ? 8.232 18.669 4.945 1.00 77.88 349 GLY A N 1
ATOM 2640 C CA . GLY A 1 349 ? 7.608 17.523 5.601 1.00 77.88 349 GLY A CA 1
ATOM 2641 C C . GLY A 1 349 ? 6.108 17.686 5.848 1.00 77.88 349 GLY A C 1
ATOM 2642 O O . GLY A 1 349 ? 5.416 18.484 5.218 1.00 77.88 349 GLY A O 1
ATOM 2643 N N . GLU A 1 350 ? 5.580 16.865 6.754 1.00 83.06 350 GLU A N 1
ATOM 2644 C CA . GLU A 1 350 ? 4.166 16.881 7.131 1.00 83.06 350 GLU A CA 1
ATOM 2645 C C . GLU A 1 350 ? 3.918 17.913 8.241 1.00 83.06 350 GLU A C 1
ATOM 2647 O O . GLU A 1 350 ? 4.493 17.823 9.326 1.00 83.06 350 GLU A O 1
ATOM 2652 N N . THR A 1 351 ? 3.010 18.857 8.000 1.00 84.38 351 THR A N 1
ATOM 2653 C CA . THR A 1 351 ? 2.454 19.739 9.031 1.00 84.38 351 THR A CA 1
ATOM 2654 C C . THR A 1 351 ? 1.075 19.227 9.435 1.00 84.38 351 THR A C 1
ATOM 2656 O O . THR A 1 351 ? 0.254 18.891 8.582 1.00 84.38 351 THR A O 1
ATOM 2659 N N . ARG A 1 352 ? 0.817 19.151 10.746 1.00 87.06 352 ARG A N 1
ATOM 2660 C CA . ARG A 1 352 ? -0.455 18.678 11.308 1.00 87.06 352 ARG A CA 1
ATOM 2661 C C . ARG A 1 352 ? -1.158 19.800 12.049 1.00 87.06 352 ARG A C 1
ATOM 2663 O O . ARG A 1 352 ? -0.603 20.370 12.985 1.00 87.06 352 ARG A O 1
ATOM 2670 N N . GLU A 1 353 ? -2.396 20.073 11.662 1.00 86.50 353 GLU A N 1
ATOM 2671 C CA . GLU A 1 353 ? -3.254 21.051 12.321 1.00 86.50 353 GLU A CA 1
ATOM 2672 C C . GLU A 1 353 ? -4.421 20.343 13.018 1.00 86.50 353 GLU A C 1
ATOM 2674 O O . GLU A 1 353 ? -5.195 19.642 12.359 1.00 86.50 353 GLU A O 1
ATOM 2679 N N . PRO A 1 354 ? -4.588 20.493 14.341 1.00 86.56 354 PRO A N 1
ATOM 2680 C CA . PRO A 1 354 ? -5.647 19.810 15.067 1.00 86.56 354 PRO A CA 1
ATOM 2681 C C . PRO A 1 354 ? -7.029 20.335 14.670 1.00 86.56 354 PRO A C 1
ATOM 2683 O O . PRO A 1 354 ? -7.246 21.533 14.457 1.00 86.56 354 PRO A O 1
ATOM 2686 N N . VAL A 1 355 ? -8.003 19.429 14.637 1.00 83.31 355 VAL A N 1
ATOM 2687 C CA . VAL A 1 355 ? -9.398 19.769 14.354 1.00 83.31 355 VAL A CA 1
ATOM 2688 C C . VAL A 1 355 ? -9.954 20.654 15.466 1.00 83.31 355 VAL A C 1
ATOM 2690 O O . VAL A 1 355 ? -9.945 20.298 16.647 1.00 83.31 355 VAL A O 1
ATOM 2693 N N . ARG A 1 356 ? -10.485 21.820 15.093 1.00 79.19 356 ARG A N 1
ATOM 2694 C CA . ARG A 1 356 ? -11.196 22.691 16.039 1.00 79.19 356 ARG A CA 1
ATOM 2695 C C . ARG A 1 356 ? -12.475 22.012 16.530 1.00 79.19 356 ARG A C 1
ATOM 2697 O O . ARG A 1 356 ? -13.029 21.146 15.860 1.00 79.19 356 ARG A O 1
ATOM 2704 N N . SER A 1 357 ? -12.949 22.415 17.705 1.00 77.44 357 SER A N 1
ATOM 2705 C CA . SER A 1 357 ? -14.113 21.798 18.344 1.00 77.44 357 SER A CA 1
ATOM 2706 C C . SER A 1 357 ? -15.323 21.691 17.404 1.00 77.44 357 SER A C 1
ATOM 2708 O O . SER A 1 357 ? -15.631 22.627 16.667 1.00 77.44 357 SER A O 1
ATOM 2710 N N . GLY A 1 358 ? -16.026 20.559 17.437 1.00 83.56 358 GLY A N 1
ATOM 2711 C CA . GLY A 1 358 ? -17.122 20.283 16.509 1.00 83.56 358 GLY A CA 1
ATOM 2712 C C . GLY A 1 358 ? -17.701 18.879 16.654 1.00 83.56 358 GLY A C 1
ATOM 2713 O O . GLY A 1 358 ? -17.418 18.171 17.617 1.00 83.56 358 GLY A O 1
ATOM 2714 N N . ARG A 1 359 ? -18.537 18.468 15.694 1.00 86.25 359 ARG A N 1
ATOM 2715 C CA . ARG A 1 359 ? -19.032 17.087 15.591 1.00 86.25 359 ARG A CA 1
ATOM 2716 C C . ARG A 1 359 ? -18.516 16.442 14.318 1.00 86.25 359 ARG A C 1
ATOM 2718 O O . ARG A 1 359 ? -18.574 17.054 13.251 1.00 86.25 359 ARG A O 1
ATOM 2725 N N . VAL A 1 360 ? -18.074 15.198 14.433 1.00 86.62 360 VAL A N 1
ATOM 2726 C CA . VAL A 1 360 ? -17.551 14.410 13.317 1.00 86.62 360 VAL A CA 1
ATOM 2727 C C . VAL A 1 360 ? -18.251 13.061 13.220 1.00 86.62 360 VAL A C 1
ATOM 2729 O O . VAL A 1 360 ? -18.752 12.534 14.216 1.00 86.62 360 VAL A O 1
ATOM 2732 N N . ALA A 1 361 ? -18.287 12.517 12.009 1.00 87.31 361 ALA A N 1
ATOM 2733 C CA . ALA A 1 361 ? -18.781 11.184 11.717 1.00 87.31 361 ALA A CA 1
ATOM 2734 C C . ALA A 1 361 ? -17.602 10.211 11.562 1.00 87.31 361 ALA A C 1
ATOM 2736 O O . ALA A 1 361 ? -16.714 10.423 10.730 1.00 87.31 361 ALA A O 1
ATOM 2737 N N . LEU A 1 362 ? -17.621 9.129 12.343 1.00 89.69 362 LEU A N 1
ATOM 2738 C CA . LEU A 1 362 ? -16.644 8.044 12.294 1.00 89.69 362 LEU A CA 1
ATOM 2739 C C . LEU A 1 362 ? -17.327 6.729 11.889 1.00 89.69 362 LEU A C 1
ATOM 2741 O O . LEU A 1 362 ? -18.076 6.151 12.683 1.00 89.69 362 LEU A O 1
ATOM 2745 N N . PRO A 1 363 ? -17.090 6.224 10.668 1.00 90.06 363 PRO A N 1
ATOM 2746 C CA . PRO A 1 363 ? -17.524 4.887 10.283 1.00 90.06 363 PRO A CA 1
ATOM 2747 C C . PRO A 1 363 ? -16.826 3.798 11.104 1.00 90.06 363 PRO A C 1
ATOM 2749 O O . PRO A 1 363 ? -15.615 3.850 11.328 1.00 90.06 363 PRO A O 1
ATOM 2752 N N . VAL A 1 364 ? -17.602 2.791 11.507 1.00 91.44 364 VAL A N 1
ATOM 2753 C CA . VAL A 1 364 ? -17.155 1.644 12.310 1.00 91.44 364 VAL A CA 1
ATOM 2754 C C . VAL A 1 364 ? -17.811 0.350 11.830 1.00 91.44 364 VAL A C 1
ATOM 2756 O O . VAL A 1 364 ? -18.880 0.392 11.220 1.00 91.44 364 VAL A O 1
ATOM 2759 N N . ASP A 1 365 ? -17.185 -0.802 12.087 1.00 90.31 365 ASP A N 1
ATOM 2760 C CA . ASP A 1 365 ? -17.628 -2.086 11.522 1.00 90.31 365 ASP A CA 1
ATOM 2761 C C . ASP A 1 365 ? -18.803 -2.760 12.259 1.00 90.31 365 ASP A C 1
ATOM 2763 O O . ASP A 1 365 ? -19.462 -3.629 11.686 1.00 90.31 365 ASP A O 1
ATOM 2767 N N . TRP A 1 366 ? -19.116 -2.341 13.489 1.00 87.88 366 TRP A N 1
ATOM 2768 C CA . TRP A 1 366 ? -20.143 -2.970 14.335 1.00 87.88 366 TRP A CA 1
ATOM 2769 C C . TRP A 1 366 ? -21.510 -2.277 14.332 1.00 87.88 366 TRP A C 1
ATOM 2771 O O . TRP A 1 366 ? -22.453 -2.804 14.919 1.00 87.88 366 TRP A O 1
ATOM 2781 N N . GLN A 1 367 ? -21.650 -1.108 13.705 1.00 83.69 367 GLN A N 1
ATOM 2782 C CA . GLN A 1 367 ? -22.936 -0.414 13.637 1.00 83.69 367 GLN A CA 1
ATOM 2783 C C . GLN A 1 367 ? -23.139 0.348 12.327 1.00 83.69 367 GLN A C 1
ATOM 2785 O O . GLN A 1 367 ? -22.206 0.669 11.591 1.00 83.69 367 GLN A O 1
ATOM 2790 N N . ASN A 1 368 ? -24.405 0.643 12.055 1.00 82.31 368 ASN A N 1
ATOM 2791 C CA . ASN A 1 368 ? -24.853 1.564 11.024 1.00 82.31 368 ASN A CA 1
ATOM 2792 C C . ASN A 1 368 ? -26.043 2.334 11.612 1.00 82.31 368 ASN A C 1
ATOM 2794 O O . ASN A 1 368 ? -26.999 1.668 12.025 1.00 82.31 368 ASN A O 1
ATOM 2798 N N . PRO A 1 369 ? -26.015 3.678 11.724 1.00 83.00 369 PRO A N 1
ATOM 2799 C CA . PRO A 1 369 ? -25.118 4.675 11.097 1.00 83.00 369 PRO A CA 1
ATOM 2800 C C . PRO A 1 369 ? -23.714 4.840 11.739 1.00 83.00 369 PRO A C 1
ATOM 2802 O O . PRO A 1 369 ? -23.445 4.240 12.785 1.00 83.00 369 PRO A O 1
ATOM 2805 N N . PRO A 1 370 ? -22.805 5.647 11.133 1.00 86.25 370 PRO A N 1
ATOM 2806 C CA . PRO A 1 370 ? -21.525 6.046 11.735 1.00 86.25 370 PRO A CA 1
ATOM 2807 C C . PRO A 1 370 ? -21.662 6.625 13.152 1.00 86.25 370 PRO A C 1
ATOM 2809 O O . PRO A 1 370 ? -22.702 7.176 13.514 1.00 86.25 370 PRO A O 1
ATOM 2812 N N . LEU A 1 371 ? -20.595 6.536 13.951 1.00 87.56 371 LEU A N 1
ATOM 2813 C CA . LEU A 1 371 ? -20.540 7.183 15.261 1.00 87.56 371 LEU A CA 1
ATOM 2814 C C . LEU A 1 371 ? -20.480 8.700 15.095 1.00 87.56 371 LEU A C 1
ATOM 2816 O O . LEU A 1 371 ? -19.641 9.220 14.363 1.00 87.56 371 LEU A O 1
ATOM 2820 N N . MET A 1 372 ? -21.342 9.404 15.824 1.00 89.56 372 MET A N 1
ATOM 2821 C CA . MET A 1 372 ? -21.362 10.862 15.864 1.00 89.56 372 MET A CA 1
ATOM 2822 C C . MET A 1 372 ? -20.642 11.339 17.117 1.00 89.56 372 MET A C 1
ATOM 2824 O O . MET A 1 372 ? -21.206 11.295 18.211 1.00 89.56 372 MET A O 1
ATOM 2828 N N . LEU A 1 373 ? -19.407 11.798 16.951 1.00 89.88 373 LEU A N 1
ATOM 2829 C CA . LEU A 1 373 ? -18.497 12.094 18.053 1.00 89.88 373 LEU A CA 1
ATOM 2830 C C . LEU A 1 373 ? -18.306 13.598 18.202 1.00 89.88 373 LEU A C 1
ATOM 2832 O O . LEU A 1 373 ? -18.256 14.330 17.213 1.00 89.88 373 LEU A O 1
ATOM 2836 N N . ALA A 1 374 ? -18.222 14.056 19.448 1.00 89.94 374 ALA A N 1
ATOM 2837 C CA . ALA A 1 374 ? -17.767 15.403 19.744 1.00 89.94 374 ALA A CA 1
ATOM 2838 C C . ALA A 1 374 ? -16.237 15.426 19.684 1.00 89.94 374 ALA A C 1
ATOM 2840 O O . ALA A 1 374 ? -15.580 14.544 20.236 1.00 89.94 374 ALA A O 1
ATOM 2841 N N . VAL A 1 375 ? -15.698 16.439 19.018 1.00 89.25 375 VAL A N 1
ATOM 2842 C CA . VAL A 1 375 ? -14.276 16.767 19.018 1.00 89.25 375 VAL A CA 1
ATOM 2843 C C . VAL A 1 375 ? -14.107 18.023 19.854 1.00 89.25 375 VAL A C 1
ATOM 2845 O O . VAL A 1 375 ? -14.842 18.994 19.658 1.00 89.25 375 VAL A O 1
ATOM 2848 N N . ALA A 1 376 ? -13.150 18.015 20.772 1.00 87.06 376 ALA A N 1
ATOM 2849 C CA . ALA A 1 376 ? -12.752 19.187 21.539 1.00 87.06 376 ALA A CA 1
ATOM 2850 C C . ALA A 1 376 ? -11.227 19.264 21.554 1.00 87.06 376 ALA A C 1
ATOM 2852 O O . ALA A 1 376 ? -10.570 18.288 21.902 1.00 87.06 376 ALA A O 1
ATOM 2853 N N . ASN A 1 377 ? -10.669 20.413 21.161 1.00 85.81 377 ASN A N 1
ATOM 2854 C CA . ASN A 1 377 ? -9.217 20.630 21.081 1.00 85.81 377 ASN A CA 1
ATOM 2855 C C . ASN A 1 377 ? -8.480 19.531 20.288 1.00 85.81 377 ASN A C 1
ATOM 2857 O O . ASN A 1 377 ? -7.462 19.019 20.738 1.00 85.81 377 ASN A O 1
ATOM 2861 N N . GLY A 1 378 ? -9.027 19.126 19.138 1.00 88.56 378 GLY A N 1
ATOM 2862 C CA . GLY A 1 378 ? -8.449 18.067 18.310 1.00 88.56 378 GLY A CA 1
ATOM 2863 C C . GLY A 1 378 ? -8.612 16.658 18.866 1.00 88.56 378 GLY A C 1
ATOM 2864 O O . GLY A 1 378 ? -8.091 15.733 18.266 1.00 88.56 378 GLY A O 1
ATOM 2865 N N . VAL A 1 379 ? -9.324 16.451 19.974 1.00 94.31 379 VAL A N 1
ATOM 2866 C CA . VAL A 1 379 ? -9.432 15.138 20.618 1.00 94.31 379 VAL A CA 1
ATOM 2867 C C . VAL A 1 379 ? -10.859 14.606 20.563 1.00 94.31 379 VAL A C 1
ATOM 2869 O O . VAL A 1 379 ? -11.821 15.346 20.777 1.00 94.31 379 VAL A O 1
ATOM 2872 N N . LEU A 1 380 ? -10.993 13.307 20.297 1.00 94.62 380 LEU A N 1
ATOM 2873 C CA . LEU A 1 380 ? -12.253 12.566 20.346 1.00 94.62 380 LEU A CA 1
ATOM 2874 C C . LEU A 1 380 ? -12.072 11.222 21.049 1.00 94.62 380 LEU A C 1
ATOM 2876 O O . LEU A 1 380 ? -11.008 10.613 20.985 1.00 94.62 380 LEU A O 1
ATOM 2880 N N . THR A 1 381 ? -13.135 10.737 21.686 1.00 96.62 381 THR A N 1
ATOM 2881 C CA . THR A 1 381 ? -13.131 9.448 22.388 1.00 96.62 381 THR A CA 1
ATOM 2882 C C . THR A 1 381 ? -14.095 8.485 21.718 1.00 96.62 381 THR A C 1
ATOM 2884 O O . THR A 1 381 ? -15.256 8.823 21.479 1.00 96.62 381 THR A O 1
ATOM 2887 N N . VAL A 1 382 ? -13.635 7.264 21.464 1.00 97.00 382 VAL A N 1
ATOM 2888 C CA . VAL A 1 382 ? -14.457 6.158 20.965 1.00 97.00 382 VAL A CA 1
ATOM 2889 C C . VAL A 1 382 ? -14.567 5.087 22.037 1.00 97.00 382 VAL A C 1
ATOM 2891 O O . VAL A 1 382 ? -13.567 4.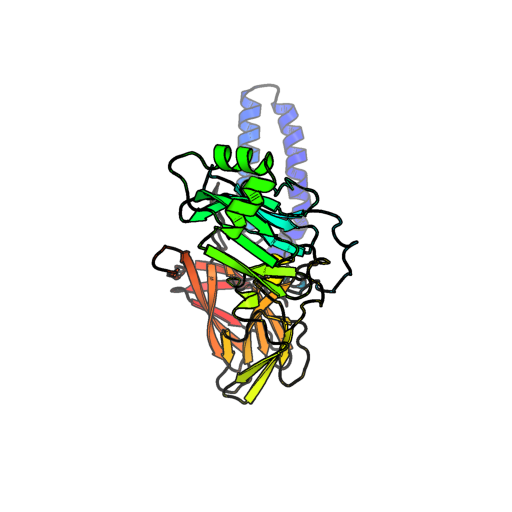738 22.651 1.00 97.00 382 VAL A O 1
ATOM 2894 N N . ALA A 1 383 ? -15.767 4.551 22.247 1.00 96.25 383 ALA A N 1
ATOM 2895 C CA . ALA A 1 383 ? -15.998 3.398 23.111 1.00 96.25 383 ALA A CA 1
ATOM 2896 C C . ALA A 1 383 ? -16.260 2.155 22.252 1.00 96.25 383 ALA A C 1
ATOM 2898 O O . ALA A 1 383 ? -17.179 2.148 21.428 1.00 96.25 383 ALA A O 1
ATOM 2899 N N . LEU A 1 384 ? -15.455 1.112 22.442 1.00 94.69 384 LEU A N 1
ATOM 2900 C CA . LEU A 1 384 ? -15.644 -0.181 21.797 1.00 94.69 384 LEU A CA 1
ATOM 2901 C C . LEU A 1 384 ? -16.800 -0.953 22.456 1.00 94.69 384 LEU A C 1
ATOM 2903 O O . LEU A 1 384 ? -17.000 -0.862 23.672 1.00 94.69 384 LEU A O 1
ATOM 2907 N N . PRO A 1 385 ? -17.550 -1.762 21.691 1.00 90.62 385 PRO A N 1
ATOM 2908 C CA . PRO A 1 385 ? -18.565 -2.643 22.254 1.00 90.62 385 PRO A CA 1
ATOM 2909 C C . PRO A 1 385 ? -17.978 -3.634 23.264 1.00 90.62 385 PRO A C 1
ATOM 2911 O O . PRO A 1 385 ? -16.890 -4.1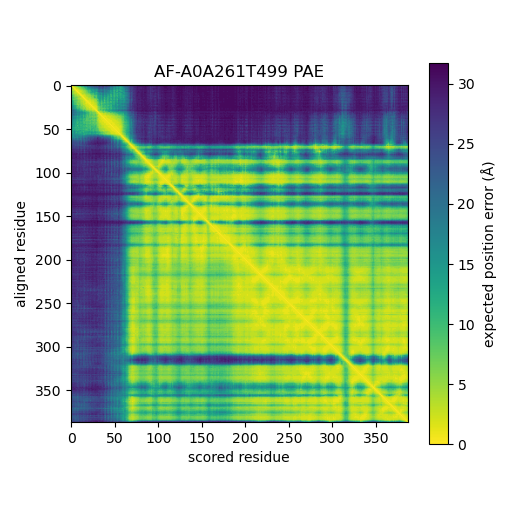77 23.068 1.00 90.62 385 PRO A O 1
ATOM 2914 N N . ARG A 1 386 ? -18.738 -3.913 24.330 1.00 80.56 386 ARG A N 1
ATOM 2915 C CA . ARG A 1 386 ? -18.392 -4.927 25.343 1.00 80.56 386 ARG A CA 1
ATOM 2916 C C . ARG A 1 386 ? -19.033 -6.296 25.074 1.00 80.56 386 ARG A C 1
ATOM 2918 O O . ARG A 1 386 ? -18.565 -7.282 25.637 1.00 80.56 386 ARG A O 1
ATOM 2925 N N . ARG A 1 387 ? -20.102 -6.362 24.262 1.00 59.41 387 ARG A N 1
ATOM 2926 C CA . ARG A 1 387 ? -20.864 -7.576 23.905 1.00 59.41 387 ARG A CA 1
ATOM 2927 C C . ARG A 1 387 ? -21.509 -7.455 22.534 1.00 59.41 387 ARG A C 1
ATOM 2929 O O . ARG A 1 387 ? -21.961 -6.340 22.206 1.00 59.41 387 ARG A O 1
#

Mean predicted aligned error: 13.01 Å

Secondary structure (DSSP, 8-state):
--HHHHHHHHHHHHHHHHHHHHHHHHHHHTTSHHHHHHHHHHHHHHHHHHHHHHHHHTPPPBTB--SGGGGS---------SPP-S-EEEEEEESSTT-PEEEEEE-TTSBEEEEESS--B-SSTT--EEEEEEEGGGEEEEEEEETTTTEEEE----SS-HHHHHHHHHH-HHHHHHHHHH-S-EEEEEEETTEEEETTSHHHHSPPPSEEEEE-TT--EEEEEE---S-GGGSS-HHHHHHS--EEEEETTEEEEEEES-SSSEEE-TTSSEEEEEEEEE-TTS-EEEEEEEEEETTEEEEEESEEEESS--SSS----EEEEEEEEE-TTSEEEEEEEEEEEETTEEEEEEPPSEEEEE-BTT-SSPEEEEEBTTEEEEE----

Foldseek 3Di:
DDPVVVVCVVCVVVLVCVVVVLVVVLVVQVVDPVSVVVSVVVVVVSVVVVVVVCLVVVNDDPDDDFAQVVQFAPDDPDQADDQDQAKDWQDWDAPDDVHQIKTWIQGNQQEIDTAFSDDWDDLDPQAKTWTWGQDPPRATWIKIADSVQQKIATDDDDPDHRVVVRVVCSNDVVVVVVRVVPGPDMFHWDDDLQHTYTCPDPCNVPPDDQKAWDQDPLGKIKMWGFPDHSHLSSFSRSPLCSNQTKTFIDIPNHGQSFIASHAPAWAAAPNRQKIKGWGAHAYHRRGGDFTWIWMDHLNHIKIKGQWWWASDDDPDDDDTQIWGWGFPHAHNQAKTKIFTWHWDQDPVGIDTHADDWHWIFMGMNPDPDTDTWTDHRRITMDGDDND

pLDDT: mean 80.23, std 16.96, range [33.09, 98.31]

Radius of gyration: 28.0 Å; Cα contacts (8 Å, |Δi|>4): 769; chains: 1; bounding box: 80×52×68 Å